Protein AF-A0ABD3QNK9-F1 (afdb_monomer_lite)

InterPro domains:
  IPR002048 EF-hand domain [PS50222] (70-105)
  IPR002048 EF-hand domain [SM00054] (74-102)
  IPR011992 EF-hand domain pair [SSF47473] (54-102)
  IPR018247 EF-Hand 1, calcium-binding site [PS00018] (83-95)

Structure (mmCIF, N/CA/C/O backbone):
data_AF-A0ABD3QNK9-F1
#
_entry.id   AF-A0ABD3QNK9-F1
#
loop_
_atom_site.group_PDB
_atom_site.id
_atom_site.type_symbol
_atom_site.label_atom_id
_atom_site.label_alt_id
_atom_site.label_comp_id
_atom_site.label_asym_id
_atom_site.label_entity_id
_atom_site.label_seq_id
_atom_site.pdbx_PDB_ins_code
_atom_site.Cartn_x
_atom_site.Cartn_y
_atom_site.Cartn_z
_atom_site.occupancy
_atom_site.B_iso_or_equiv
_atom_site.auth_seq_id
_atom_site.auth_comp_id
_atom_site.auth_asym_id
_atom_site.auth_atom_id
_atom_site.pdbx_PDB_model_num
ATOM 1 N N . MET A 1 1 ? 14.471 -7.406 56.337 1.00 40.69 1 MET A N 1
ATOM 2 C CA . MET A 1 1 ? 13.684 -6.587 57.280 1.00 40.69 1 MET A CA 1
ATOM 3 C C . MET A 1 1 ? 14.214 -5.176 57.170 1.00 40.69 1 MET A C 1
ATOM 5 O O . MET A 1 1 ? 15.233 -4.878 57.768 1.00 40.69 1 MET A O 1
ATOM 9 N N . GLU A 1 2 ? 13.573 -4.348 56.358 1.00 36.53 2 GLU A N 1
ATOM 10 C CA . GLU A 1 2 ? 13.940 -2.943 56.203 1.00 36.53 2 GLU A CA 1
ATOM 11 C C . GLU A 1 2 ? 12.618 -2.186 56.076 1.00 36.53 2 GLU A C 1
ATOM 13 O O . GLU A 1 2 ? 11.835 -2.436 55.160 1.00 36.53 2 GLU A O 1
ATOM 18 N N . LYS A 1 3 ? 12.286 -1.409 57.110 1.00 42.50 3 LYS A N 1
ATOM 19 C CA . LYS A 1 3 ? 11.063 -0.608 57.181 1.00 42.50 3 LYS A CA 1
ATOM 20 C C . LYS A 1 3 ? 11.362 0.734 56.524 1.00 42.50 3 LYS A C 1
ATOM 22 O O . LYS A 1 3 ? 12.162 1.492 57.058 1.00 42.50 3 LYS A O 1
ATOM 27 N N . ALA A 1 4 ? 10.699 1.022 55.410 1.00 41.00 4 ALA A N 1
ATOM 28 C CA . ALA A 1 4 ? 10.595 2.375 54.886 1.00 41.00 4 ALA A CA 1
ATOM 29 C C . ALA A 1 4 ? 9.353 3.033 55.502 1.00 41.00 4 ALA A C 1
ATOM 31 O O . ALA A 1 4 ? 8.232 2.559 55.313 1.00 41.00 4 ALA A O 1
ATOM 32 N N . THR A 1 5 ? 9.566 4.084 56.287 1.00 50.38 5 THR A N 1
ATOM 33 C CA . THR A 1 5 ? 8.530 5.006 56.757 1.00 50.38 5 THR A CA 1
ATOM 34 C C . THR A 1 5 ? 8.358 6.108 55.717 1.00 50.38 5 THR A C 1
ATOM 36 O O . THR A 1 5 ? 9.336 6.721 55.294 1.00 50.38 5 THR A O 1
ATOM 39 N N . PHE A 1 6 ? 7.118 6.310 55.282 1.00 43.72 6 PHE A N 1
ATOM 40 C CA . PHE A 1 6 ? 6.698 7.362 54.363 1.00 43.72 6 PHE A CA 1
ATOM 41 C C . PHE A 1 6 ? 6.002 8.436 55.205 1.00 43.72 6 PHE A C 1
ATOM 43 O O . PHE A 1 6 ? 4.935 8.170 55.757 1.00 43.72 6 PHE A O 1
ATOM 50 N N . ASP A 1 7 ? 6.646 9.592 55.368 1.00 40.94 7 ASP A N 1
ATOM 51 C CA . ASP A 1 7 ? 6.069 10.760 56.034 1.00 40.94 7 ASP A CA 1
ATOM 52 C C . ASP A 1 7 ? 5.317 11.611 55.003 1.00 40.94 7 ASP A C 1
ATOM 54 O O . ASP A 1 7 ? 5.905 12.128 54.052 1.00 40.94 7 ASP A O 1
ATOM 58 N N . ASP A 1 8 ? 4.007 11.740 55.211 1.00 48.00 8 ASP A N 1
ATOM 59 C CA . ASP A 1 8 ? 3.102 12.596 54.449 1.00 48.00 8 ASP A CA 1
ATOM 60 C C . ASP A 1 8 ? 2.900 13.918 55.203 1.00 48.00 8 ASP A C 1
ATOM 62 O O . ASP A 1 8 ? 2.225 13.975 56.232 1.00 48.00 8 ASP A O 1
ATOM 66 N N . SER A 1 9 ? 3.444 15.008 54.667 1.00 42.53 9 SER A N 1
ATOM 67 C CA . SER A 1 9 ? 2.963 16.356 54.975 1.00 42.53 9 SER A CA 1
ATOM 68 C C . SER A 1 9 ? 3.276 17.293 53.810 1.00 42.53 9 SER A C 1
ATOM 70 O O . SER A 1 9 ? 4.356 17.878 53.739 1.00 42.53 9 SER A O 1
ATOM 72 N N . PHE A 1 10 ? 2.330 17.432 52.880 1.00 40.75 10 PHE A N 1
ATOM 73 C CA . PHE A 1 10 ? 2.383 18.458 51.841 1.00 40.75 10 PHE A CA 1
ATOM 74 C C . PHE A 1 10 ? 1.258 19.472 52.067 1.00 40.75 10 PHE A C 1
ATOM 76 O O . PHE A 1 10 ? 0.096 19.237 51.740 1.00 40.75 10 PHE A O 1
ATOM 83 N N . THR A 1 11 ? 1.616 20.600 52.676 1.00 38.00 11 THR A N 1
ATOM 84 C CA . THR A 1 11 ? 0.794 21.807 52.786 1.00 38.00 11 THR A CA 1
ATOM 85 C C . THR A 1 11 ? 0.873 22.591 51.479 1.00 38.00 11 THR A C 1
ATOM 87 O O . THR A 1 11 ? 1.960 22.978 51.055 1.00 38.00 11 THR A O 1
ATOM 90 N N . VAL A 1 12 ? -0.272 22.836 50.840 1.00 41.00 12 VAL A N 1
ATOM 91 C CA . VAL A 1 12 ? -0.371 23.738 49.685 1.00 41.00 12 VAL A CA 1
ATOM 92 C C . VAL A 1 12 ? -0.727 25.129 50.194 1.00 41.00 12 VAL A C 1
ATOM 94 O O . VAL A 1 12 ? -1.875 25.384 50.552 1.00 41.00 12 VAL A O 1
ATOM 97 N N . ASP A 1 13 ? 0.265 26.017 50.209 1.00 33.72 13 ASP A N 1
ATOM 98 C CA . ASP A 1 13 ? 0.056 27.460 50.283 1.00 33.72 13 ASP A CA 1
ATOM 99 C C . ASP A 1 13 ? -0.504 27.960 48.944 1.00 33.72 13 ASP A C 1
ATOM 101 O O . ASP A 1 13 ? 0.103 27.781 47.886 1.00 33.72 13 ASP A O 1
ATOM 105 N N . MET A 1 14 ? -1.672 28.600 48.990 1.00 45.38 14 MET A N 1
ATOM 106 C CA . MET A 1 14 ? -2.170 29.454 47.914 1.00 45.38 14 MET A CA 1
ATOM 107 C C . MET A 1 14 ? -1.934 30.904 48.325 1.00 45.38 14 MET A C 1
ATOM 109 O O . MET A 1 14 ? -2.664 31.440 49.155 1.00 45.38 14 MET A O 1
ATOM 113 N N . SER A 1 15 ? -0.943 31.551 47.718 1.00 41.56 15 SER A N 1
ATOM 114 C CA . SER A 1 15 ? -0.870 33.011 47.665 1.00 41.56 15 SER A CA 1
ATOM 115 C C . SER A 1 15 ? -0.385 33.494 46.296 1.00 41.56 15 SER A C 1
ATOM 117 O O . SER A 1 15 ? 0.569 32.975 45.725 1.00 41.56 15 SER A O 1
ATOM 119 N N . ASP A 1 16 ? -1.162 34.450 45.788 1.00 40.56 16 ASP A N 1
ATOM 120 C CA . ASP A 1 16 ? -0.902 35.502 44.808 1.00 40.56 16 ASP A CA 1
ATOM 121 C C . ASP A 1 16 ? 0.027 35.251 43.612 1.00 40.56 16 ASP A C 1
ATOM 123 O O . ASP A 1 16 ? 1.243 35.124 43.716 1.00 40.56 16 ASP A O 1
ATOM 127 N N . THR A 1 17 ? -0.534 35.430 42.413 1.00 36.62 17 THR A N 1
ATOM 128 C CA . THR A 1 17 ? 0.115 36.307 41.431 1.00 36.62 17 THR A CA 1
ATOM 129 C C . THR A 1 17 ? -0.898 36.971 40.508 1.00 36.62 17 THR A C 1
ATOM 131 O O . THR A 1 17 ? -1.896 36.405 40.065 1.00 36.62 17 THR A O 1
ATOM 134 N N . SER A 1 18 ? -0.607 38.244 40.309 1.00 43.91 18 SER A N 1
ATOM 135 C CA . SER A 1 18 ? -1.357 39.325 39.707 1.00 43.91 18 SER A CA 1
ATOM 136 C C . SER A 1 18 ? -1.542 39.225 38.193 1.00 43.91 18 SER A C 1
ATOM 138 O O . SER A 1 18 ? -0.615 38.899 37.463 1.00 43.91 18 SER A O 1
ATOM 140 N N . ASN A 1 19 ? -2.728 39.652 37.764 1.00 40.47 19 ASN A N 1
ATOM 141 C CA . ASN A 1 19 ? -2.974 40.685 36.753 1.00 40.47 19 ASN A CA 1
ATOM 142 C C . ASN A 1 19 ? -2.090 40.697 35.482 1.00 40.47 19 ASN A C 1
ATOM 144 O O . ASN A 1 19 ? -1.022 41.301 35.465 1.00 40.47 19 ASN A O 1
ATOM 148 N N . GLU A 1 20 ? -2.635 40.183 34.377 1.00 38.50 20 GLU A N 1
ATOM 149 C CA . GLU A 1 20 ? -2.371 40.715 33.035 1.00 38.50 20 GLU A CA 1
ATOM 150 C C . GLU A 1 20 ? -3.690 40.766 32.247 1.00 38.50 20 GLU A C 1
ATOM 152 O O . GLU A 1 20 ? -4.281 39.748 31.875 1.00 38.50 20 GLU A O 1
ATOM 157 N N . GLU A 1 21 ? -4.179 41.985 32.019 1.00 43.03 21 GLU A N 1
ATOM 158 C CA . GLU A 1 21 ? -5.280 42.274 31.110 1.00 43.03 21 GLU A CA 1
ATOM 159 C C . GLU A 1 21 ? -4.834 42.041 29.659 1.00 43.03 21 GLU A C 1
ATOM 161 O O . GLU A 1 21 ? -4.024 42.784 29.107 1.00 43.03 21 GLU A O 1
ATOM 166 N N . ARG A 1 22 ? -5.440 41.059 28.983 1.00 38.84 22 ARG A N 1
ATOM 167 C CA . ARG A 1 22 ? -5.597 41.098 27.524 1.00 38.84 22 ARG A CA 1
ATOM 168 C C . ARG A 1 22 ? -7.061 40.950 27.152 1.00 38.84 22 ARG A C 1
ATOM 170 O O . ARG A 1 22 ? -7.694 39.908 27.306 1.00 38.84 22 ARG A O 1
ATOM 177 N N . THR A 1 23 ? -7.581 42.050 26.634 1.00 47.84 23 THR A N 1
ATOM 178 C CA . THR A 1 23 ? -8.896 42.217 26.037 1.00 47.84 23 THR A CA 1
ATOM 179 C C . THR A 1 23 ? -9.037 41.343 24.786 1.00 47.84 23 THR A C 1
ATOM 181 O O . THR A 1 23 ? -8.526 41.660 23.716 1.00 47.84 23 THR A O 1
ATOM 184 N N . MET A 1 24 ? -9.800 40.252 24.889 1.00 35.69 24 MET A N 1
ATOM 185 C CA . MET A 1 24 ? -10.392 39.584 23.726 1.00 35.69 24 MET A CA 1
ATOM 186 C C . MET A 1 24 ? -11.919 39.629 23.805 1.00 35.69 24 MET A C 1
ATOM 188 O O . MET A 1 24 ? -12.547 39.134 24.742 1.00 35.69 24 MET A O 1
ATOM 192 N N . LYS A 1 25 ? -12.510 40.247 22.777 1.00 40.66 25 LYS A N 1
ATOM 193 C CA . LYS A 1 25 ? -13.949 40.351 22.514 1.00 40.66 25 LYS A CA 1
ATOM 194 C C . LYS A 1 25 ? -14.616 38.969 22.555 1.00 40.66 25 LYS A C 1
ATOM 196 O O . LYS A 1 25 ? -14.432 38.153 21.655 1.00 40.66 25 LYS A O 1
ATOM 201 N N . ARG A 1 26 ? -15.459 38.739 23.566 1.00 34.62 26 ARG A N 1
ATOM 202 C CA . ARG A 1 26 ? -16.394 37.607 23.630 1.00 34.62 26 ARG A CA 1
ATOM 203 C C . ARG A 1 26 ? -17.580 37.847 22.688 1.00 34.62 26 ARG A C 1
ATOM 205 O O . ARG A 1 26 ? -18.381 38.748 22.922 1.00 34.62 26 ARG A O 1
ATOM 212 N N . LYS A 1 27 ? -17.717 37.007 21.656 1.00 40.03 27 LYS A N 1
ATOM 213 C CA . LYS A 1 27 ? -19.005 36.738 20.992 1.00 40.03 27 LYS A CA 1
ATOM 214 C C . LYS A 1 27 ? -19.901 35.922 21.938 1.00 40.03 27 LYS A C 1
ATOM 216 O O . LYS A 1 27 ? -19.408 35.164 22.771 1.00 40.03 27 LYS A O 1
ATOM 221 N N . GLY A 1 28 ? -21.205 36.173 21.838 1.00 38.56 28 GLY A N 1
ATOM 222 C CA . GLY A 1 28 ? -22.226 35.898 22.847 1.00 38.56 28 GLY A CA 1
ATOM 223 C C . GLY A 1 28 ? -22.342 34.458 23.351 1.00 38.56 28 GLY A C 1
ATOM 224 O O . GLY A 1 28 ? -22.267 33.490 22.599 1.00 38.56 28 GLY A O 1
ATOM 225 N N . ARG A 1 29 ? -22.603 34.352 24.659 1.00 34.84 29 ARG A N 1
ATOM 226 C CA . ARG A 1 29 ? -23.141 33.157 25.310 1.00 34.84 29 ARG A CA 1
ATOM 227 C C . ARG A 1 29 ? -24.661 33.170 25.173 1.00 34.84 29 ARG A C 1
ATOM 229 O O . ARG A 1 29 ? -25.311 34.103 25.635 1.00 34.84 29 ARG A O 1
ATOM 236 N N . GLN A 1 30 ? -25.202 32.120 24.567 1.00 40.41 30 GLN A N 1
ATOM 237 C CA . GLN A 1 30 ? -26.617 31.781 24.641 1.00 40.41 30 GLN A CA 1
ATOM 238 C C . GLN A 1 30 ? -26.967 31.376 26.080 1.00 40.41 30 GLN A C 1
ATOM 240 O O . GLN A 1 30 ? -26.239 30.616 26.724 1.00 40.41 30 GLN A O 1
ATOM 245 N N . HIS A 1 31 ? -28.073 31.916 26.586 1.00 37.31 31 HIS A N 1
ATOM 246 C CA . HIS A 1 31 ? -28.697 31.496 27.833 1.00 37.31 31 HIS A CA 1
ATOM 247 C C . HIS A 1 31 ? -29.231 30.066 27.691 1.00 37.31 31 HIS A C 1
ATOM 249 O O . HIS A 1 31 ? -30.173 29.822 26.942 1.00 37.31 31 HIS A O 1
ATOM 255 N N . GLY A 1 32 ? -28.639 29.130 28.434 1.00 36.59 32 GLY A N 1
ATOM 256 C CA . GLY A 1 32 ? -29.261 27.844 28.742 1.00 36.59 32 GLY A CA 1
ATOM 257 C C . GLY A 1 32 ? -30.289 28.005 29.873 1.00 36.59 32 GLY A C 1
ATOM 258 O O . GLY A 1 32 ? -30.083 28.840 30.759 1.00 36.59 32 GLY A O 1
ATOM 259 N N . PRO A 1 33 ? -31.398 27.247 29.854 1.00 41.41 33 PRO A N 1
ATOM 260 C CA . PRO A 1 33 ? -32.524 27.463 30.749 1.00 41.41 33 PRO A CA 1
ATOM 261 C C . PRO A 1 33 ? -32.206 27.045 32.188 1.00 41.41 33 PRO A C 1
ATOM 263 O O . PRO A 1 33 ? -31.748 25.939 32.475 1.00 41.41 33 PRO A O 1
ATOM 266 N N . SER A 1 34 ? -32.505 27.956 33.104 1.00 38.62 34 SER A N 1
ATOM 267 C CA . SER A 1 34 ? -32.499 27.771 34.546 1.00 38.62 34 SER A CA 1
ATOM 268 C C . SER A 1 34 ? -33.594 26.784 34.971 1.00 38.62 34 SER A C 1
ATOM 270 O O . SER A 1 34 ? -34.783 27.100 34.980 1.00 38.62 34 SER A O 1
ATOM 272 N N . PHE A 1 35 ? -33.188 25.580 35.381 1.00 40.56 35 PHE A N 1
ATOM 273 C CA . PHE A 1 35 ? -34.046 24.613 36.072 1.00 40.56 35 PHE A CA 1
ATOM 274 C C . PHE A 1 35 ? -34.295 25.064 37.521 1.00 40.56 35 PHE A C 1
ATOM 276 O O . PHE A 1 35 ? -33.691 24.584 38.480 1.00 40.56 35 PHE A O 1
ATOM 283 N N . LEU A 1 36 ? -35.207 26.021 37.684 1.00 43.97 36 LEU A N 1
ATOM 284 C CA . LEU A 1 36 ? -35.794 26.381 38.971 1.00 43.97 36 LEU A CA 1
ATOM 285 C C . LEU A 1 36 ? -36.846 25.327 39.350 1.00 43.97 36 LEU A C 1
ATOM 287 O O . LEU A 1 36 ? -37.922 25.249 38.757 1.00 43.97 36 LEU A O 1
ATOM 291 N N . LYS A 1 37 ? -36.526 24.515 40.366 1.00 44.88 37 LYS A N 1
ATOM 292 C CA . LYS A 1 37 ? -37.451 23.601 41.052 1.00 44.88 37 LYS A CA 1
ATOM 293 C C . LYS A 1 37 ? -38.662 24.381 41.588 1.00 44.88 37 LYS A C 1
ATOM 295 O O . LYS A 1 37 ? -38.627 24.914 42.695 1.00 44.88 37 LYS A O 1
ATOM 300 N N . LYS A 1 38 ? -39.766 24.394 40.834 1.00 42.88 38 LYS A N 1
ATOM 301 C CA . LYS A 1 38 ? -41.103 24.663 41.379 1.00 42.88 38 LYS A CA 1
ATOM 302 C C . LYS A 1 38 ? -41.484 23.486 42.278 1.00 42.88 38 LYS A C 1
ATOM 304 O O . LYS A 1 38 ? -41.797 22.404 41.791 1.00 42.88 38 LYS A O 1
ATOM 309 N N . ARG A 1 39 ? -41.455 23.700 43.596 1.00 41.50 39 ARG A N 1
ATOM 310 C CA . ARG A 1 39 ? -42.202 22.870 44.550 1.00 41.50 39 ARG A CA 1
ATOM 311 C C . ARG A 1 39 ? -43.665 22.878 44.099 1.00 41.50 39 ARG A C 1
ATOM 313 O O . ARG A 1 39 ? -44.250 23.952 43.963 1.00 41.50 39 ARG A O 1
ATOM 320 N N . GLY A 1 40 ? -44.201 21.702 43.775 1.00 40.69 40 GLY A N 1
ATOM 321 C CA . GLY A 1 40 ? -45.573 21.543 43.309 1.00 40.69 40 GLY A CA 1
ATOM 322 C C . GLY A 1 40 ? -46.540 22.166 44.307 1.00 40.69 40 GLY A C 1
ATOM 323 O O . GLY A 1 40 ? -46.560 21.785 45.474 1.00 40.69 40 GLY A O 1
ATOM 324 N N . ARG A 1 41 ? -47.317 23.148 43.844 1.00 44.06 41 ARG A N 1
ATOM 325 C CA . ARG A 1 41 ? -48.558 23.537 44.513 1.00 44.06 41 ARG A CA 1
ATOM 326 C C . ARG A 1 41 ? -49.418 22.277 44.573 1.00 44.06 41 ARG A C 1
ATOM 328 O O . ARG A 1 41 ? -49.610 21.651 43.529 1.00 44.06 41 ARG A O 1
ATOM 335 N N . GLY A 1 42 ? -49.866 21.896 45.769 1.00 47.44 42 GLY A N 1
ATOM 336 C CA . GLY A 1 42 ? -50.845 20.827 45.934 1.00 47.44 42 GLY A CA 1
ATOM 337 C C . GLY A 1 42 ? -51.988 21.075 44.960 1.00 47.44 42 GLY A C 1
ATOM 338 O O . GLY A 1 42 ? -52.547 22.174 44.933 1.00 47.44 42 GLY A O 1
ATOM 339 N N . ARG A 1 43 ? -52.250 20.101 44.084 1.00 51.56 43 ARG A N 1
ATOM 340 C CA . ARG A 1 43 ? -53.472 20.108 43.285 1.00 51.56 43 ARG A CA 1
ATOM 341 C C . ARG A 1 43 ? -54.617 20.181 44.287 1.00 51.56 43 ARG A C 1
ATOM 343 O O . ARG A 1 43 ? -54.656 19.370 45.207 1.00 51.56 43 ARG A O 1
ATOM 350 N N . SER A 1 44 ? -55.476 21.181 44.137 1.00 56.25 44 SER A N 1
ATOM 351 C CA . SER A 1 44 ? -56.750 21.218 44.844 1.00 56.25 44 SER A CA 1
ATOM 352 C C . SER A 1 44 ? -57.474 19.886 44.607 1.00 56.25 44 SER A C 1
ATOM 354 O O . SER A 1 44 ? -57.391 19.376 43.480 1.00 56.25 44 SER A O 1
ATOM 356 N N . PRO A 1 45 ? -58.114 19.306 45.638 1.00 60.94 45 PRO A N 1
ATOM 357 C CA . PRO A 1 45 ? -58.873 18.069 45.491 1.00 60.94 45 PRO A CA 1
ATOM 358 C C . PRO A 1 45 ? -59.860 18.230 44.333 1.00 60.94 45 PRO A C 1
ATOM 360 O O . PRO A 1 45 ? -60.474 19.287 44.167 1.00 60.94 45 PRO A O 1
ATOM 363 N N . LYS A 1 46 ? -59.912 17.225 43.458 1.00 77.44 46 LYS A N 1
ATOM 364 C CA . LYS A 1 46 ? -60.814 17.232 42.308 1.00 77.44 46 LYS A CA 1
ATOM 365 C C . LYS A 1 46 ? -62.208 16.889 42.821 1.00 77.44 46 LYS A C 1
ATOM 367 O O . LYS A 1 46 ? -62.496 15.711 42.984 1.00 77.44 46 LYS A O 1
ATOM 372 N N . SER A 1 47 ? -63.048 17.888 43.062 1.00 85.19 47 SER A N 1
ATOM 373 C CA . SER A 1 47 ? -64.488 17.650 43.124 1.00 85.19 47 SER A CA 1
ATOM 374 C C . SER A 1 47 ? -65.038 17.529 41.702 1.00 85.19 47 SER A C 1
ATOM 376 O O . SER A 1 47 ? -64.545 18.182 40.774 1.00 85.19 47 SER A O 1
ATOM 378 N N . ILE A 1 48 ? -66.021 16.655 41.507 1.00 88.44 48 ILE A N 1
ATOM 379 C CA . ILE A 1 48 ? -66.738 16.514 40.233 1.00 88.44 48 ILE A CA 1
ATOM 380 C C . ILE A 1 48 ? -68.186 16.911 40.476 1.00 88.44 48 ILE A C 1
ATOM 382 O O . ILE A 1 48 ? -68.807 16.445 41.430 1.00 88.44 48 ILE A O 1
ATOM 386 N N . ASN A 1 49 ? -68.729 17.777 39.619 1.00 92.31 49 ASN A N 1
ATOM 387 C CA . ASN A 1 49 ? -70.134 18.147 39.721 1.00 92.31 49 ASN A CA 1
ATOM 388 C C . ASN A 1 49 ? -71.004 16.956 39.322 1.00 92.31 49 ASN A C 1
ATOM 390 O O . ASN A 1 49 ? -70.781 16.340 38.278 1.00 92.31 49 ASN A O 1
ATOM 394 N N . ILE A 1 50 ? -72.052 16.682 40.098 1.00 91.25 50 ILE A N 1
ATOM 395 C CA . ILE A 1 50 ? -72.998 15.589 39.824 1.00 91.25 50 ILE A CA 1
ATOM 396 C C . ILE A 1 50 ? -73.652 15.767 38.448 1.00 91.25 50 ILE A C 1
ATOM 398 O O . ILE A 1 50 ? -73.898 14.798 37.732 1.00 91.25 50 ILE A O 1
ATOM 402 N N . ALA A 1 51 ? -73.877 17.018 38.038 1.00 92.94 51 ALA A N 1
ATOM 403 C CA . ALA A 1 51 ? -74.433 17.355 36.732 1.00 92.94 51 ALA A CA 1
ATOM 404 C C . ALA A 1 51 ? -73.555 16.900 35.552 1.00 92.94 51 ALA A C 1
ATOM 406 O O . ALA A 1 51 ? -74.077 16.696 34.460 1.00 92.94 51 ALA A O 1
ATOM 407 N N . ASP A 1 52 ? -72.255 16.695 35.751 1.00 92.19 52 ASP A N 1
ATOM 408 C CA . ASP A 1 52 ? -71.345 16.274 34.684 1.00 92.19 52 ASP A CA 1
ATOM 409 C C . ASP A 1 52 ? -71.299 14.739 34.525 1.00 92.19 52 ASP A C 1
ATOM 411 O O . ASP A 1 52 ? -70.754 14.235 33.542 1.00 92.19 52 ASP A O 1
ATOM 415 N N . LEU A 1 53 ? -71.896 13.982 35.458 1.00 89.50 53 LEU A N 1
ATOM 4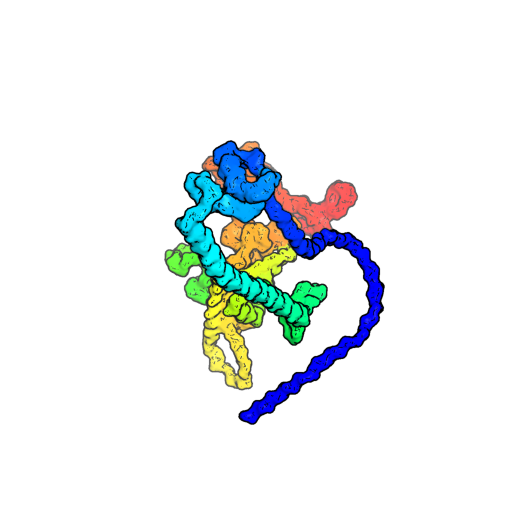16 C CA . LEU A 1 53 ? -71.945 12.519 35.410 1.00 89.50 53 LEU A CA 1
ATOM 417 C C . LEU A 1 53 ? -73.051 12.003 34.463 1.00 89.50 53 LEU A C 1
ATOM 419 O O . LEU A 1 53 ? -74.079 12.671 34.293 1.00 89.50 53 LEU A O 1
ATOM 423 N N . PRO A 1 54 ? -72.882 10.807 33.863 1.00 91.19 54 PRO A N 1
ATOM 424 C CA . PRO A 1 54 ? -73.919 10.127 33.085 1.00 91.19 54 PRO A CA 1
ATOM 425 C C . PRO A 1 54 ? -75.206 9.925 33.890 1.00 91.19 54 PRO A C 1
ATOM 427 O O . PRO A 1 54 ? -75.156 9.708 35.098 1.00 91.19 54 PRO A O 1
ATOM 430 N N . GLU A 1 55 ? -76.359 9.946 33.221 1.00 90.00 55 GLU A N 1
ATOM 431 C CA . GLU A 1 55 ? -77.683 9.903 33.862 1.00 90.00 55 GLU A CA 1
ATOM 432 C C . GLU A 1 55 ? -77.862 8.707 34.817 1.00 90.00 55 GLU A C 1
ATOM 434 O O . GLU A 1 55 ? -78.387 8.873 35.916 1.00 90.00 55 GLU A O 1
ATOM 439 N N . GLU A 1 56 ? -77.315 7.542 34.460 1.00 85.62 56 GLU A N 1
ATOM 440 C CA . GLU A 1 56 ? -77.327 6.328 35.290 1.00 85.62 56 GLU A CA 1
ATOM 441 C C . GLU A 1 56 ? -76.535 6.478 36.601 1.00 85.62 56 GLU A C 1
ATOM 443 O O . GLU A 1 56 ? -76.903 5.912 37.627 1.00 85.62 56 GLU A O 1
ATOM 448 N N . GLN A 1 57 ? -75.466 7.279 36.597 1.00 87.94 57 GLN A N 1
ATOM 449 C CA . GLN A 1 57 ? -74.613 7.506 37.766 1.00 87.94 57 GLN A CA 1
ATOM 450 C C . GLN A 1 57 ? -75.109 8.663 38.635 1.00 87.94 57 GLN A C 1
ATOM 452 O O . GLN A 1 57 ? -74.791 8.703 39.818 1.00 87.94 57 GLN A O 1
ATOM 457 N N . ARG A 1 58 ? -75.927 9.578 38.096 1.00 90.50 58 ARG A N 1
ATOM 458 C CA . ARG A 1 58 ? -76.465 10.722 38.854 1.00 90.50 58 ARG A CA 1
ATOM 459 C C . ARG A 1 58 ? -77.348 10.286 40.017 1.00 90.50 58 ARG A C 1
ATOM 461 O O . ARG A 1 58 ? -77.211 10.818 41.111 1.00 90.50 58 ARG A O 1
ATOM 468 N N . ALA A 1 59 ? -78.220 9.300 39.801 1.00 88.69 59 ALA A N 1
ATOM 469 C CA . ALA A 1 59 ? -79.100 8.787 40.854 1.00 88.69 59 ALA A CA 1
ATOM 470 C C . ALA A 1 59 ? -78.314 8.142 42.007 1.00 88.69 59 ALA A C 1
ATOM 472 O O . ALA A 1 59 ? -78.737 8.210 43.158 1.00 88.69 59 ALA A O 1
ATOM 473 N N . LYS A 1 60 ? -77.159 7.547 41.691 1.00 89.25 60 LYS A N 1
ATOM 474 C CA . LYS A 1 60 ? -76.245 6.969 42.673 1.00 89.25 60 LYS A CA 1
ATOM 475 C C . LYS A 1 60 ? -75.444 8.051 43.393 1.00 89.25 60 LYS A C 1
ATOM 477 O O . LYS A 1 60 ? -75.437 8.089 44.614 1.00 89.25 60 LYS A O 1
ATOM 482 N N . ALA A 1 61 ? -74.859 8.974 42.636 1.00 89.75 61 ALA A N 1
ATOM 483 C CA . ALA A 1 61 ? -74.071 10.103 43.119 1.00 89.75 61 ALA A CA 1
ATOM 484 C C . ALA A 1 61 ? -74.821 10.958 44.155 1.00 89.75 61 ALA A C 1
ATOM 486 O O . ALA A 1 61 ? -74.250 11.321 45.175 1.00 89.75 61 ALA A O 1
ATOM 487 N N . VAL A 1 62 ? -76.121 11.200 43.948 1.00 91.62 62 VAL A N 1
ATOM 488 C CA . VAL A 1 62 ? -76.973 11.946 44.894 1.00 91.62 62 VAL A CA 1
ATOM 489 C C . VAL A 1 62 ? -77.109 11.246 46.253 1.00 91.62 62 VAL A C 1
ATOM 491 O O . VAL A 1 62 ? -77.307 11.918 47.257 1.00 91.62 62 VAL A O 1
ATOM 494 N N . LYS A 1 63 ? -76.988 9.913 46.323 1.00 91.38 63 LYS A N 1
ATOM 495 C CA . LYS A 1 63 ? -77.029 9.191 47.608 1.00 91.38 63 LYS A CA 1
ATOM 496 C C . LYS A 1 63 ? -75.742 9.353 48.421 1.00 91.38 63 LYS A C 1
ATOM 498 O O . LYS A 1 63 ? -75.783 9.197 49.636 1.00 91.38 63 LYS A O 1
ATOM 503 N N . PHE A 1 64 ? -74.628 9.645 47.752 1.00 90.69 64 PHE A N 1
ATOM 504 C CA . PHE A 1 64 ? -73.307 9.785 48.367 1.00 90.69 64 PHE A CA 1
ATOM 505 C C . PHE A 1 64 ? -72.905 11.243 48.629 1.00 90.69 64 PHE A C 1
ATOM 507 O O . PHE A 1 64 ? -71.920 11.448 49.324 1.00 90.69 64 PHE A O 1
ATOM 514 N N . ASP A 1 65 ? -73.663 12.222 48.124 1.00 92.06 65 ASP A N 1
ATOM 515 C CA . ASP A 1 65 ? -73.509 13.657 48.414 1.00 92.06 65 ASP A CA 1
ATOM 516 C C . ASP A 1 65 ? -74.026 13.962 49.833 1.00 92.06 65 ASP A C 1
ATOM 518 O O . ASP A 1 65 ? -75.206 14.266 50.042 1.00 92.06 65 ASP A O 1
ATOM 522 N N . MET A 1 66 ? -73.163 13.799 50.841 1.00 88.62 66 MET A N 1
ATOM 523 C CA . MET A 1 66 ? -73.585 13.866 52.246 1.00 88.62 66 MET A CA 1
ATOM 524 C C . MET A 1 66 ? -73.954 15.286 52.681 1.00 88.62 66 MET A C 1
ATOM 526 O O . MET A 1 66 ? -74.764 15.463 53.597 1.00 88.62 66 MET A O 1
ATOM 530 N N . ASP A 1 67 ? -73.363 16.301 52.051 1.00 91.44 67 ASP A N 1
ATOM 531 C CA . ASP A 1 67 ? -73.600 17.708 52.365 1.00 91.44 67 ASP A CA 1
ATOM 532 C C . ASP A 1 67 ? -74.596 18.393 51.406 1.00 91.44 67 ASP A C 1
ATOM 534 O O . ASP A 1 67 ? -74.975 19.545 51.642 1.00 91.44 67 ASP A O 1
ATOM 538 N N . ASN A 1 68 ? -75.108 17.662 50.407 1.00 92.25 68 ASN A N 1
ATOM 539 C CA . ASN A 1 68 ? -76.022 18.130 49.360 1.00 92.25 68 ASN A CA 1
ATOM 540 C C . ASN A 1 68 ? -75.488 19.357 48.605 1.00 92.25 68 ASN A C 1
ATOM 542 O O . ASN A 1 68 ? -76.260 20.240 48.207 1.00 92.25 68 ASN A O 1
ATOM 546 N N . ASN A 1 69 ? -74.168 19.458 48.435 1.00 92.94 69 ASN A N 1
ATOM 547 C CA . ASN A 1 69 ? -73.550 20.596 47.759 1.00 92.94 69 ASN A CA 1
ATOM 548 C C . ASN A 1 69 ? -73.595 20.475 46.219 1.00 92.94 69 ASN A C 1
ATOM 550 O O . ASN A 1 69 ? -73.253 21.430 45.513 1.00 92.94 69 ASN A O 1
ATOM 554 N N . GLY A 1 70 ? -74.054 19.333 45.689 1.00 92.75 70 GLY A N 1
ATOM 555 C CA . GLY A 1 70 ? -74.173 19.067 44.257 1.00 92.75 70 GLY A CA 1
ATOM 556 C C . GLY A 1 70 ? -72.873 18.597 43.590 1.00 92.75 70 GLY A C 1
ATOM 557 O O . GLY A 1 70 ? -72.806 18.498 42.357 1.00 92.75 70 GLY A O 1
ATOM 558 N N . THR A 1 71 ? -71.833 18.316 44.371 1.00 93.12 71 THR A N 1
ATOM 559 C CA . THR A 1 71 ? -70.512 17.856 43.931 1.00 93.12 71 THR A CA 1
ATOM 560 C C . THR A 1 71 ? -70.046 16.712 44.822 1.00 93.12 71 THR A C 1
ATOM 562 O O . THR A 1 71 ? -70.273 16.752 46.020 1.00 93.12 71 THR A O 1
ATOM 565 N N . LEU A 1 72 ? -69.377 15.707 44.252 1.00 91.31 72 LEU A N 1
ATOM 566 C CA . LEU A 1 72 ? -68.738 14.671 45.068 1.00 91.31 72 LEU A CA 1
ATOM 567 C C . LEU A 1 72 ? -67.294 15.053 45.332 1.00 91.31 72 LEU A C 1
ATOM 569 O O . LEU A 1 72 ? -66.546 15.372 44.392 1.00 91.31 72 LEU A O 1
ATOM 573 N N . ASP A 1 73 ? -66.901 14.979 46.598 1.00 93.00 73 ASP A N 1
ATOM 574 C CA . ASP A 1 73 ? -65.496 14.991 46.964 1.00 93.00 73 ASP A CA 1
ATOM 575 C C . ASP A 1 73 ? -64.804 13.666 46.571 1.00 93.00 73 ASP A C 1
ATOM 577 O O . ASP A 1 73 ? -65.408 12.716 46.065 1.00 93.00 73 ASP A O 1
ATOM 581 N N . GLU A 1 74 ? -63.483 13.609 46.736 1.00 90.62 74 GLU A N 1
ATOM 582 C CA . GLU A 1 74 ? -62.696 12.428 46.356 1.00 90.62 74 GLU A CA 1
ATOM 583 C C . GLU A 1 74 ? -63.085 11.175 47.164 1.00 90.62 74 GLU A C 1
ATOM 585 O O . GLU A 1 74 ? -62.965 10.057 46.660 1.00 90.62 74 GLU A O 1
ATOM 590 N N . ILE A 1 75 ? -63.568 11.354 48.396 1.00 88.69 75 ILE A N 1
ATOM 591 C CA . ILE A 1 75 ? -63.940 10.269 49.305 1.00 88.69 75 ILE A CA 1
ATOM 592 C C . ILE A 1 75 ? -65.322 9.735 48.930 1.00 88.69 75 ILE A C 1
ATOM 594 O O . ILE A 1 75 ? -65.476 8.529 48.755 1.00 88.69 75 ILE A O 1
ATOM 598 N N . GLU A 1 76 ? -66.304 10.612 48.742 1.00 91.56 76 GLU A N 1
ATOM 599 C CA . GLU A 1 76 ? -67.663 10.275 48.317 1.00 91.56 76 GLU A CA 1
ATOM 600 C C . GLU A 1 76 ? -67.647 9.586 46.949 1.00 91.56 76 GLU A C 1
ATOM 602 O O . GLU A 1 76 ? -68.330 8.584 46.733 1.00 91.56 76 GLU A O 1
ATOM 607 N N . MET A 1 77 ? -66.796 10.057 46.034 1.00 89.62 77 MET A N 1
ATOM 608 C CA . MET A 1 77 ? -66.597 9.419 44.736 1.00 89.62 77 MET A CA 1
ATOM 609 C C . MET A 1 77 ? -65.991 8.024 44.849 1.00 89.62 77 MET A C 1
ATOM 611 O O . MET A 1 77 ? -66.410 7.110 44.134 1.00 89.62 77 MET A O 1
ATOM 615 N N . ALA A 1 78 ? -64.992 7.859 45.719 1.00 88.88 78 ALA A N 1
ATOM 616 C CA . ALA A 1 78 ? -64.397 6.557 45.966 1.00 88.88 78 ALA A CA 1
ATOM 617 C C . ALA A 1 78 ? -65.445 5.605 46.552 1.00 88.88 78 ALA A C 1
ATOM 619 O O . ALA A 1 78 ? -65.604 4.500 46.044 1.00 88.88 78 ALA A O 1
ATOM 620 N N . MET A 1 79 ? -66.221 6.050 47.545 1.00 88.81 79 MET A N 1
ATOM 621 C CA . MET A 1 79 ? -67.310 5.266 48.135 1.00 88.81 79 MET A CA 1
ATOM 622 C C . MET A 1 79 ? -68.347 4.846 47.088 1.00 88.81 79 MET A C 1
ATOM 624 O O . MET A 1 79 ? -68.692 3.670 47.020 1.00 88.81 79 MET A O 1
ATOM 628 N N . MET A 1 80 ? -68.759 5.763 46.207 1.00 91.31 80 MET A N 1
ATOM 629 C CA . MET A 1 80 ? -69.690 5.470 45.112 1.00 91.31 80 MET A CA 1
ATOM 630 C C . MET A 1 80 ? -69.173 4.375 44.162 1.00 91.31 80 MET A C 1
ATOM 632 O O . MET A 1 80 ? -69.969 3.616 43.607 1.00 91.31 80 MET A O 1
ATOM 636 N N . HIS A 1 81 ? -67.856 4.299 43.947 1.00 89.25 81 HIS A N 1
ATOM 637 C CA . HIS A 1 81 ? -67.238 3.285 43.090 1.00 89.25 81 HIS A CA 1
ATOM 638 C C . HIS A 1 81 ? -67.193 1.897 43.756 1.00 89.25 81 HIS A C 1
ATOM 640 O O . HIS A 1 81 ? -67.185 0.886 43.052 1.00 89.25 81 HIS A O 1
ATOM 646 N N . TYR A 1 82 ? -67.131 1.833 45.088 1.00 90.06 82 TYR A N 1
ATOM 647 C CA . TYR A 1 82 ? -67.094 0.564 45.823 1.00 90.06 82 TYR A CA 1
ATOM 648 C C . TYR A 1 82 ? -68.470 -0.019 46.124 1.00 90.06 82 TYR A C 1
ATOM 650 O O . TYR A 1 82 ? -68.561 -1.225 46.330 1.00 90.06 82 TYR A O 1
ATOM 658 N N . ASP A 1 83 ? -69.513 0.806 46.116 1.00 92.56 83 ASP A N 1
ATOM 659 C CA . ASP A 1 83 ? -70.892 0.334 46.051 1.00 92.56 83 ASP A CA 1
ATOM 660 C C . ASP A 1 83 ? -71.066 -0.362 44.677 1.00 92.56 83 ASP A C 1
ATOM 662 O O . ASP A 1 83 ? -70.890 0.256 43.623 1.00 92.56 83 ASP A O 1
ATOM 666 N N . ILE A 1 84 ? -71.348 -1.662 44.655 1.00 89.25 84 ILE A N 1
ATOM 667 C CA . ILE A 1 84 ? -71.545 -2.457 43.430 1.00 89.25 84 ILE A CA 1
ATOM 668 C C . ILE A 1 84 ? -73.037 -2.593 43.117 1.00 89.25 84 ILE A C 1
ATOM 670 O O . ILE A 1 84 ? -73.419 -2.661 41.945 1.00 89.25 84 ILE A O 1
ATOM 674 N N . ASP A 1 85 ? -73.882 -2.628 44.143 1.00 89.44 85 ASP A N 1
ATOM 675 C CA . ASP A 1 85 ? -75.308 -2.932 44.022 1.00 89.44 85 ASP A CA 1
ATOM 676 C C . ASP A 1 85 ? -76.199 -1.698 43.756 1.00 89.44 85 ASP A C 1
ATOM 678 O O . ASP A 1 85 ? -77.347 -1.833 43.328 1.00 89.44 85 ASP A O 1
ATOM 682 N N . GLY A 1 86 ? -75.656 -0.491 43.907 1.00 88.56 86 GLY A N 1
ATOM 683 C CA . GLY A 1 86 ? -76.321 0.789 43.673 1.00 88.56 86 GLY A CA 1
ATOM 684 C C . GLY A 1 86 ? -77.269 1.210 44.796 1.00 88.56 86 GLY A C 1
ATOM 685 O O . GLY A 1 86 ? -78.092 2.123 44.599 1.00 88.56 86 GLY A O 1
ATOM 686 N N . ASP A 1 87 ? -77.220 0.549 45.951 1.00 89.88 87 ASP A N 1
ATOM 687 C CA . ASP A 1 87 ? -78.187 0.767 47.017 1.00 89.88 87 ASP A CA 1
ATOM 688 C C . ASP A 1 87 ? -77.924 2.076 47.793 1.00 89.88 87 ASP A C 1
ATOM 690 O O . ASP A 1 87 ? -78.882 2.681 48.293 1.00 89.88 87 ASP A O 1
ATOM 694 N N . GLY A 1 88 ? -76.705 2.625 47.716 1.00 86.12 88 GLY A N 1
ATOM 695 C CA . GLY A 1 88 ? -76.276 3.846 48.402 1.00 86.12 88 GLY A CA 1
ATOM 696 C C . GLY A 1 88 ? -75.719 3.620 49.807 1.00 86.12 88 GLY A C 1
ATOM 697 O O . GLY A 1 88 ? -75.479 4.589 50.523 1.00 86.12 88 GLY A O 1
ATOM 698 N N . ASN A 1 89 ? -75.531 2.369 50.213 1.00 89.56 89 ASN A N 1
ATOM 699 C CA . ASN A 1 89 ? -74.840 1.959 51.423 1.00 89.56 89 ASN A CA 1
ATOM 700 C C . ASN A 1 89 ? -73.606 1.136 51.036 1.00 89.56 89 ASN A C 1
ATOM 702 O O . ASN A 1 89 ? -73.463 0.697 49.905 1.00 89.56 89 ASN A O 1
ATOM 706 N N . LEU A 1 90 ? -72.687 0.943 51.984 1.00 89.88 90 LEU A N 1
ATOM 707 C CA . LEU A 1 90 ? -71.579 0.008 51.801 1.00 89.88 90 LEU A CA 1
ATOM 708 C C . LEU A 1 90 ? -71.840 -1.239 52.639 1.00 89.88 90 LEU A C 1
ATOM 710 O O . LEU A 1 90 ? -71.802 -1.193 53.874 1.00 89.88 90 LEU A O 1
ATOM 714 N N . GLY A 1 91 ? -72.113 -2.351 51.965 1.00 92.12 91 GLY A N 1
ATOM 715 C CA . GLY A 1 91 ? -72.283 -3.655 52.587 1.00 92.12 91 GLY A CA 1
ATOM 716 C C . GLY A 1 91 ? -70.990 -4.155 53.241 1.00 92.12 91 GLY A C 1
ATOM 717 O O . GLY A 1 91 ? -69.883 -3.714 52.933 1.00 92.12 91 GLY A O 1
ATOM 718 N N . LEU A 1 92 ? -71.105 -5.136 54.143 1.00 93.12 92 LEU A N 1
ATOM 719 C CA . LEU A 1 92 ? -69.942 -5.727 54.822 1.00 93.12 92 LEU A CA 1
ATOM 720 C C . LEU A 1 92 ? -68.913 -6.304 53.829 1.00 93.12 92 LEU A C 1
ATOM 722 O O . LEU A 1 92 ? -67.709 -6.228 54.076 1.00 93.12 92 LEU A O 1
ATOM 726 N N . GLU A 1 93 ? -69.382 -6.862 52.710 1.00 89.88 93 GLU A N 1
ATOM 727 C CA . GLU A 1 93 ? -68.525 -7.408 51.651 1.00 89.88 93 GLU A CA 1
ATOM 728 C C . GLU A 1 93 ? -67.751 -6.307 50.906 1.00 89.88 93 GLU A C 1
ATOM 730 O O . GLU A 1 93 ? -66.554 -6.456 50.654 1.00 89.88 93 GLU A O 1
ATOM 735 N N . GLU A 1 94 ? -68.391 -5.169 50.635 1.00 91.69 94 GLU A N 1
ATOM 736 C CA . GLU A 1 94 ? -67.783 -4.014 49.963 1.00 91.69 94 GLU A CA 1
ATOM 737 C C . GLU A 1 94 ? -66.762 -3.321 50.873 1.00 91.69 94 GLU A C 1
ATOM 739 O O . GLU A 1 94 ? -65.646 -3.017 50.453 1.00 91.69 94 GLU A O 1
ATOM 744 N N . ILE A 1 95 ? -67.078 -3.179 52.166 1.00 91.00 95 ILE A N 1
ATOM 745 C CA . ILE A 1 95 ? -66.135 -2.675 53.175 1.00 91.00 95 ILE A CA 1
ATOM 746 C C . ILE A 1 95 ? -64.908 -3.590 53.274 1.00 91.00 95 ILE A C 1
ATOM 748 O O . ILE A 1 95 ? -63.775 -3.108 53.365 1.00 91.00 95 ILE A O 1
ATOM 752 N N . HIS A 1 96 ? -65.103 -4.911 53.237 1.00 91.62 96 HIS A N 1
ATOM 753 C CA . HIS A 1 96 ? -63.990 -5.856 53.254 1.00 91.62 96 HIS A CA 1
ATOM 754 C C . HIS A 1 96 ? -63.094 -5.697 52.014 1.00 91.62 96 HIS A C 1
ATOM 756 O O . HIS A 1 96 ? -61.868 -5.729 52.147 1.00 91.62 96 HIS A O 1
ATOM 762 N N . ALA A 1 97 ? -63.676 -5.466 50.832 1.00 88.38 97 ALA A N 1
ATOM 763 C CA . ALA A 1 97 ? -62.922 -5.199 49.608 1.00 88.38 97 ALA A CA 1
ATOM 764 C C . ALA A 1 97 ? -62.066 -3.922 49.721 1.00 88.38 97 ALA A C 1
ATOM 766 O O . ALA A 1 97 ? -60.867 -3.974 49.435 1.00 88.38 97 ALA A O 1
ATOM 767 N N . ILE A 1 98 ? -62.631 -2.826 50.246 1.00 89.88 98 ILE A N 1
ATOM 768 C CA . ILE A 1 98 ? -61.910 -1.560 50.481 1.00 89.88 98 ILE A CA 1
ATOM 769 C C . ILE A 1 98 ? -60.709 -1.775 51.413 1.00 89.88 98 ILE A C 1
ATOM 771 O O . ILE A 1 98 ? -59.592 -1.330 51.136 1.00 89.88 98 ILE A O 1
ATOM 775 N N . VAL A 1 99 ? -60.911 -2.481 52.531 1.00 90.81 99 VAL A N 1
ATOM 776 C CA . VAL A 1 99 ? -59.839 -2.736 53.509 1.00 90.81 99 VAL A CA 1
ATOM 777 C C . VAL A 1 99 ? -58.761 -3.645 52.918 1.00 90.81 99 VAL A C 1
ATOM 779 O O . VAL A 1 99 ? -57.568 -3.412 53.131 1.00 90.81 9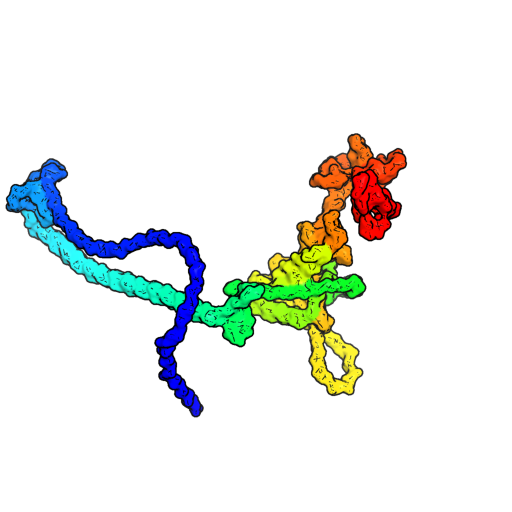9 VAL A O 1
ATOM 782 N N . GLN A 1 100 ? -59.156 -4.667 52.160 1.00 90.31 100 GLN A N 1
ATOM 783 C CA . GLN A 1 100 ? -58.220 -5.585 51.523 1.00 90.31 100 GLN A CA 1
ATOM 784 C C . GLN A 1 100 ? -57.348 -4.875 50.478 1.00 90.31 100 GLN A C 1
ATOM 786 O O . GLN A 1 100 ? -56.143 -5.136 50.415 1.00 90.31 100 GLN A O 1
ATOM 791 N N . GLU A 1 101 ? -57.922 -3.953 49.704 1.00 88.75 101 GLU A N 1
ATOM 792 C CA . GLU A 1 101 ? -57.183 -3.107 48.765 1.00 88.75 101 GLU A CA 1
ATOM 793 C C . GLU A 1 101 ? -56.207 -2.178 49.500 1.00 88.75 101 GLU A C 1
ATOM 795 O O . GLU A 1 101 ? -55.014 -2.159 49.184 1.00 88.75 101 GLU A O 1
ATOM 800 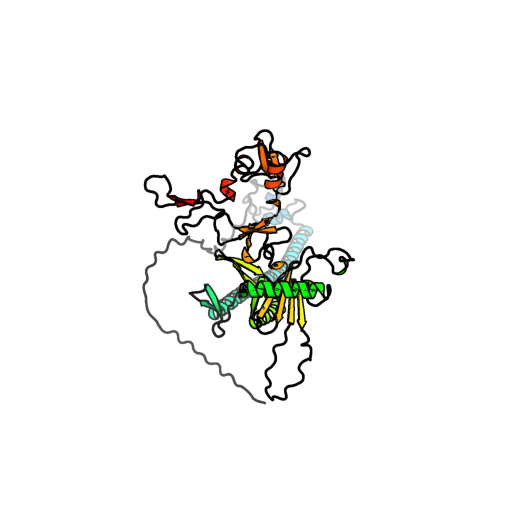N N . HIS A 1 102 ? -56.648 -1.531 50.582 1.00 85.81 102 HIS A N 1
ATOM 801 C CA . HIS A 1 102 ? -55.789 -0.644 51.368 1.00 85.81 102 HIS A CA 1
ATOM 802 C C . HIS A 1 102 ? -54.602 -1.375 52.024 1.00 85.81 102 HIS A C 1
ATOM 804 O O . HIS A 1 102 ? -53.475 -0.871 52.045 1.00 85.81 102 HIS A O 1
ATOM 810 N N . LEU A 1 103 ? -54.817 -2.597 52.525 1.00 87.50 103 LEU A N 1
ATOM 811 C CA . LEU A 1 103 ? -53.745 -3.441 53.068 1.00 87.50 103 LEU A CA 1
ATOM 812 C C . LEU A 1 103 ? -52.757 -3.888 51.981 1.00 87.50 103 LEU A C 1
ATOM 814 O O . LEU A 1 103 ? -51.549 -3.982 52.230 1.00 87.50 103 LEU A O 1
ATOM 818 N N . ARG A 1 104 ? -53.245 -4.148 50.765 1.00 82.88 104 ARG A N 1
ATOM 819 C CA . ARG A 1 104 ? -52.402 -4.505 49.620 1.00 82.88 104 ARG A CA 1
ATOM 820 C C . ARG A 1 104 ? -51.534 -3.323 49.185 1.00 82.88 104 ARG A C 1
ATOM 822 O O . ARG A 1 104 ? -50.337 -3.507 48.951 1.00 82.88 104 ARG A O 1
ATOM 829 N N . ASP A 1 105 ? -52.089 -2.118 49.189 1.00 85.00 105 ASP A N 1
ATOM 830 C CA . ASP A 1 105 ? -51.353 -0.893 48.884 1.00 85.00 105 ASP A CA 1
ATOM 831 C C . ASP A 1 105 ? -50.307 -0.548 49.945 1.00 85.00 105 ASP A C 1
ATOM 833 O O . ASP A 1 105 ? -49.170 -0.218 49.596 1.00 85.00 105 ASP A O 1
ATOM 837 N N . GLN A 1 106 ? -50.609 -0.725 51.236 1.00 82.38 106 GLN A N 1
ATOM 838 C CA . GLN A 1 106 ? -49.601 -0.547 52.287 1.00 82.38 106 GLN A CA 1
ATOM 839 C C . GLN A 1 106 ? -48.416 -1.511 52.140 1.00 82.38 106 GLN A C 1
ATOM 841 O O . GLN A 1 106 ? -47.261 -1.101 52.304 1.00 82.38 106 GLN A O 1
ATOM 846 N N . ASN A 1 107 ? -48.663 -2.766 51.757 1.00 84.12 107 ASN A N 1
ATOM 847 C CA . ASN A 1 107 ? -47.585 -3.717 51.482 1.00 84.12 107 ASN A CA 1
ATOM 848 C C . ASN A 1 107 ? -46.743 -3.307 50.259 1.00 84.12 107 ASN A C 1
ATOM 850 O O . ASN A 1 107 ? -45.515 -3.460 50.266 1.00 84.12 107 ASN A O 1
ATOM 854 N N . ASN A 1 108 ? -47.361 -2.696 49.245 1.00 83.25 108 ASN A N 1
ATOM 855 C CA . ASN A 1 108 ? -46.657 -2.192 48.065 1.00 83.25 108 ASN A CA 1
ATOM 856 C C . ASN A 1 108 ? -45.780 -0.963 48.367 1.00 83.25 108 ASN A C 1
ATOM 858 O O . ASN A 1 108 ? -44.727 -0.797 47.744 1.00 83.25 108 ASN A O 1
ATOM 862 N N . ILE A 1 109 ? -46.123 -0.142 49.371 1.00 84.69 109 ILE A N 1
ATOM 863 C CA . ILE A 1 109 ? -45.277 0.985 49.818 1.00 84.69 109 ILE A CA 1
ATOM 864 C C . ILE A 1 109 ? -43.906 0.486 50.303 1.00 84.69 109 ILE A C 1
ATOM 866 O O . ILE A 1 109 ? -42.878 1.113 50.024 1.00 84.69 109 ILE A O 1
ATOM 870 N N . GLY A 1 110 ? -43.860 -0.664 50.983 1.00 81.88 110 GLY A N 1
ATOM 871 C CA . GLY A 1 110 ? -42.608 -1.283 51.425 1.00 81.88 110 GLY A CA 1
ATOM 872 C C . GLY A 1 110 ? -41.704 -1.688 50.257 1.00 81.88 110 GLY A C 1
ATOM 873 O O . GLY A 1 110 ? -40.498 -1.421 50.277 1.00 81.88 110 GLY A O 1
ATOM 874 N N . ALA A 1 111 ? -42.288 -2.275 49.210 1.00 83.56 111 ALA A N 1
A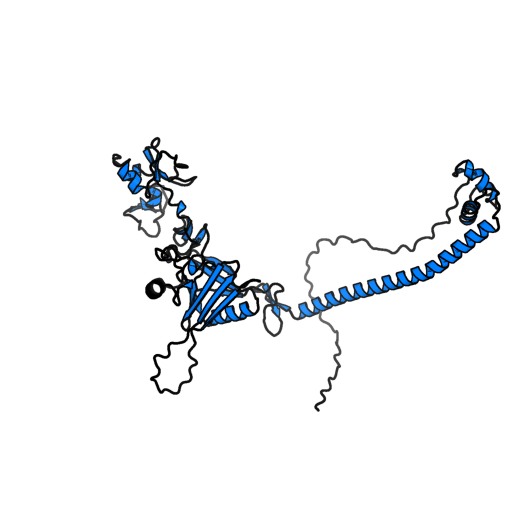TOM 875 C CA . ALA A 1 111 ? -41.568 -2.643 47.993 1.00 83.56 111 ALA A CA 1
ATOM 876 C C . ALA A 1 111 ? -41.067 -1.404 47.231 1.00 83.56 111 ALA A C 1
ATOM 878 O O . ALA A 1 111 ? -39.890 -1.336 46.869 1.00 83.56 111 ALA A O 1
ATOM 879 N N . MET A 1 112 ? -41.911 -0.379 47.073 1.00 88.69 112 MET A N 1
ATOM 880 C CA . MET A 1 112 ? -41.538 0.865 46.390 1.00 88.69 112 MET A CA 1
ATOM 881 C C . MET A 1 112 ? -40.382 1.596 47.084 1.00 88.69 112 MET A C 1
ATOM 883 O O . MET A 1 112 ? -39.474 2.078 46.407 1.00 88.69 112 MET A O 1
ATOM 887 N N . ARG A 1 113 ? -40.336 1.624 48.425 1.00 89.69 113 ARG A N 1
ATOM 888 C CA . ARG A 1 113 ? -39.207 2.221 49.166 1.00 89.69 113 ARG A CA 1
ATOM 889 C C . ARG A 1 113 ? -37.875 1.533 48.866 1.00 89.69 113 ARG A C 1
ATOM 891 O O . ARG A 1 113 ? -36.862 2.217 48.728 1.00 89.69 113 ARG A O 1
ATOM 898 N N . ARG A 1 114 ? -37.866 0.202 48.723 1.00 90.62 114 ARG A N 1
ATOM 899 C CA . ARG A 1 114 ? -36.653 -0.553 48.358 1.00 90.62 114 ARG A CA 1
ATOM 900 C C . ARG A 1 114 ? -36.202 -0.234 46.934 1.00 90.62 114 ARG A C 1
ATOM 902 O O . ARG A 1 114 ? -35.012 -0.035 46.713 1.00 90.62 114 ARG A O 1
ATOM 909 N N . VAL A 1 115 ? -37.142 -0.119 45.994 1.00 93.25 115 VAL A N 1
ATOM 910 C CA . VAL A 1 115 ? -36.841 0.239 44.598 1.00 93.25 115 VAL A CA 1
ATOM 911 C C . VAL A 1 115 ? -36.275 1.656 44.499 1.00 93.25 115 VAL A C 1
ATOM 913 O O . VAL A 1 115 ? -35.246 1.856 43.859 1.00 93.25 115 VAL A O 1
ATOM 916 N N . ILE A 1 116 ? -36.886 2.632 45.178 1.00 94.88 116 ILE A N 1
ATOM 917 C CA . ILE A 1 116 ? -36.413 4.025 45.183 1.00 94.88 116 ILE A CA 1
ATOM 918 C C . ILE A 1 116 ? -35.007 4.122 45.792 1.00 94.88 116 ILE A C 1
ATOM 920 O O . ILE A 1 116 ? -34.145 4.798 45.231 1.00 94.88 116 ILE A O 1
ATOM 924 N N . ALA A 1 117 ? -34.749 3.423 46.902 1.00 94.50 117 ALA A N 1
ATOM 925 C CA . ALA A 1 117 ? -33.421 3.376 47.512 1.00 94.50 117 ALA A CA 1
ATOM 926 C C . ALA A 1 117 ? -32.375 2.744 46.575 1.00 94.50 117 ALA A C 1
ATOM 928 O O . ALA A 1 117 ? -31.269 3.272 46.445 1.00 94.50 117 ALA A O 1
ATOM 929 N N . GLY A 1 118 ? -32.735 1.664 45.873 1.00 96.00 118 GLY A N 1
ATOM 930 C CA . GLY A 1 118 ? -31.876 1.031 44.870 1.00 96.00 118 GLY A CA 1
ATOM 931 C C . GLY A 1 118 ? -31.554 1.961 43.700 1.00 96.00 118 GLY A C 1
ATOM 932 O O . GLY A 1 118 ? -30.390 2.099 43.326 1.00 96.00 118 GLY A O 1
ATOM 933 N N . LEU A 1 119 ? -32.558 2.668 43.173 1.00 94.69 119 LEU A N 1
ATOM 934 C CA . LEU A 1 119 ? -32.371 3.633 42.089 1.00 94.69 119 LEU A CA 1
ATOM 935 C C . LEU A 1 119 ? -31.472 4.801 42.525 1.00 94.69 119 LEU A C 1
ATOM 937 O O . LEU A 1 119 ? -30.552 5.174 41.800 1.00 94.69 119 LEU A O 1
ATOM 941 N N . ALA A 1 120 ? -31.686 5.341 43.729 1.00 95.75 120 ALA A N 1
ATOM 942 C CA . ALA A 1 120 ? -30.853 6.409 44.278 1.00 95.75 120 ALA A CA 1
ATOM 943 C C . ALA A 1 120 ? -29.387 5.964 44.425 1.00 95.75 120 ALA A C 1
ATOM 945 O O . ALA A 1 120 ? -28.477 6.675 43.995 1.00 95.75 120 ALA A O 1
ATOM 946 N N . CYS A 1 121 ? -29.152 4.756 44.948 1.00 96.88 121 CYS A N 1
ATOM 947 C CA . CYS A 1 121 ? -27.811 4.180 45.050 1.00 96.88 121 CYS A CA 1
ATOM 948 C C . CYS A 1 121 ? -27.156 4.013 43.667 1.00 96.88 121 CYS A C 1
ATOM 950 O O . CYS A 1 121 ? -26.017 4.434 43.466 1.00 96.88 121 CYS A O 1
ATOM 952 N N . PHE A 1 122 ? -27.896 3.500 42.682 1.00 96.44 122 PHE A N 1
ATOM 953 C CA . PHE A 1 122 ? -27.405 3.335 41.314 1.00 96.44 122 PHE A CA 1
ATOM 954 C C . PHE A 1 122 ? -27.026 4.669 40.656 1.00 96.44 122 PHE A C 1
ATOM 956 O O . PHE A 1 122 ? -25.956 4.785 40.058 1.00 96.44 122 PHE A O 1
ATOM 963 N N . THR A 1 123 ? -27.848 5.712 40.822 1.00 96.44 123 THR A N 1
ATOM 964 C CA . THR A 1 123 ? -27.521 7.051 40.301 1.00 96.44 123 THR A CA 1
ATOM 965 C C . THR A 1 123 ? -26.260 7.638 40.937 1.00 96.44 123 THR A C 1
ATOM 967 O O . THR A 1 123 ? -25.480 8.298 40.252 1.00 96.44 123 THR A O 1
ATOM 970 N N . LEU A 1 124 ? -26.012 7.353 42.219 1.00 96.38 124 LEU A N 1
ATOM 971 C CA . LEU A 1 124 ? -24.801 7.786 42.912 1.00 96.38 124 LEU A CA 1
ATOM 972 C C . LEU A 1 124 ? -23.558 7.046 42.393 1.00 96.38 124 LEU A C 1
ATOM 974 O O . LEU A 1 124 ? -22.527 7.675 42.168 1.00 96.38 124 LEU A O 1
ATOM 978 N N . ILE A 1 125 ? -23.665 5.744 42.107 1.00 95.94 125 ILE A N 1
ATOM 979 C CA . ILE A 1 125 ? -22.585 4.953 41.486 1.00 95.94 125 ILE A CA 1
ATOM 980 C C . ILE A 1 125 ? -22.258 5.470 40.076 1.00 95.94 125 ILE A C 1
ATOM 982 O O . ILE A 1 125 ? -21.086 5.623 39.724 1.00 95.94 125 ILE A O 1
ATOM 986 N N . LEU A 1 126 ? -23.276 5.794 39.277 1.00 94.75 126 LEU A N 1
ATOM 987 C CA . LEU A 1 126 ? -23.102 6.412 37.957 1.00 94.75 126 LEU A CA 1
ATOM 988 C C . LEU A 1 126 ? -22.396 7.770 38.048 1.00 94.75 126 LEU A C 1
ATOM 990 O O . LEU A 1 126 ? -21.464 8.035 37.289 1.00 94.75 126 LEU A O 1
ATOM 994 N N . ALA A 1 127 ? -22.793 8.614 39.004 1.00 96.31 127 ALA A N 1
ATOM 995 C CA . ALA A 1 127 ? -22.149 9.904 39.228 1.00 96.31 127 ALA A CA 1
ATOM 996 C C . ALA A 1 127 ? -20.671 9.746 39.631 1.00 96.31 127 ALA A C 1
ATOM 998 O O . ALA A 1 127 ? -19.813 10.443 39.090 1.00 96.31 127 ALA A O 1
ATOM 999 N N . LEU A 1 128 ? -20.358 8.794 40.517 1.00 93.88 128 LEU A N 1
ATOM 1000 C CA . LEU A 1 128 ? -18.980 8.482 40.911 1.00 93.88 128 LEU A CA 1
ATOM 1001 C C . LEU A 1 128 ? -18.148 7.922 39.748 1.00 93.88 128 LEU A C 1
ATOM 1003 O O . LEU A 1 128 ? -16.973 8.257 39.625 1.00 93.88 128 LEU A O 1
ATOM 1007 N N . SER A 1 129 ? -18.748 7.130 38.858 1.00 94.12 129 SER A N 1
ATOM 1008 C CA . SER A 1 129 ? -18.067 6.601 37.664 1.00 94.12 129 SER A CA 1
ATOM 1009 C C . SER A 1 129 ? -17.680 7.725 36.697 1.00 94.12 129 SER A C 1
ATOM 1011 O O . SER A 1 129 ? -16.541 7.802 36.228 1.00 94.12 129 SER A O 1
ATOM 1013 N N . ASN A 1 130 ? -18.599 8.666 36.466 1.00 92.00 130 ASN A N 1
ATOM 1014 C CA . ASN A 1 130 ? -18.331 9.847 35.645 1.00 92.00 130 ASN A CA 1
ATOM 1015 C C . ASN A 1 130 ? -17.279 10.766 36.295 1.00 92.00 130 ASN A C 1
ATOM 1017 O O . ASN A 1 130 ? -16.419 11.314 35.603 1.00 92.00 130 ASN A O 1
ATOM 1021 N N . LEU A 1 131 ? -17.280 10.884 37.626 1.00 93.31 131 LEU A N 1
ATOM 1022 C CA . LEU A 1 131 ? -16.239 11.610 38.355 1.00 93.31 131 LEU A CA 1
ATOM 1023 C C . LEU A 1 131 ? -14.862 10.942 38.184 1.00 93.31 131 LEU A C 1
ATOM 1025 O O . LEU A 1 131 ? -13.877 11.629 37.919 1.00 93.31 131 LEU A O 1
ATOM 1029 N N . GLY A 1 132 ? -14.797 9.609 38.281 1.00 92.38 132 GLY A N 1
ATOM 1030 C CA . GLY A 1 132 ? -13.563 8.835 38.129 1.00 92.38 132 GLY A CA 1
ATOM 1031 C C . GLY A 1 132 ? -12.934 8.985 36.743 1.00 92.38 132 GLY A C 1
ATOM 1032 O O . GLY A 1 132 ? -11.743 9.269 36.636 1.00 92.38 132 GLY A O 1
ATOM 1033 N N . THR A 1 133 ? -13.738 8.883 35.680 1.00 88.94 133 THR A N 1
ATOM 1034 C CA . THR A 1 133 ? -13.262 9.136 34.304 1.00 88.94 133 THR A CA 1
ATOM 1035 C C . THR A 1 133 ? -12.753 10.570 34.115 1.00 88.94 133 THR A C 1
ATOM 1037 O O . THR A 1 133 ? -11.691 10.771 33.523 1.00 88.94 133 THR A O 1
ATOM 1040 N N . SER A 1 134 ? -13.442 11.565 34.684 1.00 89.75 134 SER A N 1
ATOM 1041 C CA . SER A 1 134 ? -13.016 12.971 34.616 1.00 89.75 134 SER A CA 1
ATOM 1042 C C . SER A 1 134 ? -11.676 13.194 35.328 1.00 89.75 134 SER A C 1
ATOM 1044 O O . SER A 1 134 ? -10.775 13.813 34.763 1.00 89.75 134 SER A O 1
ATOM 1046 N N . LEU A 1 135 ? -11.501 12.637 36.530 1.00 88.94 135 LEU A N 1
ATOM 1047 C CA . LEU A 1 135 ? -10.240 12.722 37.275 1.00 88.94 135 LEU A CA 1
ATOM 1048 C C . LEU A 1 135 ? -9.090 12.009 36.553 1.00 88.94 135 LEU A C 1
ATOM 1050 O O . LEU A 1 135 ? -8.002 12.573 36.447 1.00 88.94 135 LEU A O 1
ATOM 1054 N N . ALA A 1 136 ? -9.332 10.816 36.001 1.00 84.19 136 ALA A N 1
ATOM 1055 C CA . ALA A 1 136 ? -8.331 10.093 35.218 1.00 84.19 136 ALA A CA 1
ATOM 1056 C C . ALA A 1 136 ? -7.870 10.912 34.001 1.00 84.19 136 ALA A C 1
ATOM 1058 O O . ALA A 1 136 ? -6.671 11.031 33.756 1.00 84.19 136 ALA A O 1
ATOM 1059 N N . SER A 1 137 ? -8.805 11.550 33.286 1.00 83.00 137 SER A N 1
ATOM 1060 C CA . SER A 1 137 ? -8.464 12.425 32.160 1.00 83.00 137 SER A CA 1
ATOM 1061 C C . SER A 1 137 ? -7.642 13.649 32.588 1.00 83.00 137 SER A C 1
ATOM 1063 O O . SER A 1 137 ? -6.671 13.995 31.921 1.00 83.00 137 SER A O 1
ATOM 1065 N N . ALA A 1 138 ? -7.956 14.259 33.736 1.00 83.94 138 ALA A N 1
ATOM 1066 C CA . ALA A 1 138 ? -7.225 15.416 34.251 1.00 83.94 138 ALA A CA 1
ATOM 1067 C C . ALA A 1 138 ? -5.788 15.069 34.678 1.00 83.94 138 ALA A C 1
ATOM 1069 O O . ALA A 1 138 ? -4.866 15.846 34.424 1.00 83.94 138 ALA A O 1
ATOM 1070 N N . ILE A 1 139 ? -5.585 13.897 35.292 1.00 83.12 139 ILE A N 1
ATOM 1071 C CA . ILE A 1 139 ? -4.247 13.409 35.657 1.00 83.12 139 ILE A CA 1
ATOM 1072 C C . ILE A 1 139 ? -3.413 13.167 34.395 1.00 83.12 139 ILE A C 1
ATOM 1074 O O . ILE A 1 139 ? -2.277 13.631 34.325 1.00 83.12 139 ILE A O 1
ATOM 1078 N N . LEU A 1 140 ? -3.991 12.531 33.370 1.00 73.75 140 LEU A N 1
ATOM 1079 C CA . LEU A 1 140 ? -3.304 12.289 32.098 1.00 73.75 140 LEU A CA 1
ATOM 1080 C C . LEU A 1 140 ? -2.900 13.595 31.400 1.00 73.75 140 LEU A C 1
ATOM 1082 O O . LEU A 1 140 ? -1.763 13.712 30.952 1.00 73.75 140 LEU A O 1
ATOM 1086 N N . VAL A 1 141 ? -3.776 14.606 31.377 1.00 79.00 141 VAL A N 1
ATOM 1087 C CA . VAL A 1 141 ? -3.471 15.916 30.768 1.00 79.00 141 VAL A CA 1
ATOM 1088 C C . VAL A 1 141 ? -2.280 16.600 31.445 1.00 79.00 141 VAL A C 1
ATOM 1090 O O . VAL A 1 141 ? -1.484 17.249 30.769 1.00 79.00 141 VAL A O 1
ATOM 1093 N N . LYS A 1 142 ? -2.115 16.445 32.765 1.00 82.75 142 LYS A N 1
ATOM 1094 C CA . LYS A 1 142 ? -0.995 17.050 33.503 1.00 82.75 142 LYS A CA 1
ATOM 1095 C C . LYS A 1 142 ? 0.359 16.433 33.132 1.00 82.75 142 LYS A C 1
ATOM 1097 O O . LYS A 1 142 ? 1.382 17.119 33.215 1.00 82.75 142 LYS A O 1
ATOM 1102 N N . GLU A 1 143 ? 0.372 15.164 32.727 1.00 80.75 143 GLU A N 1
ATOM 1103 C CA . GLU A 1 143 ? 1.594 14.452 32.337 1.00 80.75 143 GLU A CA 1
ATOM 1104 C C . GLU A 1 143 ? 1.890 14.508 30.835 1.00 80.75 143 GLU A C 1
ATOM 1106 O O . GLU A 1 143 ? 2.995 14.166 30.416 1.00 80.75 143 GLU A O 1
ATOM 1111 N N . THR A 1 144 ? 0.958 14.997 30.019 1.00 75.69 144 THR A N 1
ATOM 1112 C CA . THR A 1 144 ? 1.167 15.195 28.582 1.00 75.69 144 THR A CA 1
ATOM 1113 C C . THR A 1 144 ? 1.494 16.650 28.264 1.00 75.69 144 THR A C 1
ATOM 1115 O O . THR A 1 144 ? 0.750 17.558 28.626 1.00 75.69 144 THR A O 1
ATOM 1118 N N . THR A 1 145 ? 2.580 16.894 27.535 1.00 80.06 145 THR A N 1
ATOM 1119 C CA . THR A 1 145 ? 2.892 18.210 26.960 1.00 80.06 145 THR A CA 1
ATOM 1120 C C . THR A 1 145 ? 2.761 18.139 25.446 1.00 80.06 145 THR A C 1
ATOM 1122 O O . THR A 1 145 ? 3.376 17.270 24.827 1.00 80.06 145 THR A O 1
ATOM 1125 N N . ALA A 1 146 ? 1.985 19.041 24.848 1.00 76.44 146 ALA A N 1
ATOM 1126 C CA . ALA A 1 146 ? 1.958 19.205 23.399 1.00 76.44 146 ALA A CA 1
ATOM 1127 C C . ALA A 1 146 ? 3.229 19.939 22.951 1.00 76.44 146 ALA A C 1
ATOM 1129 O O . ALA A 1 146 ? 3.529 21.027 23.446 1.00 76.44 146 ALA A O 1
ATOM 1130 N N . ASP A 1 147 ? 3.983 19.336 22.038 1.00 76.50 147 ASP A N 1
ATOM 1131 C CA . ASP A 1 147 ? 5.112 19.992 21.388 1.00 76.50 147 ASP A CA 1
ATOM 1132 C C . ASP A 1 147 ? 4.571 20.983 20.348 1.00 76.50 147 ASP A C 1
ATOM 1134 O O . ASP A 1 147 ? 3.900 20.593 19.390 1.00 76.50 147 ASP A O 1
ATOM 1138 N N . ALA A 1 148 ? 4.830 22.277 20.551 1.00 75.25 148 ALA A N 1
ATOM 1139 C CA . ALA A 1 148 ? 4.291 23.348 19.712 1.00 75.25 148 ALA A CA 1
ATOM 1140 C C . ALA A 1 148 ? 4.766 23.272 18.251 1.00 75.25 148 ALA A C 1
ATOM 1142 O O . ALA A 1 148 ? 4.114 23.832 17.374 1.00 75.25 148 ALA A O 1
ATOM 1143 N N . ASN A 1 149 ? 5.881 22.582 17.991 1.00 71.50 149 ASN A N 1
ATOM 1144 C CA . ASN A 1 149 ? 6.465 22.505 16.656 1.00 71.50 149 ASN A CA 1
ATOM 1145 C C . ASN A 1 149 ? 5.947 21.309 15.851 1.00 71.50 149 ASN A C 1
ATOM 1147 O O . ASN A 1 149 ? 5.806 21.415 14.636 1.00 71.50 149 ASN A O 1
ATOM 1151 N N . THR A 1 150 ? 5.674 20.174 16.504 1.00 69.94 150 THR A N 1
ATOM 1152 C CA . THR A 1 150 ? 5.272 18.933 15.815 1.00 69.94 150 THR A CA 1
ATOM 1153 C C . THR A 1 150 ? 3.789 18.607 15.961 1.00 69.94 150 THR A C 1
ATOM 1155 O O . THR A 1 150 ? 3.270 17.795 15.201 1.00 69.94 150 THR A O 1
ATOM 1158 N N . GLY A 1 151 ? 3.088 19.219 16.921 1.00 75.56 151 GLY A N 1
ATOM 1159 C CA . GLY A 1 151 ? 1.699 18.877 17.241 1.00 75.56 151 GLY A CA 1
ATOM 1160 C C . GLY A 1 151 ? 1.542 17.531 17.961 1.00 75.56 151 GLY A C 1
ATOM 1161 O O . GLY A 1 151 ? 0.419 17.086 18.191 1.00 75.56 151 GLY A O 1
ATOM 1162 N N . GLU A 1 152 ? 2.643 16.876 18.338 1.00 76.31 152 GLU A N 1
ATOM 1163 C CA . GLU A 1 152 ? 2.629 15.593 19.044 1.00 76.31 152 GLU A CA 1
ATOM 1164 C C . GLU A 1 152 ? 2.502 15.790 20.561 1.00 76.31 152 GLU A C 1
ATOM 1166 O O . GLU A 1 152 ? 3.134 16.671 21.151 1.00 76.31 152 GLU A O 1
ATOM 1171 N N . MET A 1 153 ? 1.723 14.931 21.226 1.00 70.75 153 MET A N 1
ATOM 1172 C CA . MET A 1 153 ? 1.672 14.880 22.690 1.00 70.75 153 MET A CA 1
ATOM 1173 C C . MET A 1 153 ? 2.783 13.969 23.218 1.00 70.75 153 MET A C 1
ATOM 1175 O O . MET A 1 153 ? 2.818 12.784 22.893 1.00 70.75 153 MET A O 1
ATOM 1179 N N . LYS A 1 154 ? 3.686 14.500 24.045 1.00 79.50 154 LYS A N 1
ATOM 1180 C CA . LYS A 1 154 ? 4.794 13.751 24.666 1.00 79.50 154 LYS A CA 1
ATOM 1181 C C . LYS A 1 154 ? 4.573 13.605 26.171 1.00 79.50 154 LYS A C 1
ATOM 1183 O O . LYS A 1 154 ? 4.089 14.537 26.814 1.00 79.50 154 LYS A O 1
ATOM 1188 N N . LEU A 1 155 ? 4.949 12.457 26.742 1.00 80.56 155 LEU A N 1
ATOM 1189 C CA . LEU A 1 155 ? 4.934 12.258 28.194 1.00 80.56 155 LEU A CA 1
ATOM 1190 C C . LEU A 1 155 ? 6.082 13.039 28.849 1.00 80.56 155 LEU A C 1
ATOM 1192 O O . LEU A 1 155 ? 7.256 12.891 28.480 1.00 80.56 155 LEU A O 1
ATOM 1196 N N . LYS A 1 156 ? 5.748 13.835 29.864 1.00 73.19 156 LYS A N 1
ATOM 1197 C CA . LYS A 1 156 ? 6.695 14.620 30.653 1.00 73.19 156 LYS A CA 1
ATOM 1198 C C . LYS A 1 156 ? 7.646 13.669 31.397 1.00 73.19 156 LYS A C 1
ATOM 1200 O O . LYS A 1 156 ? 7.227 12.903 32.252 1.00 73.19 156 LYS A O 1
ATOM 1205 N N . GLY A 1 157 ? 8.931 13.688 31.036 1.00 79.19 157 GLY A N 1
ATOM 1206 C CA . GLY A 1 157 ? 9.993 12.891 31.671 1.00 79.19 157 GLY A CA 1
ATOM 1207 C C . GLY A 1 157 ? 10.626 11.819 30.779 1.00 79.19 157 GLY A C 1
ATOM 1208 O O . GLY A 1 157 ? 11.831 11.612 30.864 1.00 79.19 157 GLY A O 1
ATOM 1209 N N . THR A 1 158 ? 9.867 11.187 29.878 1.00 76.00 158 THR A N 1
ATOM 1210 C CA . THR A 1 158 ? 10.425 10.184 28.942 1.00 76.00 158 THR A CA 1
ATOM 1211 C C . THR A 1 158 ? 10.549 10.685 27.505 1.00 76.00 158 THR A C 1
ATOM 1213 O O . THR A 1 158 ? 11.229 10.048 26.710 1.00 76.00 158 THR A O 1
ATOM 1216 N N . MET A 1 159 ? 9.909 11.813 27.162 1.00 68.62 159 MET A N 1
ATOM 1217 C CA . MET A 1 159 ? 9.805 12.345 25.791 1.00 68.62 159 MET A CA 1
ATOM 1218 C C . MET A 1 159 ? 9.186 11.374 24.769 1.00 68.62 159 MET A C 1
ATOM 1220 O O . MET A 1 159 ? 9.243 11.624 23.566 1.00 68.62 159 MET A O 1
ATOM 1224 N N . ASN A 1 160 ? 8.551 10.293 25.227 1.00 69.25 160 ASN A N 1
ATOM 1225 C CA . ASN A 1 160 ? 7.851 9.357 24.358 1.00 69.25 160 ASN A CA 1
ATOM 1226 C C . ASN A 1 160 ? 6.514 9.956 23.906 1.00 69.25 160 ASN A C 1
ATOM 1228 O O . ASN A 1 160 ? 5.764 10.501 24.719 1.00 69.25 160 ASN A O 1
ATOM 1232 N N . VAL A 1 161 ? 6.213 9.828 22.614 1.00 66.50 161 VAL A N 1
ATOM 1233 C CA . VAL A 1 161 ? 4.948 10.268 22.014 1.00 66.50 161 VAL A CA 1
ATOM 1234 C C . VAL A 1 161 ? 3.809 9.381 22.526 1.00 66.50 161 VAL A C 1
ATOM 1236 O O . VAL A 1 161 ? 3.850 8.159 22.378 1.00 66.50 161 VAL A O 1
ATOM 1239 N N . MET A 1 162 ? 2.797 9.989 23.144 1.00 61.66 162 MET A N 1
ATOM 1240 C CA . MET A 1 162 ? 1.569 9.327 23.576 1.00 61.66 162 MET A CA 1
ATOM 1241 C C . MET A 1 162 ? 0.443 9.629 22.587 1.00 61.66 162 MET A C 1
ATOM 1243 O O . MET A 1 162 ? -0.173 10.690 22.629 1.00 61.66 162 MET A O 1
ATOM 1247 N N . GLY A 1 163 ? 0.169 8.672 21.700 1.00 59.06 163 GLY A N 1
ATOM 1248 C CA . GLY A 1 163 ? -1.024 8.648 20.854 1.00 59.06 163 GLY A CA 1
ATOM 1249 C C . GLY A 1 163 ? -1.948 7.497 21.258 1.00 59.06 163 GLY A C 1
ATOM 1250 O O . GLY A 1 163 ? -1.487 6.376 21.463 1.00 59.06 163 GLY A O 1
ATOM 1251 N N . THR A 1 164 ? -3.254 7.762 21.373 1.00 58.47 164 THR A N 1
ATOM 1252 C CA . THR A 1 164 ? -4.305 6.737 21.575 1.00 58.47 164 THR A CA 1
ATOM 1253 C C . THR A 1 164 ? -4.583 5.916 20.313 1.00 58.47 164 THR A C 1
ATOM 1255 O O . THR A 1 164 ? -5.172 4.841 20.384 1.00 58.47 164 THR A O 1
ATOM 1258 N N . GLN A 1 165 ? -4.101 6.383 19.165 1.00 53.19 165 GLN A N 1
ATOM 1259 C CA . GLN A 1 165 ? -3.776 5.555 18.012 1.00 53.19 165 GLN A CA 1
ATOM 1260 C C . GLN A 1 165 ? -2.258 5.420 18.027 1.00 53.19 165 GLN A C 1
ATOM 1262 O O . GLN A 1 165 ? -1.578 6.438 18.155 1.00 53.19 165 GLN A O 1
ATOM 1267 N N . SER A 1 166 ? -1.717 4.198 17.964 1.00 56.44 166 SER A N 1
ATOM 1268 C CA . SER A 1 166 ? -0.268 4.019 17.862 1.00 56.44 166 SER A CA 1
ATOM 1269 C C . SER A 1 166 ? 0.206 4.850 16.676 1.00 56.44 166 SER A C 1
ATOM 1271 O O . SER A 1 166 ? -0.138 4.515 15.541 1.00 56.44 166 SER A O 1
ATOM 1273 N N . SER A 1 167 ? 0.916 5.952 16.925 1.00 64.56 167 SER A N 1
ATOM 1274 C CA . SER A 1 167 ? 1.558 6.709 15.862 1.00 64.56 167 SER A CA 1
ATOM 1275 C C . SER A 1 167 ? 2.433 5.709 15.124 1.00 64.56 167 SER A C 1
ATOM 1277 O O . SER A 1 167 ? 3.344 5.115 15.705 1.00 64.56 167 SER A O 1
ATOM 1279 N N . ALA A 1 168 ? 2.041 5.396 13.892 1.00 84.50 168 ALA A N 1
ATOM 1280 C CA . ALA A 1 168 ? 2.734 4.395 13.114 1.00 84.50 168 ALA A CA 1
ATOM 1281 C C . ALA A 1 168 ? 4.147 4.924 12.866 1.00 84.50 168 ALA A C 1
ATOM 1283 O O . ALA A 1 168 ? 4.328 5.979 12.253 1.00 84.50 168 ALA A O 1
ATOM 1284 N N . GLU A 1 169 ? 5.144 4.231 13.409 1.00 92.50 169 GLU A N 1
ATOM 1285 C CA . GLU A 1 169 ? 6.531 4.652 13.253 1.00 92.50 169 GLU A CA 1
ATOM 1286 C C . GLU A 1 169 ? 6.909 4.476 11.786 1.00 92.50 169 GLU A C 1
ATOM 1288 O O . GLU A 1 169 ? 6.660 3.423 11.196 1.00 92.50 169 GLU A O 1
ATOM 1293 N N . THR A 1 170 ? 7.437 5.539 11.187 1.00 95.12 170 THR A N 1
ATOM 1294 C CA . THR A 1 170 ? 7.720 5.584 9.754 1.00 95.12 170 THR A CA 1
ATOM 1295 C C . THR A 1 170 ? 9.223 5.502 9.534 1.00 95.12 170 THR A C 1
ATOM 1297 O O . THR A 1 170 ? 9.967 6.350 10.019 1.00 95.12 170 THR A O 1
ATOM 1300 N N . PHE A 1 171 ? 9.659 4.482 8.797 1.00 97.00 171 PHE A N 1
ATOM 1301 C CA . PHE A 1 171 ? 11.053 4.264 8.414 1.00 97.00 171 PHE A CA 1
ATOM 1302 C C . PHE A 1 171 ? 11.236 4.596 6.936 1.00 97.00 171 PHE A C 1
ATOM 1304 O O . PHE A 1 171 ? 10.428 4.186 6.106 1.00 97.00 171 PHE A O 1
ATOM 1311 N N . GLU A 1 172 ? 12.287 5.333 6.593 1.00 97.25 172 GLU A N 1
ATOM 1312 C CA . GLU A 1 172 ? 12.548 5.739 5.212 1.00 97.25 172 GLU A CA 1
ATOM 1313 C C . GLU A 1 172 ? 13.483 4.741 4.523 1.00 97.25 172 GLU A C 1
ATOM 1315 O O . GLU A 1 172 ? 14.583 4.458 5.002 1.00 97.25 172 GLU A O 1
ATOM 1320 N N . ALA A 1 173 ? 13.028 4.180 3.404 1.00 97.12 173 ALA A N 1
ATOM 1321 C CA . ALA A 1 173 ? 13.832 3.316 2.555 1.00 97.12 173 ALA A CA 1
ATOM 1322 C C . ALA A 1 173 ? 14.604 4.169 1.543 1.00 97.12 173 ALA A C 1
ATOM 1324 O O . ALA A 1 173 ? 14.026 5.002 0.844 1.00 97.12 173 ALA A O 1
ATOM 1325 N N . GLN A 1 174 ? 15.912 3.946 1.450 1.00 96.69 174 GLN A N 1
ATOM 1326 C CA . GLN A 1 174 ? 16.784 4.684 0.542 1.00 96.69 174 GLN A CA 1
ATOM 1327 C C . GLN A 1 174 ? 16.757 4.052 -0.848 1.00 96.69 174 GLN A C 1
ATOM 1329 O O . GLN A 1 174 ? 16.643 2.830 -0.999 1.00 96.69 174 GLN A O 1
ATOM 1334 N N . GLU A 1 175 ? 16.821 4.887 -1.881 1.00 93.25 175 GLU A N 1
ATOM 1335 C CA . GLU A 1 175 ? 16.968 4.417 -3.255 1.00 93.25 175 GLU A CA 1
ATOM 1336 C C . GLU A 1 175 ? 18.371 3.844 -3.464 1.00 93.25 175 GLU A C 1
ATOM 1338 O O . GLU A 1 175 ? 19.368 4.405 -3.011 1.00 93.25 175 GLU A O 1
ATOM 1343 N N . MET A 1 176 ? 18.443 2.701 -4.141 1.00 92.69 176 MET A N 1
ATOM 1344 C CA . MET A 1 176 ? 19.704 2.063 -4.496 1.00 92.69 176 MET A CA 1
ATOM 1345 C C . MET A 1 176 ? 20.288 2.701 -5.755 1.00 92.69 176 MET A C 1
ATOM 1347 O O . MET A 1 176 ? 19.539 2.981 -6.688 1.00 92.69 176 MET A O 1
ATOM 1351 N N . ASP A 1 177 ? 21.608 2.867 -5.828 1.00 92.75 177 ASP A N 1
ATOM 1352 C CA . ASP A 1 177 ? 22.256 3.319 -7.058 1.00 92.75 177 ASP A CA 1
ATOM 1353 C C . ASP A 1 177 ? 22.116 2.286 -8.196 1.00 92.75 177 ASP A C 1
ATOM 1355 O O . ASP A 1 177 ? 21.883 1.091 -7.977 1.00 92.75 177 ASP A O 1
ATOM 1359 N N . VAL A 1 178 ? 22.261 2.757 -9.437 1.00 87.00 178 VAL A N 1
ATOM 1360 C CA . VAL A 1 178 ? 22.043 1.955 -10.651 1.00 87.00 178 VAL A CA 1
ATOM 1361 C C . VAL A 1 178 ? 23.010 0.765 -10.745 1.00 87.00 178 VAL A C 1
ATOM 1363 O O . VAL A 1 178 ? 22.615 -0.309 -11.210 1.00 87.00 178 VAL A O 1
ATOM 1366 N N . GLU A 1 179 ? 24.259 0.914 -10.294 1.00 89.44 179 GLU A N 1
ATOM 1367 C CA . GLU A 1 179 ? 25.277 -0.140 -10.374 1.00 89.44 179 GLU A CA 1
ATOM 1368 C C . GLU A 1 179 ? 25.008 -1.248 -9.356 1.00 89.44 179 GLU A C 1
ATOM 1370 O O . GLU A 1 179 ? 24.957 -2.426 -9.724 1.00 89.44 179 GLU A O 1
ATOM 1375 N N . THR A 1 180 ? 24.746 -0.883 -8.099 1.00 91.56 180 THR A N 1
ATOM 1376 C CA . THR A 1 180 ? 24.380 -1.826 -7.036 1.00 91.56 180 THR A CA 1
ATOM 1377 C C . THR A 1 180 ? 23.094 -2.559 -7.393 1.00 91.56 180 THR A C 1
ATOM 1379 O O . THR A 1 180 ? 23.017 -3.779 -7.227 1.00 91.56 180 THR A O 1
ATOM 1382 N N . ARG A 1 181 ? 22.110 -1.862 -7.975 1.00 89.88 181 ARG A N 1
ATOM 1383 C CA . ARG A 1 181 ? 20.868 -2.477 -8.457 1.00 89.88 181 ARG A CA 1
ATOM 1384 C C . ARG A 1 181 ? 21.147 -3.512 -9.539 1.00 89.88 181 ARG A C 1
ATOM 1386 O O . ARG A 1 181 ? 20.699 -4.651 -9.425 1.00 89.88 181 ARG A O 1
ATOM 1393 N N . ARG A 1 182 ? 21.935 -3.167 -10.563 1.00 84.56 182 ARG A N 1
ATOM 1394 C CA . ARG A 1 182 ? 22.316 -4.100 -11.638 1.00 84.56 182 ARG A CA 1
ATOM 1395 C C . ARG A 1 182 ? 23.075 -5.314 -11.095 1.00 84.56 182 ARG A C 1
ATOM 1397 O O . ARG A 1 182 ? 22.783 -6.440 -11.500 1.00 84.56 182 ARG A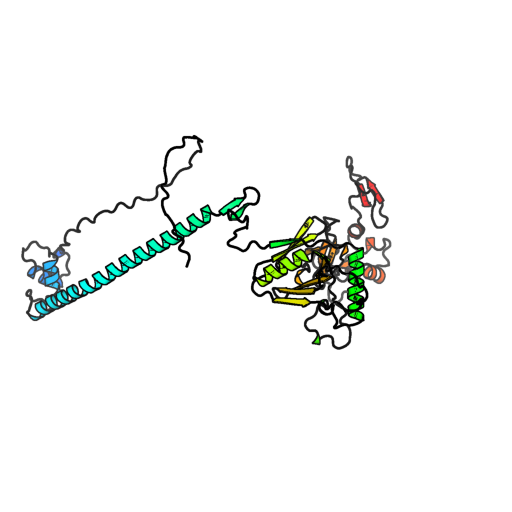 O 1
ATOM 1404 N N . ALA A 1 183 ? 24.001 -5.104 -10.160 1.00 91.00 183 ALA A N 1
ATOM 1405 C CA . ALA A 1 183 ? 24.755 -6.173 -9.510 1.00 91.00 183 ALA A CA 1
ATOM 1406 C C . ALA A 1 183 ? 23.847 -7.099 -8.680 1.00 91.00 183 ALA A C 1
ATOM 1408 O O . ALA A 1 183 ? 23.959 -8.323 -8.774 1.00 91.00 183 ALA A O 1
ATOM 1409 N N . ARG A 1 184 ? 22.900 -6.538 -7.916 1.00 90.38 184 ARG A N 1
ATOM 1410 C CA . ARG A 1 184 ? 21.911 -7.306 -7.142 1.00 90.38 184 ARG A CA 1
ATOM 1411 C C . ARG A 1 184 ? 20.967 -8.091 -8.045 1.00 90.38 184 ARG A C 1
ATOM 1413 O O . ARG A 1 184 ? 20.760 -9.273 -7.788 1.00 90.38 184 ARG A O 1
ATOM 1420 N N . ARG A 1 185 ? 20.467 -7.500 -9.137 1.00 86.94 185 ARG A N 1
ATOM 1421 C CA . ARG A 1 185 ? 19.665 -8.232 -10.133 1.00 86.94 185 ARG A CA 1
ATOM 1422 C C . ARG A 1 185 ? 20.431 -9.422 -10.701 1.00 86.94 185 ARG A C 1
ATOM 1424 O O . ARG A 1 185 ? 19.897 -10.527 -10.718 1.00 86.94 185 ARG A O 1
ATOM 1431 N N . ALA A 1 186 ? 21.684 -9.219 -11.112 1.00 87.25 186 ALA A N 1
ATOM 1432 C CA . ALA A 1 186 ? 22.522 -10.293 -11.638 1.00 87.25 186 ALA A CA 1
ATOM 1433 C C . ALA A 1 186 ? 22.728 -11.417 -10.607 1.00 87.25 186 ALA A C 1
ATOM 1435 O O . ALA A 1 186 ? 22.591 -12.585 -10.957 1.00 87.25 186 ALA A O 1
ATOM 1436 N N . MET A 1 187 ? 22.973 -11.073 -9.337 1.00 90.75 187 MET A N 1
ATOM 1437 C CA . MET A 1 187 ? 23.092 -12.045 -8.243 1.00 90.75 187 MET A CA 1
ATOM 1438 C C . MET A 1 187 ? 21.797 -12.846 -8.039 1.00 90.75 187 MET A C 1
ATOM 1440 O O . MET A 1 187 ? 21.845 -14.073 -7.950 1.00 90.75 187 MET A O 1
ATOM 1444 N N . VAL A 1 188 ? 20.644 -12.171 -7.994 1.00 89.31 188 VAL A N 1
ATOM 1445 C CA . VAL A 1 188 ? 19.332 -12.815 -7.822 1.00 89.31 188 VAL A CA 1
ATOM 1446 C C . VAL A 1 188 ? 19.048 -13.777 -8.972 1.00 89.31 188 VAL A C 1
ATOM 1448 O O . VAL A 1 188 ? 18.700 -14.932 -8.727 1.00 89.31 188 VAL A O 1
ATOM 1451 N N . VAL A 1 189 ? 19.244 -13.335 -10.218 1.00 86.50 189 VAL A N 1
ATOM 1452 C CA . VAL A 1 189 ? 19.057 -14.185 -11.403 1.00 86.50 189 VAL A CA 1
ATOM 1453 C C . VAL A 1 189 ? 20.015 -15.372 -11.360 1.00 86.50 189 VAL A C 1
ATOM 1455 O O . VAL A 1 189 ? 19.578 -16.510 -11.501 1.00 86.50 189 VAL A O 1
ATOM 1458 N N . GLN A 1 190 ? 21.304 -15.140 -11.103 1.00 88.88 190 GLN A N 1
ATOM 1459 C CA . GLN A 1 190 ? 22.313 -16.198 -11.060 1.00 88.88 190 GLN A CA 1
ATOM 1460 C C . GLN A 1 190 ? 21.996 -17.253 -9.992 1.00 88.88 190 GLN A C 1
ATOM 1462 O O . GLN A 1 190 ? 22.104 -18.450 -10.255 1.00 88.88 190 GLN A O 1
ATOM 1467 N N . SER A 1 191 ? 21.574 -16.828 -8.802 1.00 87.81 191 SER A N 1
ATOM 1468 C CA . SER A 1 191 ? 21.175 -17.745 -7.735 1.00 87.81 191 SER A CA 1
ATOM 1469 C C . SER A 1 191 ? 19.919 -18.536 -8.096 1.00 87.81 191 SER A C 1
ATOM 1471 O O . SER A 1 191 ? 19.901 -19.745 -7.890 1.00 87.81 191 SER A O 1
ATOM 1473 N N . LEU A 1 192 ? 18.913 -17.893 -8.698 1.00 85.44 192 LEU A N 1
ATOM 1474 C CA . LEU A 1 192 ? 17.696 -18.563 -9.163 1.00 85.44 192 LEU A CA 1
ATOM 1475 C C . LEU A 1 192 ? 17.943 -19.541 -10.319 1.00 85.44 192 LEU A C 1
ATOM 1477 O O . LEU A 1 192 ? 17.166 -20.482 -10.481 1.00 85.44 192 LEU A O 1
ATOM 1481 N N . MET A 1 193 ? 18.981 -19.315 -11.130 1.00 85.31 193 MET A N 1
ATOM 1482 C CA . MET A 1 193 ? 19.415 -20.248 -12.174 1.00 85.31 193 MET A CA 1
ATOM 1483 C C . MET A 1 193 ? 20.181 -21.442 -11.595 1.00 85.31 193 MET A C 1
ATOM 1485 O O . MET A 1 193 ? 20.031 -22.552 -12.099 1.00 85.31 193 MET A O 1
ATOM 1489 N N . GLY A 1 194 ? 20.998 -21.224 -10.558 1.00 88.75 194 GLY A N 1
ATOM 1490 C CA . GLY A 1 194 ? 21.770 -22.283 -9.901 1.00 88.75 194 GLY A CA 1
ATOM 1491 C C . GLY A 1 194 ? 20.918 -23.199 -9.022 1.00 88.75 194 GLY A C 1
ATOM 1492 O O . GLY A 1 194 ? 21.066 -24.416 -9.080 1.00 88.75 194 GLY A O 1
ATOM 1493 N N . ASP A 1 195 ? 20.011 -22.618 -8.237 1.00 86.56 195 ASP A N 1
ATOM 1494 C CA . ASP A 1 195 ? 19.035 -23.343 -7.427 1.00 86.56 195 ASP A CA 1
ATOM 1495 C C . ASP A 1 195 ? 17.675 -22.622 -7.473 1.00 86.56 195 ASP A C 1
ATOM 1497 O O . ASP A 1 195 ? 17.445 -21.660 -6.730 1.00 86.56 195 ASP A O 1
ATOM 1501 N N . PRO A 1 196 ? 16.742 -23.086 -8.325 1.00 81.94 196 PRO A N 1
ATOM 1502 C CA . PRO A 1 196 ? 15.398 -22.520 -8.427 1.00 81.94 196 PRO A CA 1
ATOM 1503 C C . PRO A 1 196 ? 14.615 -22.499 -7.108 1.00 81.94 196 PRO A C 1
ATOM 1505 O O . PRO A 1 196 ? 13.683 -21.703 -6.980 1.00 81.94 196 PRO A O 1
ATOM 1508 N N . PHE A 1 197 ? 14.977 -23.357 -6.147 1.00 83.81 197 PHE A N 1
ATOM 1509 C CA . PHE A 1 197 ? 14.330 -23.494 -4.839 1.00 83.81 197 PHE A CA 1
ATOM 1510 C C . PHE A 1 197 ? 15.209 -22.991 -3.680 1.00 83.81 197 PHE A C 1
ATOM 1512 O O . PHE A 1 197 ? 14.864 -23.198 -2.514 1.00 83.81 197 PHE A O 1
ATOM 1519 N N . GLY A 1 198 ? 16.318 -22.318 -3.998 1.00 84.31 198 GLY A N 1
ATOM 1520 C CA . GLY A 1 198 ? 17.306 -21.848 -3.035 1.00 84.31 198 GLY A CA 1
ATOM 1521 C C . GLY A 1 198 ? 16.892 -20.592 -2.264 1.00 84.31 198 GLY A C 1
ATOM 1522 O O . GLY A 1 198 ? 15.716 -20.239 -2.149 1.00 84.31 198 GLY A O 1
ATOM 1523 N N . GLU A 1 199 ? 17.886 -19.873 -1.737 1.00 80.50 199 GLU A N 1
ATOM 1524 C CA . GLU A 1 199 ? 17.683 -18.716 -0.848 1.00 80.50 199 GLU A CA 1
ATOM 1525 C C . GLU A 1 199 ? 16.815 -17.611 -1.469 1.00 80.50 199 GLU A C 1
ATOM 1527 O O . GLU A 1 199 ? 16.028 -16.988 -0.761 1.00 80.50 199 GLU A O 1
ATOM 1532 N N . HIS A 1 200 ? 16.879 -17.412 -2.789 1.00 81.69 200 HIS A N 1
ATOM 1533 C CA . HIS A 1 200 ? 16.114 -16.390 -3.510 1.00 81.69 200 HIS A CA 1
ATOM 1534 C C . HIS A 1 200 ? 14.796 -16.884 -4.127 1.00 81.69 200 HIS A C 1
ATOM 1536 O O . HIS A 1 200 ? 14.133 -16.122 -4.829 1.00 81.69 200 HIS A O 1
ATOM 1542 N N . ALA A 1 201 ? 14.359 -18.116 -3.840 1.00 79.62 201 ALA A N 1
ATOM 1543 C CA . ALA A 1 201 ? 13.114 -18.669 -4.386 1.00 79.62 201 ALA A CA 1
ATOM 1544 C C . ALA A 1 201 ? 11.863 -17.848 -4.021 1.00 79.62 201 ALA A C 1
ATOM 1546 O O . ALA A 1 201 ? 10.911 -17.794 -4.796 1.00 79.62 201 ALA A O 1
ATOM 1547 N N . HIS A 1 202 ? 11.887 -17.151 -2.879 1.00 77.12 202 HIS A N 1
ATOM 1548 C CA . HIS A 1 202 ? 10.812 -16.259 -2.430 1.00 77.12 202 HIS A CA 1
ATOM 1549 C C . HIS A 1 202 ? 10.573 -15.056 -3.359 1.00 77.12 202 HIS A C 1
ATOM 1551 O O . HIS A 1 202 ? 9.564 -14.381 -3.224 1.00 77.12 202 HIS A O 1
ATOM 1557 N N . ARG A 1 203 ? 11.481 -14.777 -4.302 1.00 82.00 203 ARG A N 1
ATOM 1558 C CA . ARG A 1 203 ? 11.353 -13.668 -5.256 1.00 82.00 203 ARG A CA 1
ATOM 1559 C C . ARG A 1 203 ? 10.499 -14.006 -6.474 1.00 82.00 203 ARG A C 1
ATOM 1561 O O . ARG A 1 203 ? 10.241 -13.122 -7.280 1.00 82.00 203 ARG A O 1
ATOM 1568 N N . ARG A 1 204 ? 10.096 -15.261 -6.671 1.00 80.44 204 ARG A N 1
ATOM 1569 C CA . ARG A 1 204 ? 9.237 -15.639 -7.801 1.00 80.44 204 ARG A CA 1
ATOM 1570 C C . ARG A 1 204 ? 7.783 -15.325 -7.461 1.00 80.44 204 ARG A C 1
ATOM 1572 O O . ARG A 1 204 ? 7.253 -15.849 -6.485 1.00 80.44 204 ARG A O 1
ATOM 1579 N N . LEU A 1 205 ? 7.135 -14.496 -8.273 1.00 70.19 205 LEU A N 1
ATOM 1580 C CA . LEU A 1 205 ? 5.710 -14.205 -8.130 1.00 70.19 205 LEU A CA 1
ATOM 1581 C C . LEU A 1 205 ? 4.900 -15.361 -8.724 1.00 70.19 205 LEU A C 1
ATOM 1583 O O . LEU A 1 205 ? 5.082 -15.745 -9.875 1.00 70.19 205 LEU A O 1
ATOM 1587 N N . GLY A 1 206 ? 4.008 -15.937 -7.921 1.00 59.97 206 GLY A N 1
ATOM 1588 C CA . GLY A 1 206 ? 3.150 -17.042 -8.342 1.00 59.97 206 GLY A CA 1
ATOM 1589 C C . GLY A 1 206 ? 2.763 -17.929 -7.166 1.00 59.97 206 GLY A C 1
ATOM 1590 O O . GLY A 1 206 ? 3.612 -18.387 -6.402 1.00 59.97 206 GLY A O 1
ATOM 1591 N N . ARG A 1 207 ? 1.457 -18.161 -6.989 1.00 48.47 207 ARG A N 1
ATOM 1592 C CA . ARG A 1 207 ? 0.920 -18.993 -5.904 1.00 48.47 207 ARG A CA 1
ATOM 1593 C C . ARG A 1 207 ? 1.434 -20.430 -6.024 1.00 48.47 207 ARG A C 1
ATOM 1595 O O . ARG A 1 207 ? 0.941 -21.207 -6.833 1.00 48.47 207 ARG A O 1
ATOM 1602 N N . GLY A 1 208 ? 2.355 -20.782 -5.134 1.00 53.53 208 GLY A N 1
ATOM 1603 C CA . GLY A 1 208 ? 2.726 -22.159 -4.838 1.00 53.53 208 GLY A CA 1
ATOM 1604 C C . GLY A 1 208 ? 4.002 -22.607 -5.537 1.00 53.53 208 GLY A C 1
ATOM 1605 O O . GLY A 1 208 ? 4.045 -22.794 -6.749 1.00 53.53 208 GLY A O 1
ATOM 1606 N N . VAL A 1 209 ? 5.014 -22.915 -4.724 1.00 49.03 209 VAL A N 1
ATOM 1607 C CA . VAL A 1 209 ? 6.236 -23.641 -5.116 1.00 49.03 209 VAL A CA 1
ATOM 1608 C C . VAL A 1 209 ? 5.906 -24.940 -5.883 1.00 49.03 209 VAL A C 1
ATOM 1610 O O . VAL A 1 209 ? 6.703 -25.419 -6.683 1.00 49.03 209 VAL A O 1
ATOM 1613 N N . SER A 1 210 ? 4.700 -25.484 -5.690 1.00 53.56 210 SER A N 1
ATOM 1614 C CA . SER A 1 210 ? 4.176 -26.685 -6.343 1.00 53.56 210 SER A CA 1
ATOM 1615 C C . SER A 1 210 ? 3.721 -26.508 -7.800 1.00 53.56 210 SER A C 1
ATOM 1617 O O . SER A 1 210 ? 3.577 -27.517 -8.488 1.00 53.56 210 SER A O 1
ATOM 1619 N N . ALA A 1 211 ? 3.504 -25.284 -8.298 1.00 51.09 211 ALA A N 1
ATOM 1620 C CA . ALA A 1 211 ? 2.983 -25.059 -9.654 1.00 51.09 211 ALA A CA 1
ATOM 1621 C C . ALA A 1 211 ? 4.074 -24.988 -10.742 1.00 51.09 211 ALA A C 1
ATOM 1623 O O . ALA A 1 211 ? 3.776 -25.070 -11.932 1.00 51.09 211 ALA A O 1
ATOM 1624 N N . CYS A 1 212 ? 5.350 -24.901 -10.358 1.00 53.50 212 CYS A N 1
ATOM 1625 C CA . CYS A 1 212 ? 6.479 -24.859 -11.288 1.00 53.50 212 CYS A CA 1
ATOM 1626 C C . CYS A 1 212 ? 6.930 -26.257 -11.740 1.00 53.50 212 CYS A C 1
ATOM 1628 O O . CYS A 1 212 ? 8.089 -26.636 -11.580 1.00 53.50 212 CYS A O 1
ATOM 1630 N N . GLN A 1 213 ? 6.022 -27.044 -12.325 1.00 54.31 213 GLN A N 1
ATOM 1631 C CA . GLN A 1 213 ? 6.363 -28.334 -12.932 1.00 54.31 213 GLN A CA 1
ATOM 1632 C C . GLN A 1 213 ? 6.946 -28.144 -14.342 1.00 54.31 213 GLN A C 1
ATOM 1634 O O . GLN A 1 213 ? 6.301 -28.349 -15.366 1.00 54.31 213 GLN A O 1
ATOM 1639 N N . GLY A 1 214 ? 8.220 -27.763 -14.394 1.00 56.03 214 GLY A N 1
ATOM 1640 C CA . GLY A 1 214 ? 9.111 -28.208 -15.463 1.00 56.03 214 GLY A CA 1
ATOM 1641 C C . GLY A 1 214 ? 9.304 -27.321 -16.692 1.00 56.03 214 GLY A C 1
ATOM 1642 O O . GLY A 1 214 ? 10.340 -27.498 -17.323 1.00 56.03 214 GLY A O 1
ATOM 1643 N N . LYS A 1 215 ? 8.437 -26.364 -17.063 1.00 55.31 215 LYS A N 1
ATOM 1644 C CA . LYS A 1 215 ? 8.732 -25.462 -18.206 1.00 55.31 215 LYS A CA 1
ATOM 1645 C C . LYS A 1 215 ? 8.135 -24.054 -18.025 1.00 55.31 215 LYS A C 1
ATOM 1647 O O . LYS A 1 215 ? 6.924 -23.895 -18.065 1.00 55.31 215 LYS A O 1
ATOM 1652 N N . LYS A 1 216 ? 9.022 -23.049 -17.923 1.00 55.44 216 LYS A N 1
ATOM 1653 C CA . LYS A 1 216 ? 8.786 -21.583 -17.918 1.00 55.44 216 LYS A CA 1
ATOM 1654 C C . LYS A 1 216 ? 8.162 -20.986 -16.645 1.00 55.44 216 LYS A C 1
ATOM 1656 O O . LYS A 1 216 ? 7.042 -20.491 -16.671 1.00 55.44 216 LYS A O 1
ATOM 1661 N N . CYS A 1 217 ? 8.942 -20.930 -15.565 1.00 57.53 217 CYS A N 1
ATOM 1662 C CA . CYS A 1 217 ? 8.639 -20.085 -14.396 1.00 57.53 217 CYS A CA 1
ATOM 1663 C C . CYS A 1 217 ? 9.400 -18.752 -14.402 1.00 57.53 217 CYS A C 1
ATOM 1665 O O . CYS A 1 217 ? 9.596 -18.142 -13.356 1.00 57.53 217 CYS A O 1
ATOM 1667 N N . ASP A 1 218 ? 9.835 -18.312 -15.581 1.00 56.88 218 ASP A N 1
ATOM 1668 C CA . ASP A 1 218 ? 10.696 -17.138 -15.744 1.00 56.88 218 ASP A CA 1
ATOM 1669 C C . ASP A 1 218 ? 9.921 -15.819 -15.765 1.00 56.88 218 ASP A C 1
ATOM 1671 O O . ASP A 1 218 ? 10.524 -14.765 -15.934 1.00 56.88 218 ASP A O 1
ATOM 1675 N N . LYS A 1 219 ? 8.586 -15.857 -15.667 1.00 60.62 219 LYS A N 1
ATOM 1676 C CA . LYS A 1 219 ? 7.789 -14.698 -16.071 1.00 60.62 219 LYS A CA 1
ATOM 1677 C C . LYS A 1 219 ? 7.748 -13.568 -15.054 1.00 60.62 219 LYS A C 1
ATOM 1679 O O . LYS A 1 219 ? 7.590 -12.442 -15.491 1.00 60.62 219 LYS A O 1
ATOM 1684 N N . ASP A 1 220 ? 7.987 -13.820 -13.768 1.00 74.25 220 ASP A N 1
ATOM 1685 C CA . ASP A 1 220 ? 7.937 -12.746 -12.775 1.00 74.25 220 ASP A CA 1
ATOM 1686 C C . ASP A 1 220 ? 8.920 -12.977 -11.613 1.00 74.25 220 ASP A C 1
ATOM 1688 O O . ASP A 1 220 ? 8.647 -13.715 -10.661 1.00 74.25 220 ASP A O 1
ATOM 1692 N N . ILE A 1 221 ? 10.087 -12.331 -11.693 1.00 83.50 221 ILE A N 1
ATOM 1693 C CA . ILE A 1 221 ? 11.081 -12.265 -10.613 1.00 83.50 221 ILE A CA 1
ATOM 1694 C C . ILE A 1 221 ? 11.019 -10.874 -9.982 1.00 83.50 221 ILE A C 1
ATOM 1696 O O . ILE A 1 221 ? 11.100 -9.865 -10.675 1.00 83.50 221 ILE A O 1
ATOM 1700 N N . MET A 1 222 ? 10.921 -10.825 -8.657 1.00 87.62 222 MET A N 1
ATOM 1701 C CA . MET A 1 222 ? 11.002 -9.601 -7.872 1.00 87.62 222 MET A CA 1
ATOM 1702 C C . MET A 1 222 ? 12.446 -9.226 -7.579 1.00 87.62 222 MET A C 1
ATOM 1704 O O . MET A 1 222 ? 13.196 -9.970 -6.935 1.00 87.62 222 MET A O 1
ATOM 1708 N N . PHE A 1 223 ? 12.819 -8.025 -7.985 1.00 90.38 223 PHE A N 1
ATOM 1709 C CA . PHE A 1 223 ? 14.126 -7.460 -7.696 1.00 90.38 223 PHE A CA 1
ATOM 1710 C C . PHE A 1 223 ? 14.056 -6.461 -6.545 1.00 90.38 223 PHE A C 1
ATOM 1712 O O . PHE A 1 223 ? 12.985 -6.009 -6.145 1.00 90.38 223 PHE A O 1
ATOM 1719 N N . ASP A 1 224 ? 15.222 -6.161 -5.978 1.00 91.69 224 ASP A N 1
ATOM 1720 C CA . ASP A 1 224 ? 15.337 -5.154 -4.931 1.00 91.69 224 ASP A CA 1
ATOM 1721 C C . ASP A 1 224 ? 15.329 -3.756 -5.542 1.00 91.69 224 ASP A C 1
ATOM 1723 O O . ASP A 1 224 ? 16.153 -3.449 -6.407 1.00 91.69 224 ASP A O 1
ATOM 1727 N N . THR A 1 225 ? 14.438 -2.901 -5.055 1.00 90.00 225 THR A N 1
ATOM 1728 C CA . THR A 1 225 ? 14.315 -1.511 -5.520 1.00 90.00 225 THR A CA 1
ATOM 1729 C C . THR A 1 225 ? 14.977 -0.534 -4.551 1.00 90.00 225 THR A C 1
ATOM 1731 O O . THR A 1 225 ? 15.521 0.491 -4.957 1.00 90.00 225 THR A O 1
ATOM 1734 N N . ASN A 1 226 ? 14.976 -0.865 -3.259 1.00 96.25 226 ASN A N 1
ATOM 1735 C CA . ASN A 1 226 ? 15.426 0.007 -2.180 1.00 96.25 226 ASN A CA 1
ATOM 1736 C C . ASN A 1 226 ? 16.268 -0.762 -1.158 1.00 96.25 226 ASN A C 1
ATOM 1738 O O . ASN A 1 226 ? 16.267 -1.995 -1.116 1.00 96.25 226 ASN A O 1
ATOM 1742 N N . PHE A 1 227 ? 16.974 -0.028 -0.302 1.00 96.75 227 PHE A N 1
ATOM 1743 C CA . PHE A 1 227 ? 17.668 -0.596 0.848 1.00 96.75 227 PHE A CA 1
ATOM 1744 C C . PHE A 1 227 ? 17.412 0.218 2.122 1.00 96.75 227 PHE A C 1
ATOM 1746 O O . PHE A 1 227 ? 16.972 1.366 2.083 1.00 96.75 227 PHE A O 1
ATOM 1753 N N . MET A 1 228 ? 17.671 -0.397 3.269 1.00 97.44 228 MET A N 1
ATOM 1754 C CA . MET A 1 228 ? 17.518 0.193 4.596 1.00 97.44 228 MET A CA 1
ATOM 1755 C C . MET A 1 228 ? 18.645 -0.291 5.506 1.00 97.44 228 MET A C 1
ATOM 1757 O O . MET A 1 228 ? 19.211 -1.363 5.286 1.00 97.44 228 MET A O 1
ATOM 1761 N N . ASN A 1 229 ? 18.986 0.476 6.538 1.00 97.19 229 ASN A N 1
ATOM 1762 C CA . ASN A 1 229 ? 19.972 0.036 7.519 1.00 97.19 229 ASN A CA 1
ATOM 1763 C C . ASN A 1 229 ? 19.437 -1.155 8.322 1.00 97.19 229 ASN A C 1
ATOM 1765 O O . ASN A 1 229 ? 18.276 -1.176 8.729 1.00 97.19 229 ASN A O 1
ATOM 1769 N N . GLN A 1 230 ? 20.311 -2.113 8.630 1.00 95.62 230 GLN A N 1
ATOM 1770 C CA . GLN A 1 230 ? 19.967 -3.283 9.442 1.00 95.62 230 GLN A CA 1
ATOM 1771 C C . GLN A 1 230 ? 19.376 -2.891 10.802 1.00 95.62 230 GLN A C 1
ATOM 1773 O O . GLN A 1 230 ? 18.437 -3.525 11.271 1.00 95.62 230 GLN A O 1
ATOM 1778 N N . GLU A 1 231 ? 19.891 -1.826 11.416 1.00 95.75 231 GLU A N 1
ATOM 1779 C CA . GLU A 1 231 ? 19.410 -1.338 12.713 1.00 95.75 231 GLU A CA 1
ATOM 1780 C C . GLU A 1 231 ? 17.949 -0.881 12.654 1.00 95.75 231 GLU A C 1
ATOM 1782 O O . GLU A 1 231 ? 17.204 -1.075 13.611 1.00 95.75 231 GLU A O 1
ATOM 1787 N N . ASP A 1 232 ? 17.518 -0.314 11.528 1.00 97.12 232 ASP A N 1
ATOM 1788 C CA . ASP A 1 232 ? 16.134 0.110 11.346 1.00 97.12 232 ASP A CA 1
ATOM 1789 C C . ASP A 1 232 ? 15.231 -1.094 11.078 1.00 97.12 232 ASP A C 1
ATOM 1791 O O . ASP A 1 232 ? 14.170 -1.199 11.684 1.00 97.12 232 ASP A O 1
ATOM 1795 N N . VAL A 1 233 ? 15.690 -2.081 10.304 1.00 96.88 233 VAL A N 1
ATOM 1796 C CA . VAL A 1 233 ? 14.955 -3.344 10.112 1.00 96.88 233 VAL A CA 1
ATOM 1797 C C . VAL A 1 233 ? 14.800 -4.126 11.424 1.00 96.88 233 VAL A C 1
ATOM 1799 O O . VAL A 1 233 ? 13.745 -4.705 11.680 1.00 96.88 233 VAL A O 1
ATOM 1802 N N . GLU A 1 234 ? 15.799 -4.101 12.308 1.00 95.94 234 GLU A N 1
ATOM 1803 C CA . GLU A 1 234 ? 15.704 -4.686 13.653 1.00 95.94 234 GLU A CA 1
ATOM 1804 C C . GLU A 1 234 ? 14.687 -3.950 14.543 1.00 95.94 234 GLU A C 1
ATOM 1806 O O . GLU A 1 234 ? 13.966 -4.592 15.314 1.00 95.94 234 GLU A O 1
ATOM 1811 N N . LYS A 1 235 ? 14.561 -2.622 14.409 1.00 96.06 235 LYS A N 1
ATOM 1812 C CA . LYS A 1 235 ? 13.492 -1.857 15.074 1.00 96.06 235 LYS A CA 1
ATOM 1813 C C . LYS A 1 235 ? 12.123 -2.201 14.495 1.00 96.06 235 LYS A C 1
ATOM 1815 O O . LYS A 1 235 ? 11.202 -2.426 15.277 1.00 96.06 235 LYS A O 1
ATOM 1820 N N . ILE A 1 236 ? 11.996 -2.285 13.166 1.00 96.12 236 ILE A N 1
ATOM 1821 C CA . ILE A 1 236 ? 10.764 -2.713 12.484 1.00 96.12 236 ILE A CA 1
ATOM 1822 C C . ILE A 1 236 ? 10.331 -4.062 13.052 1.00 96.12 236 ILE A C 1
ATOM 1824 O O . ILE A 1 236 ? 9.228 -4.166 13.581 1.00 96.12 236 ILE A O 1
ATOM 1828 N N . LYS A 1 237 ? 11.230 -5.052 13.058 1.00 95.50 237 LYS A N 1
ATOM 1829 C CA . LYS A 1 237 ? 10.998 -6.370 13.659 1.00 95.50 237 LYS A CA 1
ATOM 1830 C C . LYS A 1 237 ? 10.436 -6.257 15.079 1.00 95.50 237 LYS A C 1
ATOM 1832 O O . LYS A 1 237 ? 9.347 -6.754 15.346 1.00 95.50 237 LYS A O 1
ATOM 1837 N N . ALA A 1 238 ? 11.142 -5.559 15.971 1.00 95.19 238 ALA A N 1
ATOM 1838 C CA . ALA A 1 238 ? 10.734 -5.435 17.368 1.00 95.19 238 ALA A CA 1
ATOM 1839 C C . ALA A 1 238 ? 9.359 -4.761 17.533 1.00 95.19 238 ALA A C 1
ATOM 1841 O O . ALA A 1 238 ? 8.610 -5.095 18.447 1.00 95.19 238 ALA A O 1
ATOM 1842 N N . LYS A 1 239 ? 9.006 -3.808 16.664 1.00 93.81 239 LYS A N 1
ATOM 1843 C CA . LYS A 1 239 ? 7.702 -3.127 16.694 1.00 93.81 239 LYS A CA 1
ATOM 1844 C C . LYS A 1 239 ? 6.583 -4.012 16.156 1.00 93.81 239 LYS A C 1
ATOM 1846 O O . LYS A 1 239 ? 5.501 -4.040 16.743 1.00 93.81 239 LYS A O 1
ATOM 1851 N N . CYS A 1 240 ? 6.858 -4.759 15.099 1.00 93.56 240 CYS A N 1
ATOM 1852 C CA . CYS A 1 240 ? 5.913 -5.684 14.499 1.00 93.56 240 CYS A CA 1
ATOM 1853 C C . CYS A 1 240 ? 5.623 -6.888 15.413 1.00 93.56 240 CYS A C 1
ATOM 1855 O O . CYS A 1 240 ? 4.463 -7.271 15.542 1.00 93.56 240 CYS A O 1
ATOM 1857 N N . ASP A 1 241 ? 6.626 -7.396 16.144 1.00 92.56 241 ASP A N 1
ATOM 1858 C CA . ASP A 1 241 ? 6.452 -8.430 17.183 1.00 92.56 241 ASP A CA 1
ATOM 1859 C C . ASP A 1 241 ? 5.524 -7.961 18.324 1.00 92.56 241 ASP A C 1
ATOM 1861 O O . ASP A 1 241 ? 4.823 -8.758 18.945 1.00 92.56 241 ASP A O 1
ATOM 1865 N N . LEU A 1 242 ? 5.482 -6.650 18.584 1.00 90.75 242 LEU A N 1
ATOM 1866 C CA . LEU A 1 242 ? 4.588 -6.024 19.564 1.00 90.75 242 LEU A CA 1
ATOM 1867 C C . LEU A 1 242 ? 3.199 -5.684 18.992 1.00 90.75 242 LEU A C 1
ATOM 1869 O O . LEU A 1 242 ? 2.413 -5.024 19.674 1.00 90.75 242 LEU A O 1
ATOM 1873 N N . GLY A 1 243 ? 2.905 -6.066 17.745 1.00 89.38 243 GLY A N 1
ATOM 1874 C CA . GLY A 1 243 ? 1.646 -5.751 17.067 1.00 89.38 243 GLY A CA 1
ATOM 1875 C C . GLY A 1 243 ? 1.444 -4.257 16.791 1.00 89.38 243 GLY A C 1
ATOM 1876 O O . GLY A 1 243 ? 0.305 -3.808 16.664 1.00 89.38 243 GLY A O 1
ATOM 1877 N N . ARG A 1 244 ? 2.524 -3.465 16.746 1.00 90.62 244 ARG A N 1
ATOM 1878 C CA . ARG A 1 244 ? 2.452 -2.026 16.457 1.00 90.62 244 ARG A CA 1
ATOM 1879 C C . ARG A 1 244 ? 2.530 -1.774 14.960 1.00 90.62 244 ARG A C 1
ATOM 1881 O O . ARG A 1 244 ? 3.316 -2.411 14.262 1.00 90.62 244 ARG A O 1
ATOM 1888 N N . VAL A 1 245 ? 1.771 -0.778 14.503 1.00 91.88 245 VAL A N 1
ATOM 1889 C CA . VAL A 1 245 ? 1.802 -0.346 13.105 1.00 91.88 245 VAL A CA 1
ATOM 1890 C C . VAL A 1 245 ? 3.135 0.308 12.786 1.00 91.88 245 VAL A C 1
ATOM 1892 O O . VAL A 1 245 ? 3.591 1.214 13.482 1.00 91.88 245 VAL A O 1
ATOM 1895 N N . VAL A 1 246 ? 3.748 -0.184 11.716 1.00 95.19 246 VAL A N 1
ATOM 1896 C CA . VAL A 1 246 ? 4.995 0.322 11.158 1.00 95.19 246 VAL A CA 1
ATOM 1897 C C . VAL A 1 246 ? 4.749 0.671 9.703 1.00 95.19 246 VAL A C 1
ATOM 1899 O O . VAL A 1 246 ? 4.152 -0.121 8.971 1.00 95.19 246 VAL A O 1
ATOM 1902 N N . ASN A 1 247 ? 5.222 1.840 9.298 1.00 95.69 247 ASN A N 1
ATOM 1903 C CA . ASN A 1 247 ? 5.168 2.320 7.931 1.00 95.69 247 ASN A CA 1
ATOM 1904 C C . ASN A 1 247 ? 6.575 2.335 7.333 1.00 95.69 247 ASN A C 1
ATOM 1906 O O . ASN A 1 247 ? 7.540 2.708 8.000 1.00 95.69 247 ASN A O 1
ATOM 1910 N N . VAL A 1 248 ? 6.685 1.977 6.059 1.00 96.88 248 VAL A N 1
ATOM 1911 C CA . VAL A 1 248 ? 7.890 2.194 5.262 1.00 96.88 248 VAL A CA 1
ATOM 1912 C C . VAL A 1 248 ? 7.581 3.237 4.207 1.00 96.88 248 VAL A C 1
ATOM 1914 O O . VAL A 1 248 ? 6.697 3.048 3.375 1.00 96.88 248 VAL A O 1
ATOM 1917 N N . LYS A 1 249 ? 8.309 4.347 4.273 1.00 96.88 249 LYS A N 1
ATOM 1918 C CA . LYS A 1 249 ? 8.227 5.461 3.339 1.00 96.88 249 LYS A CA 1
ATOM 1919 C C . LYS A 1 249 ? 9.255 5.266 2.231 1.00 96.88 249 LYS A C 1
ATOM 1921 O O . LYS A 1 249 ? 10.431 5.028 2.511 1.00 96.88 249 LYS A O 1
ATOM 1926 N N . ARG A 1 250 ? 8.818 5.399 0.984 1.00 96.19 250 ARG A N 1
ATOM 1927 C CA . ARG A 1 250 ? 9.659 5.434 -0.214 1.00 96.19 250 ARG A CA 1
ATOM 1928 C C . ARG A 1 250 ? 9.503 6.791 -0.878 1.00 96.19 250 ARG A C 1
ATOM 1930 O O . ARG A 1 250 ? 8.391 7.296 -0.993 1.00 96.19 250 ARG A O 1
ATOM 1937 N N . SER A 1 251 ? 10.610 7.354 -1.331 1.00 95.44 251 SER A N 1
ATOM 1938 C CA . SER A 1 251 ? 10.622 8.591 -2.108 1.00 95.44 251 SER A CA 1
ATOM 1939 C C . SER A 1 251 ? 10.986 8.251 -3.551 1.00 95.44 251 SER A C 1
ATOM 1941 O O . SER A 1 251 ? 11.862 7.415 -3.776 1.00 95.44 251 SER A O 1
ATOM 1943 N N . PHE A 1 252 ? 10.307 8.872 -4.512 1.00 94.56 252 PHE A N 1
ATOM 1944 C CA . PHE A 1 252 ? 10.541 8.681 -5.942 1.00 94.56 252 PHE A CA 1
ATOM 1945 C C . PHE A 1 252 ? 11.052 9.973 -6.595 1.00 94.56 252 PHE A C 1
ATOM 1947 O O . PHE A 1 252 ? 10.815 11.072 -6.072 1.00 94.56 252 PHE A O 1
ATOM 1954 N N . PRO A 1 253 ? 11.720 9.863 -7.756 1.00 89.75 253 PRO A N 1
ATOM 1955 C CA . PRO A 1 253 ? 11.972 11.001 -8.635 1.00 89.75 253 PRO A CA 1
ATOM 1956 C C . PRO A 1 253 ? 10.685 11.805 -8.909 1.00 89.75 253 PRO A C 1
ATOM 1958 O O . PRO A 1 253 ? 9.608 11.228 -9.037 1.00 89.75 253 PRO A O 1
ATOM 1961 N N . GLY A 1 254 ? 10.778 13.138 -8.923 1.00 87.88 254 GLY A N 1
ATOM 1962 C CA . GLY A 1 254 ? 9.612 14.039 -8.964 1.00 87.88 254 GLY A CA 1
ATOM 1963 C C . GLY A 1 254 ? 9.043 14.414 -7.584 1.00 87.88 254 GLY A C 1
ATOM 1964 O O . GLY A 1 254 ? 8.107 15.201 -7.480 1.00 87.88 254 GLY A O 1
ATOM 1965 N N . GLY A 1 255 ? 9.614 13.888 -6.491 1.00 92.12 255 GLY A N 1
ATOM 1966 C CA . GLY A 1 255 ? 9.241 14.261 -5.120 1.00 92.12 255 GLY A CA 1
ATOM 1967 C C . GLY A 1 255 ? 7.981 13.573 -4.590 1.00 92.12 255 GLY A C 1
ATOM 1968 O O . GLY A 1 255 ? 7.568 13.838 -3.460 1.00 92.12 255 GLY A O 1
ATOM 1969 N N . SER A 1 256 ? 7.382 12.666 -5.366 1.00 92.50 256 SER A N 1
ATOM 1970 C CA . SER A 1 256 ? 6.292 11.820 -4.890 1.00 92.50 256 SER A CA 1
ATOM 1971 C C . SER A 1 256 ? 6.783 10.831 -3.834 1.00 92.50 256 SER A C 1
ATOM 1973 O O . SER A 1 256 ? 7.899 10.311 -3.907 1.00 92.50 256 SER A O 1
ATOM 1975 N N . VAL A 1 257 ? 5.927 10.555 -2.856 1.00 94.88 257 VAL A N 1
ATOM 1976 C CA . VAL A 1 257 ? 6.220 9.677 -1.726 1.00 94.88 257 VAL A CA 1
ATOM 1977 C C . VAL A 1 257 ? 5.135 8.614 -1.640 1.00 94.88 257 VAL A C 1
ATOM 1979 O O . VAL A 1 257 ? 3.955 8.953 -1.628 1.00 94.88 257 VAL A O 1
ATOM 1982 N N . ASP A 1 258 ? 5.539 7.353 -1.514 1.00 95.06 258 ASP A N 1
ATOM 1983 C CA . ASP A 1 258 ? 4.650 6.247 -1.160 1.00 95.06 258 ASP A CA 1
ATOM 1984 C C . ASP A 1 258 ? 4.917 5.798 0.280 1.00 95.06 258 ASP A C 1
ATOM 1986 O O . ASP A 1 258 ? 6.048 5.845 0.771 1.00 95.06 258 ASP A O 1
ATOM 1990 N N . THR A 1 259 ? 3.868 5.386 0.986 1.00 95.38 259 THR A N 1
ATOM 1991 C CA . THR A 1 259 ? 3.966 4.882 2.357 1.00 95.38 259 THR A CA 1
ATOM 1992 C C . THR A 1 259 ? 3.207 3.572 2.483 1.00 95.38 259 THR A C 1
ATOM 1994 O O . THR A 1 259 ? 1.980 3.535 2.491 1.00 95.38 259 THR A O 1
ATOM 1997 N N . SER A 1 260 ? 3.958 2.491 2.666 1.00 95.06 260 SER A N 1
ATOM 1998 C CA . SER A 1 260 ? 3.426 1.144 2.835 1.00 95.06 260 SER A CA 1
ATOM 1999 C C . SER A 1 260 ? 3.351 0.772 4.316 1.00 95.06 260 SER A C 1
ATOM 2001 O O . SER A 1 260 ? 4.365 0.749 5.015 1.00 95.06 260 SER A O 1
ATOM 2003 N N . SER A 1 261 ? 2.159 0.441 4.813 1.00 94.94 261 SER A N 1
ATOM 2004 C CA . SER A 1 261 ? 1.991 -0.097 6.168 1.00 94.94 261 SER A CA 1
ATOM 2005 C C . SER A 1 261 ? 2.329 -1.588 6.202 1.00 94.94 261 SER A C 1
ATOM 2007 O O . SER A 1 261 ? 1.704 -2.380 5.499 1.00 94.94 261 SER A O 1
ATOM 2009 N N . LEU A 1 262 ? 3.289 -1.974 7.042 1.00 94.50 262 LEU A N 1
ATOM 2010 C CA . LEU A 1 262 ? 3.791 -3.346 7.132 1.00 94.50 262 LEU A CA 1
ATOM 2011 C C . LEU A 1 262 ? 3.101 -4.188 8.200 1.00 94.50 262 LEU A C 1
ATOM 2013 O O . LEU A 1 262 ? 2.835 -5.359 7.969 1.00 94.50 262 LEU A O 1
ATOM 2017 N N . CYS A 1 263 ? 2.855 -3.614 9.378 1.00 91.69 263 CYS A N 1
ATOM 2018 C CA . CYS A 1 263 ? 2.542 -4.391 10.579 1.00 91.69 263 CYS A CA 1
ATOM 2019 C C . CYS A 1 263 ? 1.179 -4.016 11.146 1.00 91.69 263 CYS A C 1
ATOM 2021 O O . CYS A 1 263 ? 1.062 -3.297 12.128 1.00 91.69 263 CYS A O 1
ATOM 2023 N N . LYS A 1 264 ? 0.118 -4.478 10.490 1.00 90.25 264 LYS A N 1
ATOM 2024 C CA . LYS A 1 264 ? -1.264 -4.333 10.969 1.00 90.25 264 LYS A CA 1
ATOM 2025 C C . LYS A 1 264 ? -1.709 -5.574 11.748 1.00 90.25 264 LYS A C 1
ATOM 2027 O O . LYS A 1 264 ? -1.044 -6.614 11.722 1.00 90.25 264 LYS A O 1
ATOM 2032 N N . ALA A 1 265 ? -2.860 -5.494 12.414 1.00 87.25 265 ALA A N 1
ATOM 2033 C CA . ALA A 1 265 ? -3.500 -6.678 12.985 1.00 87.25 265 ALA A CA 1
ATOM 2034 C C . ALA A 1 265 ? -3.694 -7.749 11.891 1.00 87.25 265 ALA A C 1
ATOM 2036 O O . ALA A 1 265 ? -4.255 -7.454 10.840 1.00 87.25 265 ALA A O 1
ATOM 2037 N N . GLY A 1 266 ? -3.204 -8.970 12.129 1.00 88.50 266 GLY A N 1
ATOM 2038 C CA . GLY A 1 266 ? -3.233 -10.063 11.146 1.00 88.50 266 GLY A CA 1
ATOM 2039 C C . GLY A 1 266 ? -1.968 -10.221 10.290 1.00 88.50 266 GLY A C 1
ATOM 2040 O O . GLY A 1 266 ? -1.933 -11.097 9.431 1.00 88.50 266 GLY A O 1
ATOM 2041 N N . THR A 1 267 ? -0.922 -9.424 10.532 1.00 93.88 267 THR A N 1
ATOM 2042 C CA . THR A 1 267 ? 0.377 -9.575 9.851 1.00 93.88 267 THR A CA 1
ATOM 2043 C C . THR A 1 267 ? 1.122 -10.818 10.344 1.00 93.88 267 THR A C 1
ATOM 2045 O O . THR A 1 267 ? 1.172 -11.079 11.546 1.00 93.88 267 THR A O 1
ATOM 2048 N N . SER A 1 268 ? 1.747 -11.564 9.429 1.00 95.06 268 SER A N 1
ATOM 2049 C CA . SER A 1 268 ? 2.656 -12.672 9.749 1.00 95.06 268 SER A CA 1
ATOM 2050 C C . SER A 1 268 ? 4.102 -12.282 9.454 1.00 95.06 268 SER A C 1
ATOM 2052 O O . SER A 1 268 ? 4.390 -11.743 8.388 1.00 95.06 268 SER A O 1
ATOM 2054 N N . ILE A 1 269 ? 5.014 -12.557 10.387 1.00 95.19 269 ILE A N 1
ATOM 2055 C CA . ILE A 1 269 ? 6.443 -12.265 10.241 1.00 95.19 269 ILE A CA 1
ATOM 2056 C C . ILE A 1 269 ? 7.207 -13.584 10.284 1.00 95.19 269 ILE A C 1
ATOM 2058 O O . ILE A 1 269 ? 7.073 -14.361 11.230 1.00 95.19 269 ILE A O 1
ATOM 2062 N N . VAL A 1 270 ? 8.029 -13.832 9.270 1.00 95.31 270 VAL A N 1
ATOM 2063 C CA . VAL A 1 270 ? 8.900 -15.006 9.188 1.00 95.31 270 VAL A CA 1
ATOM 2064 C C . VAL A 1 270 ? 10.341 -14.535 9.104 1.00 95.31 270 VAL A C 1
ATOM 2066 O O . VAL A 1 270 ? 10.696 -13.785 8.201 1.00 95.31 270 VAL A O 1
ATOM 2069 N N . ILE A 1 271 ? 11.182 -14.998 10.026 1.00 94.81 271 ILE A N 1
ATOM 2070 C CA . ILE A 1 271 ? 12.599 -14.627 10.083 1.00 94.81 271 ILE A CA 1
ATOM 2071 C C . ILE A 1 271 ? 13.442 -15.878 9.898 1.00 94.81 271 ILE A C 1
ATOM 2073 O O . ILE A 1 271 ? 13.250 -16.877 10.592 1.00 94.81 271 ILE A O 1
ATOM 2077 N N . LYS A 1 272 ? 14.387 -15.816 8.964 1.00 93.81 272 LYS A N 1
ATOM 2078 C CA . LYS A 1 272 ? 15.349 -16.881 8.689 1.00 93.81 272 LYS A CA 1
ATOM 2079 C C . LYS A 1 272 ? 16.752 -16.342 8.915 1.00 93.81 272 LYS A C 1
ATOM 2081 O O . LYS A 1 272 ? 17.231 -15.492 8.174 1.00 93.81 272 LYS A O 1
ATOM 2086 N N . GLU A 1 273 ? 17.423 -16.835 9.946 1.00 92.38 273 GLU A N 1
ATOM 2087 C CA . GLU A 1 273 ? 18.826 -16.495 10.179 1.00 92.38 273 GLU A CA 1
ATOM 2088 C C . GLU A 1 273 ? 19.710 -17.185 9.134 1.00 92.38 273 GLU A C 1
ATOM 2090 O O . GLU A 1 273 ? 19.630 -18.405 8.947 1.00 92.38 273 GLU A O 1
ATOM 2095 N N . LYS A 1 274 ? 20.583 -16.423 8.465 1.00 89.19 274 LYS A N 1
ATOM 2096 C CA . LYS A 1 274 ? 21.552 -17.000 7.534 1.00 89.19 274 LYS A CA 1
ATOM 2097 C C . LYS A 1 274 ? 22.693 -17.596 8.339 1.00 89.19 274 LYS A C 1
ATOM 2099 O O . LYS A 1 274 ? 23.417 -16.894 9.049 1.00 89.19 274 LYS A O 1
ATOM 2104 N N . LYS A 1 275 ? 22.888 -18.910 8.219 1.00 82.56 275 LYS A N 1
ATOM 2105 C CA . LYS A 1 275 ? 24.087 -19.556 8.754 1.00 82.56 275 LYS A CA 1
ATOM 2106 C C . LYS A 1 275 ? 25.267 -19.038 7.947 1.00 82.56 275 LYS A C 1
ATOM 2108 O O . LYS A 1 275 ? 25.410 -19.380 6.778 1.00 82.56 275 LYS A O 1
ATOM 2113 N N . THR A 1 276 ? 26.114 -18.221 8.568 1.00 71.00 276 THR A N 1
ATOM 2114 C CA . THR A 1 276 ? 27.396 -17.855 7.969 1.00 71.00 276 THR A CA 1
ATOM 2115 C C . THR A 1 276 ? 28.144 -19.150 7.683 1.00 71.00 276 THR A C 1
ATOM 2117 O O . THR A 1 276 ? 28.475 -19.911 8.598 1.00 71.00 276 THR A O 1
ATOM 2120 N N . SER A 1 277 ? 28.327 -19.468 6.399 1.00 62.09 277 SER A N 1
ATOM 2121 C CA . SER A 1 277 ? 29.093 -20.642 6.014 1.00 62.09 277 SER A CA 1
ATOM 2122 C C . SER A 1 277 ? 30.473 -20.482 6.649 1.00 62.09 277 SER A C 1
ATOM 2124 O O . SER A 1 277 ? 31.145 -19.459 6.524 1.00 62.09 277 SER A O 1
ATOM 2126 N N . SER A 1 278 ? 30.856 -21.458 7.461 1.00 55.72 278 SER A N 1
ATOM 2127 C CA . SER A 1 278 ? 31.976 -21.402 8.405 1.00 55.72 278 SER A CA 1
ATOM 2128 C C . SER A 1 278 ? 33.357 -21.460 7.724 1.00 55.72 278 SER A C 1
ATOM 2130 O O . SER A 1 278 ? 34.332 -21.955 8.293 1.00 55.72 278 SER A O 1
ATOM 2132 N N . ALA A 1 279 ? 33.461 -20.931 6.503 1.00 52.88 279 ALA A N 1
ATOM 2133 C CA . ALA A 1 279 ? 34.530 -21.182 5.546 1.00 52.88 279 ALA A CA 1
ATOM 2134 C C . ALA A 1 279 ? 35.832 -20.393 5.780 1.00 52.88 279 ALA A C 1
ATOM 2136 O O . ALA A 1 279 ? 36.822 -20.664 5.111 1.00 52.88 279 ALA A O 1
ATOM 2137 N N . SER A 1 280 ? 35.913 -19.487 6.759 1.00 51.62 280 SER A N 1
ATOM 2138 C CA . SER A 1 280 ? 37.167 -18.775 7.073 1.00 51.62 280 SER A CA 1
ATOM 2139 C C . SER A 1 280 ? 37.591 -18.956 8.531 1.00 51.62 280 SER A C 1
ATOM 2141 O O . SER A 1 280 ? 37.811 -18.010 9.287 1.00 51.62 280 SER A O 1
ATOM 2143 N N . LYS A 1 281 ? 37.742 -20.213 8.949 1.00 53.97 281 LYS A N 1
ATOM 2144 C CA . LYS A 1 281 ? 38.287 -20.595 10.260 1.00 53.97 281 LYS A CA 1
ATOM 2145 C C . LYS A 1 281 ? 39.827 -20.535 10.266 1.00 53.97 281 LYS A C 1
ATOM 2147 O O . LYS A 1 281 ? 40.480 -21.510 10.617 1.00 53.97 281 LYS A O 1
ATOM 2152 N N . ARG A 1 282 ? 40.435 -19.417 9.844 1.00 55.88 282 ARG A N 1
ATOM 2153 C CA . ARG A 1 282 ? 41.899 -19.201 9.893 1.00 55.88 282 ARG A CA 1
ATOM 2154 C C . ARG A 1 282 ? 42.280 -17.730 10.116 1.00 55.88 282 ARG A C 1
ATOM 2156 O O . ARG A 1 282 ? 42.974 -17.132 9.309 1.00 55.88 282 ARG A O 1
ATOM 2163 N N . SER A 1 283 ? 41.914 -17.148 11.255 1.00 56.47 283 SER A N 1
ATOM 2164 C CA . SER A 1 283 ? 42.718 -16.053 11.814 1.00 56.47 283 SER A CA 1
ATOM 2165 C C . SER A 1 283 ? 42.676 -16.082 13.343 1.00 56.47 283 SER A C 1
ATOM 2167 O O . SER A 1 283 ? 41.667 -15.837 13.998 1.00 56.47 283 SER A O 1
ATOM 2169 N N . ARG A 1 284 ? 43.811 -16.466 13.934 1.00 55.41 284 ARG A N 1
ATOM 2170 C CA . ARG A 1 284 ? 44.092 -16.373 15.370 1.00 55.41 284 ARG A CA 1
ATOM 2171 C C . ARG A 1 284 ? 44.318 -14.896 15.718 1.00 55.41 284 ARG A C 1
ATOM 2173 O O . ARG A 1 284 ? 45.452 -14.467 15.873 1.00 55.41 284 ARG A O 1
ATOM 2180 N N . GLY A 1 285 ? 43.248 -14.115 15.808 1.00 67.06 285 GLY A N 1
ATOM 2181 C CA . GLY A 1 285 ? 43.289 -12.735 16.292 1.00 67.06 285 GLY A CA 1
ATOM 2182 C C . GLY A 1 285 ? 42.265 -12.550 17.402 1.00 67.06 285 GLY A C 1
ATOM 2183 O O . GLY A 1 285 ? 41.067 -12.649 17.158 1.00 67.06 285 GLY A O 1
ATOM 2184 N N . LYS A 1 286 ? 42.719 -12.324 18.640 1.00 63.78 286 LYS A N 1
ATOM 2185 C CA . LYS A 1 286 ? 41.860 -12.039 19.802 1.00 63.78 286 LYS A CA 1
ATOM 2186 C C . LYS A 1 286 ? 41.211 -10.655 19.643 1.00 63.78 286 LYS A C 1
ATOM 2188 O O . LYS A 1 286 ? 41.676 -9.682 20.218 1.00 63.78 286 LYS A O 1
ATOM 2193 N N . GLY A 1 287 ? 40.124 -10.576 18.886 1.00 69.75 287 GLY A N 1
ATOM 2194 C CA . GLY A 1 287 ? 39.233 -9.420 18.838 1.00 69.75 287 GLY A CA 1
ATOM 2195 C C . GLY A 1 287 ? 37.797 -9.913 18.739 1.00 69.75 287 GLY A C 1
ATOM 2196 O O . GLY A 1 287 ? 37.381 -10.383 17.688 1.00 69.75 287 GLY A O 1
ATOM 2197 N N . LYS A 1 288 ? 37.042 -9.873 19.844 1.00 61.78 288 LYS A N 1
ATOM 2198 C CA . LYS A 1 288 ? 35.628 -10.280 19.883 1.00 61.78 288 LYS A CA 1
ATOM 2199 C C . LYS A 1 288 ? 34.745 -9.178 19.284 1.00 61.78 288 LYS A C 1
ATOM 2201 O O . LYS A 1 288 ? 33.943 -8.581 19.995 1.00 61.78 288 LYS A O 1
ATOM 2206 N N . SER A 1 289 ? 34.884 -8.874 17.997 1.00 65.12 289 SER A N 1
ATOM 2207 C CA . SER A 1 289 ? 33.815 -8.161 17.299 1.00 65.12 289 SER A CA 1
ATOM 2208 C C . SER A 1 289 ? 32.666 -9.151 17.101 1.00 65.12 289 SER A C 1
ATOM 2210 O O . SER A 1 289 ? 32.839 -10.215 16.508 1.00 65.12 289 SER A O 1
ATOM 2212 N N . LYS A 1 290 ? 31.489 -8.847 17.664 1.00 69.62 290 LYS A N 1
ATOM 2213 C CA . LYS A 1 290 ? 30.258 -9.577 17.339 1.00 69.62 290 LYS A CA 1
ATOM 2214 C C . LYS A 1 290 ? 30.015 -9.377 15.843 1.00 69.62 290 LYS A C 1
ATOM 2216 O O . LYS A 1 290 ? 29.595 -8.297 15.435 1.00 69.62 290 LYS A O 1
ATOM 2221 N N . ALA A 1 291 ? 30.339 -10.377 15.030 1.00 68.75 291 ALA A N 1
ATOM 2222 C CA . ALA A 1 291 ? 29.966 -10.373 13.625 1.00 68.75 291 ALA A CA 1
ATOM 2223 C C . ALA A 1 291 ? 28.436 -10.272 13.558 1.00 68.75 291 ALA A C 1
ATOM 2225 O O . ALA A 1 291 ? 27.743 -11.112 14.136 1.00 68.75 291 ALA A O 1
ATOM 2226 N N . ARG A 1 292 ? 27.915 -9.210 12.931 1.00 74.00 292 ARG A N 1
ATOM 2227 C CA . ARG A 1 292 ? 26.476 -9.076 12.685 1.00 74.00 292 ARG A CA 1
ATOM 2228 C C . ARG A 1 292 ? 26.077 -10.215 11.748 1.00 74.00 292 ARG A C 1
ATOM 2230 O O . ARG A 1 292 ? 26.602 -10.307 10.641 1.00 74.00 292 ARG A O 1
ATOM 2237 N N . LEU A 1 293 ? 25.240 -11.126 12.236 1.00 81.56 293 LEU A N 1
ATOM 2238 C CA . LEU A 1 293 ? 24.704 -12.223 11.435 1.00 81.56 293 LEU A CA 1
ATOM 2239 C C . LEU A 1 293 ? 23.687 -11.642 10.447 1.00 81.56 293 LEU A C 1
ATOM 2241 O O . LEU A 1 293 ? 22.875 -10.800 10.830 1.00 81.56 293 LEU A O 1
ATOM 2245 N N . GLY A 1 294 ? 23.762 -12.066 9.185 1.00 90.62 294 GLY A N 1
ATOM 2246 C CA . GLY A 1 294 ? 22.737 -11.758 8.190 1.00 90.62 294 GLY A CA 1
ATOM 2247 C C . GLY A 1 294 ? 21.459 -12.552 8.460 1.00 90.62 294 GLY A C 1
ATOM 2248 O O . GLY A 1 294 ? 21.506 -13.656 9.011 1.00 90.62 294 GLY A O 1
ATOM 2249 N N . PHE A 1 295 ? 20.317 -12.002 8.072 1.00 94.19 295 PHE A N 1
ATOM 2250 C CA . PHE A 1 295 ? 19.019 -12.660 8.190 1.00 94.19 295 PHE A CA 1
ATOM 2251 C C . PHE A 1 295 ? 18.098 -12.224 7.053 1.00 94.19 295 PHE A C 1
ATOM 2253 O O . PHE A 1 295 ? 18.246 -11.130 6.516 1.00 94.19 295 PHE A O 1
ATOM 2260 N N . ASP A 1 296 ? 17.136 -13.074 6.716 1.00 93.94 296 ASP A N 1
ATOM 2261 C CA . ASP A 1 296 ? 16.004 -12.705 5.876 1.00 93.94 296 ASP A CA 1
ATOM 2262 C C . ASP A 1 296 ? 14.773 -12.510 6.759 1.00 93.94 296 ASP A C 1
ATOM 2264 O O . ASP A 1 296 ? 14.507 -13.322 7.650 1.00 93.94 296 ASP A O 1
ATOM 2268 N N . MET A 1 297 ? 14.006 -11.455 6.513 1.00 95.38 297 MET A N 1
ATOM 2269 C CA . MET A 1 297 ? 12.716 -11.218 7.158 1.00 95.38 297 MET A CA 1
ATOM 2270 C C . MET A 1 297 ? 11.641 -11.054 6.090 1.00 95.38 297 MET A C 1
ATOM 2272 O O . MET A 1 297 ? 11.787 -10.251 5.180 1.00 95.38 297 MET A O 1
ATOM 2276 N N . VAL A 1 298 ? 10.551 -11.804 6.209 1.00 96.06 298 VAL A N 1
ATOM 2277 C CA . VAL A 1 298 ? 9.377 -11.704 5.338 1.00 96.06 298 VAL A CA 1
ATOM 2278 C C . VAL A 1 298 ? 8.202 -11.257 6.191 1.00 96.06 298 VAL A C 1
ATOM 2280 O O . VAL A 1 298 ? 7.860 -11.922 7.167 1.00 96.06 298 VAL A O 1
ATOM 2283 N N . VAL A 1 299 ? 7.595 -10.133 5.830 1.00 96.19 299 VAL A N 1
ATOM 2284 C CA . VAL A 1 299 ? 6.406 -9.575 6.474 1.00 96.19 299 VAL A CA 1
ATOM 2285 C C . VAL A 1 299 ? 5.241 -9.725 5.506 1.00 96.19 299 VAL A C 1
ATOM 2287 O O . VAL A 1 299 ? 5.280 -9.166 4.417 1.00 96.19 299 VAL A O 1
ATOM 2290 N N . VAL A 1 300 ? 4.218 -10.490 5.878 1.00 95.94 300 VAL A N 1
ATOM 2291 C CA . VAL A 1 300 ? 3.022 -10.720 5.058 1.00 95.94 300 VAL A CA 1
ATOM 2292 C C . VAL A 1 300 ? 1.840 -9.997 5.693 1.00 95.94 300 VAL A C 1
ATOM 2294 O O . VAL A 1 300 ? 1.404 -10.377 6.780 1.00 95.94 300 VAL A O 1
ATOM 2297 N N . SER A 1 301 ? 1.313 -8.979 5.011 1.00 94.19 301 SER A N 1
ATOM 2298 C CA . SER A 1 301 ? 0.150 -8.184 5.429 1.00 94.19 301 SER A CA 1
ATOM 2299 C C . SER A 1 301 ? -0.853 -8.110 4.286 1.00 94.19 301 SER A C 1
ATOM 2301 O O . SER A 1 301 ? -0.479 -7.859 3.144 1.00 94.19 301 SER A O 1
ATOM 2303 N N . ASP A 1 302 ? -2.137 -8.326 4.575 1.00 93.00 302 ASP A N 1
ATOM 2304 C CA . ASP A 1 302 ? -3.220 -8.238 3.582 1.00 93.00 302 ASP A CA 1
ATOM 2305 C C . ASP A 1 302 ? -2.991 -9.129 2.332 1.00 93.00 302 ASP A C 1
ATOM 2307 O O . ASP A 1 302 ? -3.415 -8.812 1.223 1.00 93.00 302 ASP A O 1
ATOM 2311 N N . GLY A 1 303 ? -2.282 -10.256 2.496 1.00 91.56 303 GLY A N 1
ATOM 2312 C CA . GLY A 1 303 ? -1.929 -11.172 1.402 1.00 91.56 303 GLY A CA 1
ATOM 2313 C C . GLY A 1 303 ? -0.797 -10.690 0.485 1.00 91.56 303 GLY A C 1
ATOM 2314 O O . GLY A 1 303 ? -0.474 -11.389 -0.474 1.00 91.56 303 GLY A O 1
ATOM 2315 N N . LYS A 1 304 ? -0.188 -9.538 0.782 1.00 92.94 304 LYS A N 1
ATOM 2316 C CA . LYS A 1 304 ? 1.014 -9.017 0.126 1.00 92.94 304 LYS A CA 1
ATOM 2317 C C . LYS A 1 304 ? 2.233 -9.225 1.021 1.00 92.94 304 LYS A C 1
ATOM 2319 O O . LYS A 1 304 ? 2.117 -9.170 2.244 1.00 92.94 304 LYS A O 1
ATOM 2324 N N . ASP A 1 305 ? 3.400 -9.445 0.428 1.00 94.31 305 ASP A N 1
ATOM 2325 C CA . ASP A 1 305 ? 4.646 -9.639 1.165 1.00 94.31 305 ASP A CA 1
ATOM 2326 C C . ASP A 1 305 ? 5.621 -8.460 1.019 1.00 94.31 305 ASP A C 1
ATOM 2328 O O . ASP A 1 305 ? 5.655 -7.745 0.018 1.00 94.31 305 ASP A O 1
ATOM 2332 N N . THR A 1 306 ? 6.420 -8.240 2.057 1.00 95.81 306 THR A N 1
ATOM 2333 C CA . THR A 1 306 ? 7.610 -7.391 2.050 1.00 95.81 306 THR A CA 1
ATOM 2334 C C . THR A 1 306 ? 8.769 -8.223 2.563 1.00 95.81 306 THR A C 1
ATOM 2336 O O . THR A 1 306 ? 8.734 -8.739 3.679 1.00 95.81 306 THR A O 1
ATOM 2339 N N . VAL A 1 307 ? 9.801 -8.356 1.746 1.00 95.75 307 VAL A N 1
ATOM 2340 C CA . VAL A 1 307 ? 10.988 -9.150 2.024 1.00 95.75 307 VAL A CA 1
ATOM 2341 C C . VAL A 1 307 ? 12.168 -8.223 2.279 1.00 95.75 307 VAL A C 1
ATOM 2343 O O . VAL A 1 307 ? 12.448 -7.322 1.493 1.00 95.75 307 VAL A O 1
ATOM 2346 N N . PHE A 1 308 ? 12.883 -8.491 3.363 1.00 96.56 308 PHE A N 1
ATOM 2347 C CA . PHE A 1 308 ? 14.126 -7.847 3.751 1.00 96.56 308 PHE A CA 1
ATOM 2348 C C . PHE A 1 308 ? 15.247 -8.882 3.697 1.00 96.56 308 PHE A C 1
ATOM 2350 O O . PHE A 1 308 ? 15.251 -9.822 4.488 1.00 96.56 308 PHE A O 1
ATOM 2357 N N . ASP A 1 309 ? 16.196 -8.701 2.784 1.00 95.56 309 ASP A N 1
ATOM 2358 C CA . ASP A 1 309 ? 17.411 -9.514 2.677 1.00 95.56 309 ASP A CA 1
ATOM 2359 C C . ASP A 1 309 ? 18.582 -8.745 3.301 1.00 95.56 309 ASP A C 1
ATOM 2361 O O . ASP A 1 309 ? 19.153 -7.846 2.675 1.00 95.56 309 ASP A O 1
ATOM 2365 N N . CYS A 1 310 ? 18.901 -9.049 4.561 1.00 95.56 310 CYS A N 1
ATOM 2366 C CA . CYS A 1 310 ? 19.943 -8.365 5.323 1.00 95.56 310 CYS A CA 1
ATOM 2367 C C . CYS A 1 310 ? 21.291 -9.074 5.193 1.00 95.56 310 CYS A C 1
ATOM 2369 O O . CYS A 1 310 ? 21.488 -10.182 5.704 1.00 95.56 310 CYS A O 1
ATOM 2371 N N . ASN A 1 311 ? 22.261 -8.387 4.583 1.00 91.00 311 ASN A N 1
ATOM 2372 C CA . ASN A 1 311 ? 23.638 -8.856 4.466 1.00 91.00 311 ASN A CA 1
ATOM 2373 C C . ASN A 1 311 ? 24.612 -7.805 5.017 1.00 91.00 311 ASN A C 1
ATOM 2375 O O . ASN A 1 311 ? 25.027 -6.871 4.328 1.00 91.00 311 ASN A O 1
ATOM 2379 N N . GLY A 1 312 ? 24.972 -7.945 6.293 1.00 89.94 312 GLY A N 1
ATOM 2380 C CA . GLY A 1 312 ? 25.781 -6.948 6.986 1.00 89.94 312 GLY A CA 1
ATOM 2381 C C . GLY A 1 312 ? 24.966 -5.692 7.291 1.00 89.94 312 GLY A C 1
ATOM 2382 O O . GLY A 1 312 ? 23.853 -5.791 7.779 1.00 89.94 312 GLY A O 1
ATOM 2383 N N . ARG A 1 313 ? 25.515 -4.496 7.037 1.00 93.38 313 ARG A N 1
ATOM 2384 C CA . ARG A 1 313 ? 24.913 -3.228 7.502 1.00 93.38 313 ARG A CA 1
ATOM 2385 C C . ARG A 1 313 ? 23.608 -2.841 6.806 1.00 93.38 313 ARG A C 1
ATOM 2387 O O . ARG A 1 313 ? 22.850 -2.076 7.394 1.00 93.38 313 ARG A O 1
ATOM 2394 N N . ASN A 1 314 ? 23.366 -3.356 5.605 1.00 95.88 314 ASN A N 1
ATOM 2395 C CA . ASN A 1 314 ? 22.233 -2.969 4.775 1.00 95.88 314 ASN A CA 1
ATOM 2396 C C . ASN A 1 314 ? 21.314 -4.170 4.539 1.00 95.88 314 ASN A C 1
ATOM 2398 O O . ASN A 1 314 ? 21.768 -5.306 4.376 1.00 95.88 314 ASN A O 1
ATOM 2402 N N . CYS A 1 315 ? 20.022 -3.884 4.496 1.00 97.19 315 CYS A N 1
ATOM 2403 C CA . CYS A 1 315 ? 18.959 -4.801 4.139 1.00 97.19 315 CYS A CA 1
ATOM 2404 C C . CYS A 1 315 ? 18.307 -4.324 2.854 1.00 97.19 315 CYS A C 1
ATOM 2406 O O . CYS A 1 315 ? 17.913 -3.165 2.753 1.00 97.19 315 CYS A O 1
ATOM 2408 N N . PHE A 1 316 ? 18.189 -5.215 1.884 1.00 96.62 316 PHE A N 1
ATOM 2409 C CA . PHE A 1 316 ? 17.563 -4.920 0.606 1.00 96.62 316 PHE A CA 1
ATOM 2410 C C . PHE A 1 316 ? 16.081 -5.271 0.659 1.00 96.62 316 PHE A C 1
ATOM 2412 O O . PHE A 1 316 ? 15.717 -6.325 1.183 1.00 96.62 316 PHE A O 1
ATOM 2419 N N . LEU A 1 317 ? 15.244 -4.373 0.147 1.00 96.00 317 LEU A N 1
ATOM 2420 C CA . LEU A 1 317 ? 13.796 -4.489 0.199 1.00 96.00 317 LEU A CA 1
ATOM 2421 C C . LEU A 1 317 ? 13.252 -4.968 -1.147 1.00 96.00 317 LEU A C 1
ATOM 2423 O O . LEU A 1 317 ? 13.553 -4.389 -2.190 1.00 96.00 317 LEU A O 1
ATOM 2427 N N . SER A 1 318 ? 12.402 -5.987 -1.095 1.00 94.25 318 SER A N 1
ATOM 2428 C CA . SER A 1 318 ? 11.577 -6.468 -2.207 1.00 94.25 318 SER A CA 1
ATOM 2429 C C . SER A 1 318 ? 10.206 -6.919 -1.677 1.00 94.25 318 SER A C 1
ATOM 2431 O O . SER A 1 318 ? 9.911 -6.750 -0.495 1.00 94.25 318 SER A O 1
ATOM 2433 N N . GLY A 1 319 ? 9.341 -7.463 -2.528 1.00 93.12 319 GLY A N 1
ATOM 2434 C CA . GLY A 1 319 ? 8.024 -7.990 -2.141 1.00 93.12 319 GLY A CA 1
ATOM 2435 C C . GLY A 1 319 ? 6.845 -7.243 -2.766 1.00 93.12 319 GLY A C 1
ATOM 2436 O O . GLY A 1 319 ? 6.951 -6.078 -3.163 1.00 93.12 319 GLY A O 1
ATOM 2437 N N . SER A 1 320 ? 5.716 -7.936 -2.915 1.00 92.75 320 SER A N 1
ATOM 2438 C CA . SER A 1 320 ? 4.545 -7.455 -3.654 1.00 92.75 320 SER A CA 1
ATOM 2439 C C . SER A 1 320 ? 3.873 -6.241 -3.013 1.00 92.75 320 SER A C 1
ATOM 2441 O O . SER A 1 320 ? 3.131 -5.529 -3.684 1.00 92.75 320 SER A O 1
ATOM 2443 N N . ASN A 1 321 ? 4.094 -6.008 -1.718 1.00 94.50 321 ASN A N 1
ATOM 2444 C CA . ASN A 1 321 ? 3.556 -4.853 -1.000 1.00 94.50 321 ASN A CA 1
ATOM 2445 C C . ASN A 1 321 ? 4.233 -3.536 -1.397 1.00 94.50 321 ASN A C 1
ATOM 2447 O O . ASN A 1 321 ? 3.661 -2.480 -1.182 1.00 94.50 321 ASN A O 1
ATOM 2451 N N . LEU A 1 322 ? 5.436 -3.601 -1.976 1.00 94.69 322 LEU A N 1
ATOM 2452 C CA . LEU A 1 322 ? 6.170 -2.421 -2.429 1.00 94.69 322 LEU A CA 1
ATOM 2453 C C . LEU A 1 322 ? 5.863 -2.065 -3.890 1.00 94.69 322 LEU A C 1
ATOM 2455 O O . LEU A 1 322 ? 6.277 -1.005 -4.354 1.00 94.69 322 LEU A O 1
ATOM 2459 N N . ARG A 1 323 ? 5.165 -2.935 -4.627 1.00 94.56 323 ARG A N 1
ATOM 2460 C CA . ARG A 1 323 ? 4.822 -2.684 -6.028 1.00 94.56 323 ARG A CA 1
ATOM 2461 C C . ARG A 1 323 ? 3.669 -1.689 -6.122 1.00 94.56 323 ARG A C 1
ATOM 2463 O O . ARG A 1 323 ? 2.667 -1.828 -5.424 1.00 94.56 323 ARG A O 1
ATOM 2470 N N . GLN A 1 324 ? 3.843 -0.727 -7.009 1.00 95.81 324 GLN A N 1
ATOM 2471 C CA . GLN A 1 324 ? 2.950 0.386 -7.271 1.00 95.81 324 GLN A CA 1
ATOM 2472 C C . GLN A 1 324 ? 1.864 -0.049 -8.258 1.00 95.81 324 GLN A C 1
ATOM 2474 O O . GLN A 1 324 ? 2.115 -0.792 -9.213 1.00 95.81 324 GLN A O 1
ATOM 2479 N N . LYS A 1 325 ? 0.639 0.386 -8.001 1.00 95.44 325 LYS A N 1
ATOM 2480 C CA . LYS A 1 325 ? -0.540 0.110 -8.821 1.00 95.44 325 LYS A CA 1
ATOM 2481 C C . LYS A 1 325 ? -0.582 1.014 -10.048 1.00 95.44 325 LYS A C 1
ATOM 2483 O O . LYS A 1 325 ? 0.226 1.919 -10.221 1.00 95.44 325 LYS A O 1
ATOM 2488 N N . HIS A 1 326 ? -1.571 0.782 -10.904 1.00 93.31 326 HIS A N 1
ATOM 2489 C CA . HIS A 1 326 ? -1.821 1.643 -12.052 1.00 93.31 326 HIS A CA 1
ATOM 2490 C C . HIS A 1 326 ? -2.012 3.115 -11.626 1.00 93.31 326 HIS A C 1
ATOM 2492 O O . HIS A 1 326 ? -2.817 3.408 -10.742 1.00 93.31 326 HIS A O 1
ATOM 2498 N N . GLY A 1 327 ? -1.272 4.027 -12.257 1.00 92.25 327 GLY A N 1
ATOM 2499 C CA . GLY A 1 327 ? -1.258 5.468 -11.994 1.00 92.25 327 GLY A CA 1
ATOM 2500 C C . GLY A 1 327 ? -0.362 5.922 -10.834 1.00 92.25 327 GLY A C 1
ATOM 2501 O O . GLY A 1 327 ? -0.145 7.126 -10.687 1.00 92.25 327 GLY A O 1
ATOM 2502 N N . GLU A 1 328 ? 0.168 4.999 -10.026 1.00 95.12 328 GLU A N 1
ATOM 2503 C CA . GLU A 1 328 ? 1.068 5.314 -8.910 1.00 95.12 328 GLU A CA 1
ATOM 2504 C C . GLU A 1 328 ? 2.495 5.622 -9.405 1.00 95.12 328 GLU A C 1
ATOM 2506 O O . GLU A 1 328 ? 2.889 5.162 -10.485 1.00 95.12 328 GLU A O 1
ATOM 2511 N N . PRO A 1 329 ? 3.266 6.439 -8.661 1.00 95.12 329 PRO A N 1
ATOM 2512 C CA . PRO A 1 329 ? 4.584 6.885 -9.092 1.00 95.12 329 PRO A CA 1
ATOM 2513 C C . PRO A 1 329 ? 5.586 5.732 -9.163 1.00 95.12 329 PRO A C 1
ATOM 2515 O O . PRO A 1 329 ? 5.562 4.821 -8.346 1.00 95.12 329 PRO A O 1
ATOM 2518 N N . CYS A 1 330 ? 6.519 5.795 -10.103 1.00 94.94 330 CYS A N 1
ATOM 2519 C CA . CYS A 1 330 ? 7.585 4.813 -10.256 1.00 94.94 330 CYS A CA 1
ATOM 2520 C C . CYS A 1 330 ? 8.877 5.459 -10.739 1.00 94.94 330 CYS A C 1
ATOM 2522 O O . CYS A 1 330 ? 8.891 6.569 -11.275 1.00 94.94 330 CYS A O 1
ATOM 2524 N N . ASN A 1 331 ? 9.989 4.754 -10.551 1.00 92.25 331 ASN A N 1
ATOM 2525 C CA . ASN A 1 331 ? 11.284 5.231 -10.988 1.00 92.25 331 ASN A CA 1
ATOM 2526 C C . ASN A 1 331 ? 11.615 4.694 -12.387 1.00 92.25 331 ASN A C 1
ATOM 2528 O O . ASN A 1 331 ? 11.792 3.493 -12.585 1.00 92.25 331 ASN A O 1
ATOM 2532 N N . LEU A 1 332 ? 11.786 5.595 -13.357 1.00 87.44 332 LEU A N 1
ATOM 2533 C CA . LEU A 1 332 ? 12.121 5.233 -14.741 1.00 87.44 332 LEU A CA 1
ATOM 2534 C C . LEU A 1 332 ? 13.422 4.423 -14.848 1.00 87.44 332 LEU A C 1
ATOM 2536 O O . LEU A 1 332 ? 13.560 3.581 -15.733 1.00 87.44 332 LEU A O 1
ATOM 2540 N N . SER A 1 333 ? 14.366 4.617 -13.921 1.00 85.44 333 SER A N 1
ATOM 2541 C CA . SER A 1 333 ? 15.614 3.845 -13.883 1.00 85.44 333 SER A CA 1
ATOM 2542 C C . SER A 1 333 ? 15.431 2.411 -13.365 1.00 85.44 333 SER A C 1
ATOM 2544 O O . SER A 1 333 ? 16.343 1.589 -13.485 1.00 85.44 333 SER A O 1
ATOM 2546 N N . HIS A 1 334 ? 14.277 2.095 -12.769 1.00 85.06 334 HIS A N 1
ATOM 2547 C CA . HIS A 1 334 ? 13.934 0.756 -12.285 1.00 85.06 334 HIS A CA 1
ATOM 2548 C C . HIS A 1 334 ? 13.238 -0.082 -13.371 1.00 85.06 334 HIS A C 1
ATOM 2550 O O . HIS A 1 334 ? 13.157 -1.306 -13.239 1.00 85.06 334 HIS A O 1
ATOM 2556 N N . GLY A 1 335 ? 12.776 0.534 -14.465 1.00 83.62 335 GLY A N 1
ATOM 2557 C CA . GLY A 1 335 ? 11.951 -0.149 -15.461 1.00 83.62 335 GLY A CA 1
ATOM 2558 C C . GLY A 1 335 ? 10.619 -0.601 -14.853 1.00 83.62 335 GLY A C 1
ATOM 2559 O O . GLY A 1 335 ? 9.983 0.153 -14.128 1.00 83.62 335 GLY A O 1
ATOM 2560 N N . SER A 1 336 ? 10.191 -1.835 -15.119 1.00 85.94 336 SER A N 1
ATOM 2561 C CA . SER A 1 336 ? 8.915 -2.387 -14.625 1.00 85.94 336 SER A CA 1
ATOM 2562 C C . SER A 1 336 ? 8.956 -2.933 -13.190 1.00 85.94 336 SER A C 1
ATOM 2564 O O . SER A 1 336 ? 7.933 -3.385 -12.679 1.00 85.94 336 SER A O 1
ATOM 2566 N N . ASP A 1 337 ? 10.105 -2.893 -12.513 1.00 88.69 337 ASP A N 1
ATOM 2567 C CA . ASP A 1 337 ? 10.268 -3.507 -11.188 1.00 88.69 337 ASP A CA 1
ATOM 2568 C C . ASP A 1 337 ? 9.437 -2.842 -10.084 1.00 88.69 337 ASP A C 1
ATOM 2570 O O . ASP A 1 337 ? 9.009 -3.512 -9.143 1.00 88.69 337 ASP A O 1
ATOM 2574 N N . ASP A 1 338 ? 9.229 -1.527 -10.184 1.00 92.25 338 ASP A N 1
ATOM 2575 C CA . ASP A 1 338 ? 8.446 -0.775 -9.203 1.00 92.25 338 ASP A CA 1
ATOM 2576 C C . ASP A 1 338 ? 6.946 -1.017 -9.352 1.00 92.25 338 ASP A C 1
ATOM 2578 O O . ASP A 1 338 ? 6.213 -0.813 -8.393 1.00 92.25 338 ASP A O 1
ATOM 2582 N N . CYS A 1 339 ? 6.482 -1.450 -10.521 1.00 93.56 339 CYS A N 1
ATOM 2583 C CA . CYS A 1 339 ? 5.065 -1.543 -10.852 1.00 93.56 339 CYS A CA 1
ATOM 2584 C C . CYS A 1 339 ? 4.527 -2.950 -10.628 1.00 93.56 339 CYS A C 1
ATOM 2586 O O . CYS A 1 339 ? 5.299 -3.895 -10.733 1.00 93.56 339 CYS A O 1
ATOM 2588 N N . GLU A 1 340 ? 3.234 -3.124 -10.325 1.00 92.38 340 GLU A N 1
ATOM 2589 C CA . GLU A 1 340 ? 2.559 -4.433 -10.234 1.00 92.38 340 GLU A CA 1
ATOM 2590 C C . GLU A 1 340 ? 2.662 -5.246 -11.550 1.00 92.38 340 GLU A C 1
ATOM 2592 O O . GLU A 1 340 ? 3.073 -4.744 -12.595 1.00 92.38 340 GLU A O 1
ATOM 2597 N N . ALA A 1 341 ? 2.381 -6.556 -11.501 1.00 85.12 341 ALA A N 1
ATOM 2598 C CA . ALA A 1 341 ? 2.575 -7.438 -12.659 1.00 85.12 341 ALA A CA 1
ATOM 2599 C C . ALA A 1 341 ? 1.714 -6.978 -13.847 1.00 85.12 341 ALA A C 1
ATOM 2601 O O . ALA A 1 341 ? 0.530 -6.702 -13.675 1.00 85.12 341 ALA A O 1
ATOM 2602 N N . GLY A 1 342 ? 2.309 -6.908 -15.042 1.00 81.25 342 GLY A N 1
ATOM 2603 C CA . GLY A 1 342 ? 1.643 -6.401 -16.251 1.00 81.25 342 GLY A CA 1
ATOM 2604 C C . GLY A 1 342 ? 1.637 -4.873 -16.400 1.00 81.25 342 GLY A C 1
ATOM 2605 O O . GLY A 1 342 ? 1.060 -4.362 -17.360 1.00 81.25 342 GLY A O 1
ATOM 2606 N N . LEU A 1 343 ? 2.276 -4.145 -15.480 1.00 88.19 343 LEU A N 1
ATOM 2607 C CA . LEU A 1 343 ? 2.480 -2.703 -15.577 1.00 88.19 343 LEU A CA 1
ATOM 2608 C C . LEU A 1 3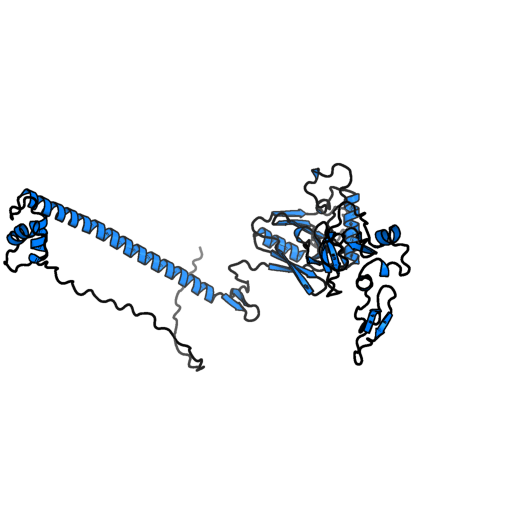43 ? 3.945 -2.377 -15.920 1.00 88.19 343 LEU A C 1
ATOM 2610 O O . LEU A 1 343 ? 4.870 -3.088 -15.517 1.00 88.19 343 LEU A O 1
ATOM 2614 N N . VAL A 1 344 ? 4.158 -1.272 -16.629 1.00 87.25 344 VAL A N 1
ATOM 2615 C CA . VAL A 1 344 ? 5.471 -0.720 -16.979 1.00 87.25 344 VAL A CA 1
ATOM 2616 C C . VAL A 1 344 ? 5.560 0.707 -16.449 1.00 87.25 344 VAL A C 1
ATOM 2618 O O . VAL A 1 344 ? 4.572 1.438 -16.423 1.00 87.25 344 VAL A O 1
ATOM 2621 N N . CYS A 1 345 ? 6.747 1.104 -15.996 1.00 89.69 345 CYS A N 1
ATOM 2622 C CA . CYS A 1 345 ? 6.986 2.478 -15.588 1.00 89.69 345 CYS A CA 1
ATOM 2623 C C . CYS A 1 345 ? 7.174 3.366 -16.822 1.00 89.69 345 CYS A C 1
ATOM 2625 O O . CYS A 1 345 ? 8.169 3.226 -17.537 1.00 89.69 345 CYS A O 1
ATOM 2627 N N . ILE A 1 346 ? 6.227 4.269 -17.065 1.00 87.69 346 ILE A N 1
ATOM 2628 C CA . ILE A 1 346 ? 6.231 5.202 -18.197 1.00 87.69 346 ILE A CA 1
ATOM 2629 C C . ILE A 1 346 ? 6.449 6.619 -17.668 1.00 87.69 346 ILE A C 1
ATOM 2631 O O . ILE A 1 346 ? 5.964 6.970 -16.596 1.00 87.69 346 ILE A O 1
ATOM 2635 N N . GLN A 1 347 ? 7.212 7.432 -18.398 1.00 88.38 347 GLN A N 1
ATOM 2636 C CA . GLN A 1 347 ? 7.487 8.825 -18.035 1.00 88.38 347 GLN A CA 1
ATOM 2637 C C . GLN A 1 347 ? 6.190 9.642 -18.031 1.00 88.38 347 GLN A C 1
ATOM 2639 O O . GLN A 1 347 ? 5.411 9.552 -18.979 1.00 88.38 347 GLN A O 1
ATOM 2644 N N . ASP A 1 348 ? 5.956 10.442 -16.986 1.00 81.75 348 ASP A N 1
ATOM 2645 C CA . ASP A 1 348 ? 4.798 11.339 -16.958 1.00 81.75 348 ASP A CA 1
ATOM 2646 C C . ASP A 1 348 ? 4.955 12.413 -18.044 1.00 81.75 348 ASP A C 1
ATOM 2648 O O . ASP A 1 348 ? 6.010 13.037 -18.177 1.00 81.75 348 ASP A O 1
ATOM 2652 N N . ALA A 1 349 ? 3.891 12.651 -18.813 1.00 77.69 349 ALA A N 1
ATOM 2653 C CA . ALA A 1 349 ? 3.873 13.664 -19.864 1.00 77.69 349 ALA A CA 1
ATOM 2654 C C . ALA A 1 349 ? 4.150 15.083 -19.333 1.00 77.69 349 ALA A C 1
ATOM 2656 O O . ALA A 1 349 ? 4.644 15.928 -20.077 1.00 77.69 349 ALA A O 1
ATOM 2657 N N . ASN A 1 350 ? 3.843 15.346 -18.058 1.00 79.94 350 ASN A N 1
ATOM 2658 C CA . ASN A 1 350 ? 3.982 16.669 -17.446 1.00 79.94 350 ASN A CA 1
ATOM 2659 C C . ASN A 1 350 ? 5.277 16.844 -16.642 1.00 79.94 350 ASN A C 1
ATOM 2661 O O . ASN A 1 350 ? 5.633 17.975 -16.315 1.00 79.94 350 ASN A O 1
ATOM 2665 N N . ASP A 1 351 ? 5.971 15.756 -16.303 1.00 81.50 351 ASP A N 1
ATOM 2666 C CA . ASP A 1 351 ? 7.190 15.800 -15.498 1.00 81.50 351 ASP A CA 1
ATOM 2667 C C . ASP A 1 351 ? 8.167 14.715 -15.949 1.00 81.50 351 ASP A C 1
ATOM 2669 O O . ASP A 1 351 ? 8.032 13.535 -15.621 1.00 81.50 351 ASP A O 1
ATOM 2673 N N . VAL A 1 352 ? 9.212 15.161 -16.652 1.00 79.44 352 VAL A N 1
ATOM 2674 C CA . VAL A 1 352 ? 10.275 14.307 -17.189 1.00 79.44 352 VAL A CA 1
ATOM 2675 C C . VAL A 1 352 ? 11.057 13.553 -16.115 1.00 79.44 352 VAL A C 1
ATOM 2677 O O . VAL A 1 352 ? 11.755 12.589 -16.434 1.00 79.44 352 VAL A O 1
ATOM 2680 N N . THR A 1 353 ? 10.981 13.988 -14.861 1.00 84.25 353 THR A N 1
ATOM 2681 C CA . THR A 1 353 ? 11.660 13.334 -13.747 1.00 84.25 353 THR A CA 1
ATOM 2682 C C . THR A 1 353 ? 10.792 12.295 -13.059 1.00 84.25 353 THR A C 1
ATOM 2684 O O . THR A 1 353 ? 11.346 11.459 -12.358 1.00 84.25 353 THR A O 1
ATOM 2687 N N . SER A 1 354 ? 9.479 12.285 -13.290 1.00 87.62 354 SER A N 1
ATOM 2688 C CA . SER A 1 354 ? 8.560 11.330 -12.675 1.00 87.62 354 SER A CA 1
ATOM 2689 C C . SER A 1 354 ? 8.144 10.232 -13.658 1.00 87.62 354 SER A C 1
ATOM 2691 O O . SER A 1 354 ? 8.019 10.451 -14.866 1.00 87.62 354 SER A O 1
ATOM 2693 N N . GLY A 1 355 ? 7.945 9.024 -13.141 1.00 90.00 355 GLY A N 1
ATOM 2694 C CA . GLY A 1 355 ? 7.293 7.939 -13.863 1.00 90.00 355 GLY A CA 1
ATOM 2695 C C . GLY A 1 355 ? 5.977 7.569 -13.194 1.00 90.00 355 GLY A C 1
ATOM 2696 O O . GLY A 1 355 ? 5.814 7.781 -11.992 1.00 90.00 355 GLY A O 1
ATOM 2697 N N . LYS A 1 356 ? 5.054 6.985 -13.956 1.00 93.50 356 LYS A N 1
ATOM 2698 C CA . LYS A 1 356 ? 3.843 6.335 -13.450 1.00 93.50 356 LYS A CA 1
ATOM 2699 C C . LYS A 1 356 ? 3.754 4.908 -13.958 1.00 93.50 356 LYS A C 1
ATOM 2701 O O . LYS A 1 356 ? 4.111 4.612 -15.098 1.00 93.50 356 LYS A O 1
ATOM 2706 N N . CYS A 1 357 ? 3.273 4.019 -13.103 1.00 92.94 357 CYS A N 1
ATOM 2707 C CA . CYS A 1 357 ? 3.002 2.647 -13.482 1.00 92.94 357 CYS A CA 1
ATOM 2708 C C . CYS A 1 357 ? 1.745 2.602 -14.329 1.00 92.94 357 CYS A C 1
ATOM 2710 O O . CYS A 1 357 ? 0.652 2.829 -13.823 1.00 92.94 357 CYS A O 1
ATOM 2712 N N . LEU A 1 358 ? 1.883 2.296 -15.608 1.00 87.19 358 LEU A N 1
ATOM 2713 C CA . LEU A 1 358 ? 0.749 2.156 -16.505 1.00 87.19 358 LEU A CA 1
ATOM 2714 C C . LEU A 1 358 ? 0.703 0.737 -17.039 1.00 87.19 358 LEU A C 1
ATOM 2716 O O . LEU A 1 358 ? 1.703 0.021 -17.066 1.00 87.19 358 LEU A O 1
ATOM 2720 N N . SER A 1 359 ? -0.497 0.279 -17.365 1.00 80.06 359 SER A N 1
ATOM 2721 C CA . SER A 1 359 ? -0.654 -1.054 -17.914 1.00 80.06 359 SER A CA 1
ATOM 2722 C C . SER A 1 359 ? -0.038 -1.084 -19.291 1.00 80.06 359 SER A C 1
ATOM 2724 O O . SER A 1 359 ? -0.246 -0.165 -20.072 1.00 80.06 359 SER A O 1
ATOM 2726 N N . ASN A 1 360 ? 0.586 -2.204 -19.632 1.00 60.56 360 ASN A N 1
ATOM 2727 C CA . ASN A 1 360 ? 0.948 -2.500 -21.011 1.00 60.56 360 ASN A CA 1
ATOM 2728 C C . ASN A 1 360 ? -0.282 -2.566 -21.946 1.00 60.56 360 ASN A C 1
ATOM 2730 O O . ASN A 1 360 ? -0.164 -2.943 -23.082 1.00 60.56 360 ASN A O 1
ATOM 2734 N N . TRP A 1 361 ? -1.486 -2.201 -21.517 1.00 48.97 361 TRP A N 1
ATOM 2735 C CA . TRP A 1 361 ? -2.630 -1.944 -22.396 1.00 48.97 361 TRP A CA 1
ATOM 2736 C C . TRP A 1 361 ? -2.596 -0.523 -22.989 1.00 48.97 361 TRP A C 1
ATOM 2738 O O . TRP A 1 361 ? -3.392 -0.203 -23.860 1.00 48.97 361 TRP A O 1
ATOM 2748 N N . ASP A 1 362 ? -1.600 0.285 -22.605 1.00 49.44 362 ASP A N 1
ATOM 2749 C CA . ASP A 1 362 ? -1.046 1.325 -23.478 1.00 49.44 362 ASP A CA 1
ATOM 2750 C C . ASP A 1 362 ? -0.256 0.699 -24.668 1.00 49.44 362 ASP A C 1
ATOM 2752 O O . ASP A 1 362 ? 0.090 1.397 -25.623 1.00 49.44 362 ASP A O 1
ATOM 2756 N N . GLU A 1 363 ? -0.018 -0.630 -24.664 1.00 49.38 363 GLU A N 1
ATOM 2757 C CA . GLU A 1 363 ? 0.264 -1.484 -25.841 1.00 49.38 363 GLU A CA 1
ATOM 2758 C C . GLU A 1 363 ? -1.040 -1.928 -26.525 1.00 49.38 363 GLU A C 1
ATOM 2760 O O . GLU A 1 363 ? -1.237 -3.100 -26.854 1.00 49.38 363 GLU A O 1
ATOM 2765 N N . ALA A 1 364 ? -1.955 -0.995 -26.758 1.00 60.75 364 ALA A N 1
ATOM 2766 C CA . ALA A 1 364 ? -3.007 -1.214 -27.732 1.00 60.75 364 ALA A CA 1
ATOM 2767 C C . ALA A 1 364 ? -2.393 -1.760 -29.035 1.00 60.75 364 ALA A C 1
ATOM 2769 O O . ALA A 1 364 ? -1.408 -1.206 -29.553 1.00 60.75 364 ALA A O 1
ATOM 2770 N N . THR A 1 365 ? -2.940 -2.870 -29.534 1.00 76.38 365 THR A N 1
ATOM 2771 C CA . THR A 1 365 ? -2.583 -3.375 -30.854 1.00 76.38 365 THR A CA 1
ATOM 2772 C C . THR A 1 365 ? -2.964 -2.315 -31.874 1.00 76.38 365 THR A C 1
ATOM 2774 O O . THR A 1 365 ? -3.978 -1.631 -31.778 1.00 76.38 365 THR A O 1
ATOM 2777 N N . TRP A 1 366 ? -2.077 -2.089 -32.826 1.00 89.88 366 TRP A N 1
ATOM 2778 C CA . TRP A 1 366 ? -2.286 -1.093 -33.857 1.00 89.88 366 TRP A CA 1
ATOM 2779 C C . TRP A 1 366 ? -3.082 -1.728 -34.980 1.00 89.88 366 TRP A C 1
ATOM 2781 O O . TRP A 1 366 ? -2.741 -2.823 -35.409 1.00 89.88 366 TRP A O 1
ATOM 2791 N N . TYR A 1 367 ? -4.088 -1.047 -35.498 1.00 94.06 367 TYR A N 1
ATOM 2792 C CA . TYR A 1 367 ? -4.774 -1.458 -36.713 1.00 94.06 367 TYR A CA 1
ATOM 2793 C C . TYR A 1 367 ? -4.853 -0.295 -37.691 1.00 94.06 367 TYR A C 1
ATOM 2795 O O . TYR A 1 367 ? -4.650 0.868 -37.340 1.00 94.06 367 TYR A O 1
ATOM 2803 N N . VAL A 1 368 ? -5.126 -0.617 -38.951 1.00 96.19 368 VAL A N 1
ATOM 2804 C CA . VAL A 1 368 ? -5.315 0.397 -39.986 1.00 96.19 368 VAL A CA 1
ATOM 2805 C C . VAL A 1 368 ? -6.753 0.894 -39.933 1.00 96.19 368 VAL A C 1
ATOM 2807 O O . VAL A 1 368 ? -7.689 0.150 -40.232 1.00 96.19 368 VAL A O 1
ATOM 2810 N N . ASP A 1 369 ? -6.924 2.163 -39.588 1.00 95.12 369 ASP A N 1
ATOM 2811 C CA . ASP A 1 369 ? -8.131 2.915 -39.895 1.00 95.12 369 ASP A CA 1
ATOM 2812 C C . ASP A 1 369 ? -8.081 3.291 -41.381 1.00 95.12 369 ASP A C 1
ATOM 2814 O O . ASP A 1 369 ? -7.352 4.196 -41.802 1.00 95.12 369 ASP A O 1
ATOM 2818 N N . TRP A 1 370 ? -8.824 2.537 -42.191 1.00 93.31 370 TRP A N 1
ATOM 2819 C CA . TRP A 1 370 ? -8.851 2.687 -43.644 1.00 93.31 370 TRP A CA 1
ATOM 2820 C C . TRP A 1 370 ? -9.545 3.968 -44.112 1.00 93.31 370 TRP A C 1
ATOM 2822 O O . TRP A 1 370 ? -9.188 4.481 -45.174 1.00 93.31 370 TRP A O 1
ATOM 2832 N N . ASP A 1 371 ? -10.476 4.512 -43.325 1.00 93.75 371 ASP A N 1
ATOM 2833 C CA . ASP A 1 371 ? -11.194 5.741 -43.672 1.00 93.75 371 ASP A CA 1
ATOM 2834 C C . ASP A 1 371 ? -10.258 6.948 -43.573 1.00 93.75 371 ASP A C 1
ATOM 2836 O O . ASP A 1 371 ? -10.224 7.811 -44.457 1.00 93.75 371 ASP A O 1
ATOM 2840 N N . ASN A 1 372 ? -9.423 6.964 -42.533 1.00 92.81 372 ASN A N 1
ATOM 2841 C CA . ASN A 1 372 ? -8.435 8.018 -42.321 1.00 92.81 372 ASN A CA 1
ATOM 2842 C C . ASN A 1 372 ? -7.060 7.704 -42.929 1.00 92.81 372 ASN A C 1
ATOM 2844 O O . ASN A 1 372 ? -6.223 8.604 -43.036 1.00 92.81 372 ASN A O 1
ATOM 2848 N N . ARG A 1 373 ? -6.839 6.458 -43.374 1.00 94.00 373 ARG A N 1
ATOM 2849 C CA . ARG A 1 373 ? -5.557 5.915 -43.862 1.00 94.00 373 ARG A CA 1
ATOM 2850 C C . ARG A 1 373 ? -4.434 6.084 -42.841 1.00 94.00 373 ARG A C 1
ATOM 2852 O O . ARG A 1 373 ? -3.341 6.530 -43.186 1.00 94.00 373 ARG A O 1
ATOM 2859 N N . LYS A 1 374 ? -4.725 5.751 -41.583 1.00 94.62 374 LYS A N 1
ATOM 2860 C CA . LYS A 1 374 ? -3.777 5.856 -40.471 1.00 94.62 374 LYS A CA 1
ATOM 2861 C C . LYS A 1 374 ? -3.708 4.564 -39.673 1.00 94.62 374 LYS A C 1
ATOM 2863 O O . LYS A 1 374 ? -4.710 3.879 -39.514 1.00 94.62 374 LYS A O 1
ATOM 2868 N N . CYS A 1 375 ? -2.536 4.260 -39.136 1.00 94.44 375 CYS A N 1
ATOM 2869 C CA . CYS A 1 375 ? -2.398 3.260 -38.090 1.00 94.44 375 CYS A CA 1
ATOM 2870 C C . CYS A 1 375 ? -2.776 3.896 -36.753 1.00 94.44 375 CYS A C 1
ATOM 2872 O O . CYS A 1 375 ? -2.158 4.874 -36.330 1.00 94.44 375 CYS A O 1
ATOM 2874 N N . VAL A 1 376 ? -3.791 3.337 -36.107 1.00 93.25 376 VAL A N 1
ATOM 2875 C CA . VAL A 1 376 ? -4.356 3.797 -34.836 1.00 93.25 376 VAL A CA 1
ATOM 2876 C C . VAL A 1 376 ? -4.356 2.651 -33.829 1.00 93.25 376 VAL A C 1
ATOM 2878 O O . VAL A 1 376 ? -4.291 1.484 -34.206 1.00 93.25 376 VAL A O 1
ATOM 2881 N N . GLN A 1 377 ? -4.377 2.984 -32.548 1.00 90.00 377 GLN A N 1
ATOM 2882 C CA . GLN A 1 377 ? -4.390 2.028 -31.452 1.00 90.00 377 GLN A CA 1
ATOM 2883 C C . GLN A 1 377 ? -5.808 1.524 -31.163 1.00 90.00 377 GLN A C 1
ATOM 2885 O O . GLN A 1 377 ? -6.752 2.317 -31.122 1.00 90.00 377 GLN A O 1
ATOM 2890 N N . ASP A 1 378 ? -5.929 0.218 -30.928 1.00 89.38 378 ASP A N 1
ATOM 2891 C CA . ASP A 1 378 ? -7.095 -0.427 -30.326 1.00 89.38 378 ASP A CA 1
ATOM 2892 C C . ASP A 1 378 ? -7.242 -0.016 -28.858 1.00 89.38 378 ASP A C 1
ATOM 2894 O O . ASP A 1 378 ? -6.693 -0.622 -27.937 1.00 89.38 378 ASP A O 1
ATOM 2898 N N . CYS A 1 379 ? -7.930 1.097 -28.646 1.00 86.00 379 CYS A N 1
ATOM 2899 C CA . CYS A 1 379 ? -8.164 1.660 -27.328 1.00 86.00 379 CYS A CA 1
ATOM 2900 C C . CYS A 1 379 ? -9.463 2.470 -27.308 1.00 86.00 379 CYS A C 1
ATOM 2902 O O . CYS A 1 379 ? -10.109 2.694 -28.335 1.00 86.00 379 CYS A O 1
ATOM 2904 N N . VAL A 1 380 ? -9.816 2.997 -26.132 1.00 77.62 380 VAL A N 1
ATOM 2905 C CA . VAL A 1 380 ? -10.914 3.957 -25.968 1.00 77.62 380 VAL A CA 1
ATOM 2906 C C . VAL A 1 380 ? -10.376 5.253 -25.353 1.00 77.62 380 VAL A C 1
ATOM 2908 O O . VAL A 1 380 ? -10.188 5.351 -24.142 1.00 77.62 380 VAL A O 1
ATOM 2911 N N . GLY A 1 381 ? -10.167 6.267 -26.199 1.00 70.50 381 GLY A N 1
ATOM 2912 C CA . GLY A 1 381 ? -9.670 7.596 -25.819 1.00 70.50 381 GLY A CA 1
ATOM 2913 C C . GLY A 1 381 ? -8.139 7.737 -25.803 1.00 70.50 381 GLY A C 1
ATOM 2914 O O . GLY A 1 381 ? -7.409 6.762 -25.696 1.00 70.50 381 GLY A O 1
ATOM 2915 N N . GLY A 1 382 ? -7.657 8.981 -25.911 1.00 71.00 382 GLY A N 1
ATOM 2916 C CA . GLY A 1 382 ? -6.226 9.317 -25.977 1.00 71.00 382 GLY A CA 1
ATOM 2917 C C . GLY A 1 382 ? -5.738 9.696 -27.386 1.00 71.00 382 GLY A C 1
ATOM 2918 O O . GLY A 1 382 ? -6.466 9.510 -28.366 1.00 71.00 382 GLY A O 1
ATOM 2919 N N . PRO A 1 383 ? -4.532 10.282 -27.508 1.00 64.00 383 PRO A N 1
ATOM 2920 C CA . PRO A 1 383 ? -3.908 10.525 -28.806 1.00 64.00 383 PRO A CA 1
ATOM 2921 C C . PRO A 1 383 ? -3.642 9.188 -29.510 1.00 64.00 383 PRO A C 1
ATOM 2923 O O . PRO A 1 383 ? -3.220 8.226 -28.879 1.00 64.00 383 PRO A O 1
ATOM 2926 N N . ASN A 1 384 ? -3.894 9.136 -30.819 1.00 78.31 384 ASN A N 1
ATOM 2927 C CA . ASN A 1 384 ? -3.737 7.953 -31.685 1.00 78.31 384 ASN A CA 1
ATOM 2928 C C . ASN A 1 384 ? -4.721 6.812 -31.466 1.00 78.31 384 ASN A C 1
ATOM 2930 O O . ASN A 1 384 ? -4.556 5.745 -32.054 1.00 78.31 384 ASN A O 1
ATOM 2934 N N . CYS A 1 385 ? -5.772 7.059 -30.695 1.00 87.56 385 CYS A N 1
ATOM 2935 C CA . CYS A 1 385 ? -6.792 6.071 -30.436 1.00 87.56 385 CYS A CA 1
ATOM 2936 C C . CYS A 1 385 ? -7.812 5.970 -31.576 1.00 87.56 385 CYS A C 1
ATOM 2938 O O . CYS A 1 385 ? -8.434 6.970 -31.939 1.00 87.56 385 CYS A O 1
ATOM 2940 N N . GLY A 1 386 ? -7.987 4.767 -32.124 1.00 89.75 386 GLY A N 1
ATOM 2941 C CA . GLY A 1 386 ? -8.925 4.488 -33.216 1.00 89.75 386 GLY A CA 1
ATOM 2942 C C . GLY A 1 386 ? -10.337 4.125 -32.761 1.00 89.75 386 GLY A C 1
ATOM 2943 O O . GLY A 1 386 ? -11.259 4.118 -33.571 1.00 89.75 386 GLY A O 1
ATOM 2944 N N . GLY A 1 387 ? -10.513 3.831 -31.470 1.00 88.38 387 GLY A N 1
ATOM 2945 C CA . GLY A 1 387 ? -11.665 3.080 -30.972 1.00 88.38 387 GLY A CA 1
ATOM 2946 C C . GLY A 1 387 ? -11.378 1.577 -30.945 1.00 88.38 387 GLY A C 1
ATOM 2947 O O . GLY A 1 387 ? -10.340 1.139 -31.448 1.00 88.38 387 GLY A O 1
ATOM 2948 N N . GLU A 1 388 ? -12.307 0.808 -30.370 1.00 87.50 388 GLU A N 1
ATOM 2949 C CA . GLU A 1 388 ? -12.192 -0.652 -30.282 1.00 87.50 388 GLU A CA 1
ATOM 2950 C C . GLU A 1 388 ? -12.084 -1.268 -31.686 1.00 87.50 388 GLU A C 1
ATOM 2952 O O . GLU A 1 388 ? -12.968 -1.084 -32.531 1.00 87.50 388 GLU A O 1
ATOM 2957 N N . ALA A 1 389 ? -10.990 -1.986 -31.939 1.00 88.88 389 ALA A N 1
ATOM 2958 C CA . ALA A 1 389 ? -10.759 -2.692 -33.186 1.00 88.88 389 ALA A CA 1
ATOM 2959 C C . ALA A 1 389 ? -11.887 -3.704 -33.411 1.00 88.88 389 ALA A C 1
ATOM 2961 O O . ALA A 1 389 ? -12.262 -4.484 -32.532 1.00 88.88 389 ALA A O 1
ATOM 2962 N N . SER A 1 390 ? -12.460 -3.704 -34.614 1.00 89.75 390 SER A N 1
ATOM 2963 C CA . SER A 1 390 ? -13.434 -4.731 -34.962 1.00 89.75 390 SER A CA 1
ATOM 2964 C C . SER A 1 390 ? -12.720 -6.048 -35.248 1.00 89.75 390 SER A C 1
ATOM 2966 O O . SER A 1 390 ? -11.555 -6.087 -35.626 1.00 89.75 390 SER A O 1
ATOM 2968 N N . ASN A 1 391 ? -13.438 -7.161 -35.140 1.00 84.25 391 ASN A N 1
ATOM 2969 C CA . ASN A 1 391 ? -12.863 -8.499 -35.318 1.00 84.25 391 ASN A CA 1
ATOM 2970 C C . ASN A 1 391 ? -12.332 -8.808 -36.737 1.00 84.25 391 ASN A C 1
ATOM 2972 O O . ASN A 1 391 ? -11.778 -9.885 -36.953 1.00 84.25 391 ASN A O 1
ATOM 2976 N N . TRP A 1 392 ? -12.536 -7.917 -37.709 1.00 84.06 392 TRP A N 1
ATOM 2977 C CA . TRP A 1 392 ? -11.967 -8.005 -39.058 1.00 84.06 392 TRP A CA 1
ATOM 2978 C C . TRP A 1 392 ? -10.723 -7.130 -39.249 1.00 84.06 392 TRP A C 1
ATOM 2980 O O . TRP A 1 392 ? -10.124 -7.159 -40.324 1.00 84.06 392 TRP A O 1
ATOM 2990 N N . ASN A 1 393 ? -10.351 -6.326 -38.254 1.00 92.06 393 ASN A N 1
ATOM 2991 C CA . ASN A 1 393 ? -9.142 -5.525 -38.295 1.00 92.06 393 ASN A CA 1
ATOM 2992 C C . ASN A 1 393 ? -7.923 -6.427 -38.081 1.00 92.06 393 ASN A C 1
ATOM 2994 O O . ASN A 1 393 ? -7.902 -7.281 -37.198 1.00 92.06 393 ASN A O 1
ATOM 2998 N N . GLU A 1 394 ? -6.902 -6.240 -38.913 1.00 90.94 394 GLU A N 1
ATOM 2999 C CA . GLU A 1 394 ? -5.608 -6.870 -38.685 1.00 90.94 394 GLU A CA 1
ATOM 3000 C C . GLU A 1 394 ? -4.830 -6.038 -37.667 1.00 90.94 394 GLU A C 1
ATOM 3002 O O . GLU A 1 394 ? -4.631 -4.833 -37.846 1.00 90.94 394 GLU A O 1
ATOM 3007 N N . GLU A 1 395 ? -4.426 -6.697 -36.589 1.00 90.19 395 GLU A N 1
ATOM 3008 C CA . GLU A 1 395 ? -3.790 -6.085 -35.434 1.00 90.19 395 GLU A CA 1
ATOM 3009 C C . GLU A 1 395 ? -2.272 -6.299 -35.446 1.00 90.19 395 GLU A C 1
ATOM 3011 O O . GLU A 1 395 ? -1.763 -7.390 -35.715 1.00 90.19 395 GLU A O 1
ATOM 3016 N N . PHE A 1 396 ? -1.532 -5.251 -35.098 1.00 88.88 396 PHE A N 1
ATOM 3017 C CA . PHE A 1 396 ? -0.078 -5.199 -35.136 1.00 88.88 396 PHE A CA 1
ATOM 3018 C C . PHE A 1 396 ? 0.490 -4.817 -33.772 1.00 88.88 396 PHE A C 1
ATOM 3020 O O . PHE A 1 396 ? 0.029 -3.888 -33.119 1.00 88.88 396 PHE A O 1
ATOM 3027 N N . ALA A 1 397 ? 1.577 -5.472 -33.362 1.00 77.94 397 ALA A N 1
ATOM 3028 C CA . ALA A 1 397 ? 2.218 -5.196 -32.072 1.00 77.94 397 ALA A CA 1
ATOM 3029 C C . ALA A 1 397 ? 2.839 -3.787 -31.970 1.00 77.94 397 ALA A C 1
ATOM 3031 O O . ALA A 1 397 ? 3.108 -3.304 -30.877 1.00 77.94 397 ALA A O 1
ATOM 3032 N N . THR A 1 398 ? 3.122 -3.132 -33.101 1.00 81.25 398 THR A N 1
ATOM 3033 C CA . THR A 1 398 ? 3.701 -1.781 -33.135 1.00 81.25 398 THR A CA 1
ATOM 3034 C C . THR A 1 398 ? 3.147 -0.996 -34.320 1.00 81.25 398 THR A C 1
ATOM 3036 O O . THR A 1 398 ? 2.908 -1.578 -35.382 1.00 81.25 398 THR A O 1
ATOM 3039 N N . TYR A 1 399 ? 3.037 0.331 -34.186 1.00 85.94 399 TYR A N 1
ATOM 3040 C CA . TYR A 1 399 ? 2.644 1.201 -35.302 1.00 85.94 399 TYR A CA 1
ATOM 3041 C C . TYR A 1 399 ? 3.569 1.035 -36.510 1.00 85.94 399 TYR A C 1
ATOM 3043 O O . TYR A 1 399 ? 3.117 1.090 -37.647 1.00 85.94 399 TYR A O 1
ATOM 3051 N N . LYS A 1 400 ? 4.865 0.792 -36.271 1.00 83.81 400 LYS A N 1
ATOM 3052 C CA . LYS A 1 400 ? 5.866 0.638 -37.328 1.00 83.81 400 LYS A CA 1
ATOM 3053 C C . LYS A 1 400 ? 5.528 -0.542 -38.233 1.00 83.81 400 LYS A C 1
ATOM 3055 O O . LYS A 1 400 ? 5.519 -0.398 -39.449 1.00 83.81 400 LYS A O 1
ATOM 3060 N N . LEU A 1 401 ? 5.180 -1.677 -37.627 1.00 84.69 401 LEU A N 1
ATOM 3061 C CA . LEU A 1 401 ? 4.782 -2.876 -38.357 1.00 84.69 401 LEU A CA 1
ATOM 3062 C C . LEU A 1 401 ? 3.459 -2.672 -39.112 1.00 84.69 401 LEU A C 1
ATOM 3064 O O . LEU A 1 401 ? 3.358 -3.096 -40.259 1.00 84.69 401 LEU A O 1
ATOM 3068 N N . CYS A 1 402 ? 2.488 -1.983 -38.505 1.00 94.19 402 CYS A N 1
ATOM 3069 C CA . CYS A 1 402 ? 1.234 -1.607 -39.167 1.00 94.19 402 CYS A CA 1
ATOM 3070 C C . CYS A 1 402 ? 1.496 -0.745 -40.418 1.00 94.19 402 CYS A C 1
ATOM 3072 O O . CYS A 1 402 ? 1.029 -1.065 -41.514 1.00 94.19 402 CYS A O 1
ATOM 3074 N N . CYS A 1 403 ? 2.323 0.296 -40.277 1.00 93.94 403 CYS A N 1
ATOM 3075 C CA . CYS A 1 403 ? 2.677 1.207 -41.361 1.00 93.94 403 CYS A CA 1
ATOM 3076 C C . CYS A 1 403 ? 3.444 0.514 -42.485 1.00 93.94 403 CYS A C 1
ATOM 3078 O O . CYS A 1 403 ? 3.093 0.672 -43.650 1.00 93.94 403 CYS A O 1
ATOM 3080 N N . ASP A 1 404 ? 4.464 -0.276 -42.149 1.00 92.31 404 ASP A N 1
ATOM 3081 C CA . ASP A 1 404 ? 5.294 -0.965 -43.141 1.00 92.31 404 ASP A CA 1
ATOM 3082 C C . ASP A 1 404 ? 4.480 -1.988 -43.948 1.00 92.31 404 ASP A C 1
ATOM 3084 O O . ASP A 1 404 ? 4.706 -2.162 -45.147 1.00 92.31 404 ASP A O 1
ATOM 3088 N N . THR A 1 405 ? 3.510 -2.640 -43.301 1.00 93.50 405 THR A N 1
ATOM 3089 C CA . THR A 1 405 ? 2.693 -3.689 -43.924 1.00 93.50 405 THR A CA 1
ATOM 3090 C C . THR A 1 405 ? 1.631 -3.108 -44.854 1.00 93.50 405 THR A C 1
ATOM 3092 O O . THR A 1 405 ? 1.508 -3.564 -45.989 1.00 93.50 405 THR A O 1
ATOM 3095 N N . HIS A 1 406 ? 0.885 -2.095 -44.404 1.00 95.31 406 HIS A N 1
ATOM 3096 C CA . HIS A 1 406 ? -0.326 -1.645 -45.107 1.00 95.31 406 HIS A CA 1
ATOM 3097 C C . HIS A 1 406 ? -0.260 -0.236 -45.682 1.00 95.31 406 HIS A C 1
ATOM 3099 O O . HIS A 1 406 ? -0.996 0.070 -46.617 1.00 95.31 406 HIS A O 1
ATOM 3105 N N . LEU A 1 407 ? 0.615 0.625 -45.162 1.00 94.44 407 LEU A N 1
ATOM 3106 C CA . LEU A 1 407 ? 0.680 2.045 -45.525 1.00 94.44 407 LEU A CA 1
ATOM 3107 C C . LEU A 1 407 ? 2.069 2.466 -46.035 1.00 94.44 407 LEU A C 1
ATOM 3109 O O . LEU A 1 407 ? 2.388 3.652 -46.085 1.00 94.44 407 LEU A O 1
ATOM 3113 N N . SER A 1 408 ? 2.889 1.511 -46.484 1.00 93.69 408 SER A N 1
ATOM 3114 C CA . SER A 1 408 ? 4.248 1.764 -46.990 1.00 93.69 408 SER A CA 1
ATOM 3115 C C . SER A 1 408 ? 4.297 2.566 -48.296 1.00 93.69 408 SER A C 1
ATOM 3117 O O . SER A 1 408 ? 5.359 3.051 -48.678 1.00 93.69 408 SER A O 1
ATOM 3119 N N . TYR A 1 409 ? 3.158 2.740 -48.975 1.00 90.75 409 TYR A N 1
ATOM 3120 C CA . TYR A 1 409 ? 3.034 3.554 -50.187 1.00 90.75 409 TYR A CA 1
ATOM 3121 C C . TYR A 1 409 ? 2.918 5.065 -49.912 1.00 90.75 409 TYR A C 1
ATOM 3123 O O . TYR A 1 409 ? 2.961 5.853 -50.860 1.00 90.75 409 TYR A O 1
ATOM 3131 N N . LEU A 1 410 ? 2.739 5.485 -48.653 1.00 91.75 410 LEU A N 1
ATOM 3132 C CA . LEU A 1 410 ? 2.673 6.901 -48.284 1.00 91.75 410 LEU A CA 1
ATOM 3133 C C . LEU A 1 410 ? 4.060 7.553 -48.390 1.00 91.75 410 LEU A C 1
ATOM 3135 O O . LEU A 1 410 ? 5.048 7.058 -47.848 1.00 91.75 410 LEU A O 1
ATOM 3139 N N . SER A 1 411 ? 4.142 8.685 -49.092 1.00 87.19 411 SER A N 1
ATOM 3140 C CA . SER A 1 411 ? 5.407 9.368 -49.384 1.00 87.19 411 SER A CA 1
ATOM 3141 C C . SER A 1 411 ? 6.023 10.091 -48.182 1.00 87.19 411 SER A C 1
ATOM 3143 O O . SER A 1 411 ? 7.233 10.311 -48.177 1.00 87.19 411 SER A O 1
ATOM 3145 N N . GLY A 1 412 ? 5.232 10.446 -47.163 1.00 82.62 412 GLY A N 1
ATOM 3146 C CA . GLY A 1 412 ? 5.707 11.135 -45.957 1.00 82.62 412 GLY A CA 1
ATOM 3147 C C . GLY A 1 412 ? 6.224 10.220 -44.841 1.00 82.62 412 GLY A C 1
ATOM 3148 O O . GLY A 1 412 ? 6.454 10.684 -43.724 1.00 82.62 412 GLY A O 1
ATOM 3149 N N . GLY A 1 413 ? 6.413 8.922 -45.105 1.00 84.75 413 GLY A N 1
ATOM 3150 C CA . GLY A 1 413 ? 6.926 7.964 -44.120 1.00 84.75 413 GLY A CA 1
ATOM 3151 C C . GLY A 1 413 ? 5.996 7.782 -42.912 1.00 84.75 413 GLY A C 1
ATOM 3152 O O . GLY A 1 413 ? 4.779 7.928 -43.011 1.00 84.75 413 GLY A O 1
ATOM 3153 N N . TYR A 1 414 ? 6.559 7.465 -41.739 1.00 81.25 414 TYR A N 1
ATOM 3154 C CA . TYR A 1 414 ? 5.757 7.178 -40.537 1.00 81.25 414 TYR A CA 1
ATOM 3155 C C . TYR A 1 414 ? 4.920 8.371 -40.043 1.00 81.25 414 TYR A C 1
ATOM 3157 O O . TYR A 1 414 ? 3.914 8.155 -39.373 1.00 81.25 414 TYR A O 1
ATOM 3165 N N . GLN A 1 415 ? 5.300 9.608 -40.385 1.00 80.75 415 GLN A N 1
ATOM 3166 C CA . GLN A 1 415 ? 4.607 10.832 -39.956 1.00 80.75 415 GLN A CA 1
ATOM 3167 C C . GLN A 1 415 ? 3.233 11.009 -40.617 1.00 80.75 415 GLN A C 1
ATOM 3169 O O . GLN A 1 415 ? 2.326 11.552 -39.996 1.00 80.75 415 GLN A O 1
ATOM 3174 N N . GLU A 1 416 ? 3.059 10.538 -41.855 1.00 87.75 416 GLU A N 1
ATOM 3175 C CA . GLU A 1 416 ? 1.740 10.510 -42.506 1.00 87.75 416 GLU A CA 1
ATOM 3176 C C . GLU A 1 416 ? 0.901 9.311 -42.045 1.00 87.75 416 GLU A C 1
ATOM 3178 O O . GLU A 1 416 ? -0.328 9.381 -42.043 1.00 87.75 416 GLU A O 1
ATOM 3183 N N . CYS A 1 417 ? 1.564 8.227 -41.634 1.00 89.44 417 CYS A N 1
ATOM 3184 C CA . CYS A 1 417 ? 0.922 6.970 -41.274 1.00 89.44 417 CYS A CA 1
ATOM 3185 C C . CYS A 1 417 ? 0.307 6.964 -39.865 1.00 89.44 417 CYS A C 1
ATOM 3187 O O . CYS A 1 417 ? -0.747 6.368 -39.663 1.00 89.44 417 CYS A O 1
ATOM 3189 N N . VAL A 1 418 ? 0.940 7.599 -38.878 1.00 87.00 418 VAL A N 1
ATOM 3190 C CA . VAL A 1 418 ? 0.445 7.625 -37.492 1.00 87.00 418 VAL A CA 1
ATOM 3191 C C . VAL A 1 418 ? -0.056 9.031 -37.177 1.00 87.00 418 VAL A C 1
ATOM 3193 O O . VAL A 1 418 ? 0.652 9.996 -37.479 1.00 87.00 418 VAL A O 1
ATOM 3196 N N . PRO A 1 419 ? -1.252 9.204 -36.586 1.00 75.19 419 PRO A N 1
ATOM 3197 C CA . PRO A 1 419 ? -1.665 10.523 -36.126 1.00 75.19 419 PRO A CA 1
ATOM 3198 C C . PRO A 1 419 ? -0.647 11.047 -35.093 1.00 75.19 419 PRO A C 1
ATOM 3200 O O . PRO A 1 419 ? 0.016 10.266 -34.420 1.00 75.19 419 PRO A O 1
ATOM 3203 N N . ASP A 1 420 ? -0.423 12.361 -35.042 1.00 71.06 420 ASP A N 1
ATOM 3204 C CA . ASP A 1 420 ? 0.408 13.023 -34.022 1.00 71.06 420 ASP A CA 1
ATOM 3205 C C . ASP A 1 420 ? 1.730 12.315 -33.640 1.00 71.06 420 ASP A C 1
ATOM 3207 O O . ASP A 1 420 ? 2.165 12.356 -32.488 1.00 71.06 420 ASP A O 1
ATOM 3211 N N . LEU A 1 421 ? 2.425 11.686 -34.601 1.00 69.31 421 LEU A N 1
ATOM 3212 C CA . LEU A 1 421 ? 3.737 11.068 -34.349 1.00 69.31 421 LEU A CA 1
ATOM 3213 C C . LEU A 1 421 ? 4.755 12.111 -33.853 1.00 69.31 421 LEU A C 1
ATOM 3215 O O . LEU A 1 421 ? 5.670 11.802 -33.090 1.00 69.31 421 LEU A O 1
ATOM 3219 N N . ASP A 1 422 ? 4.537 13.364 -34.245 1.00 66.44 422 ASP A N 1
ATOM 3220 C CA . ASP A 1 422 ? 5.254 14.548 -33.791 1.00 66.44 422 ASP A CA 1
ATOM 3221 C C . ASP A 1 422 ? 5.233 14.693 -32.253 1.00 66.44 422 ASP A C 1
ATOM 3223 O O . ASP A 1 422 ? 6.259 15.045 -31.670 1.00 66.44 422 ASP A O 1
ATOM 3227 N N . PHE A 1 423 ? 4.143 14.308 -31.573 1.00 64.00 423 PHE A N 1
ATOM 3228 C CA . PHE A 1 423 ? 4.070 14.286 -30.105 1.00 64.00 423 PHE A CA 1
ATOM 3229 C C . PHE A 1 423 ? 5.030 13.247 -29.498 1.00 64.00 423 PHE A C 1
ATOM 3231 O O . PHE A 1 423 ? 5.772 13.549 -28.562 1.00 64.00 423 PHE A O 1
ATOM 3238 N N . TYR A 1 424 ? 5.089 12.040 -30.073 1.00 59.62 424 TYR A N 1
ATOM 3239 C CA . TYR A 1 424 ? 5.973 10.958 -29.614 1.00 59.62 424 TYR A CA 1
ATOM 3240 C C . TYR A 1 424 ? 7.451 11.203 -29.931 1.00 59.62 424 TYR A C 1
ATOM 3242 O O . TYR A 1 424 ? 8.333 10.744 -29.203 1.00 59.62 424 TYR A O 1
ATOM 3250 N N . LEU A 1 425 ? 7.743 11.931 -31.010 1.00 64.00 425 LEU A N 1
ATOM 3251 C CA . LEU A 1 425 ? 9.111 12.282 -31.388 1.00 64.00 425 LEU A CA 1
ATOM 3252 C C . LEU A 1 425 ? 9.672 13.455 -30.573 1.00 64.00 425 LEU A C 1
ATOM 3254 O O . LEU A 1 425 ? 10.880 13.688 -30.628 1.00 64.00 425 LEU A O 1
ATOM 3258 N N . GLY A 1 426 ? 8.834 14.125 -29.774 1.00 63.03 426 GLY A N 1
ATOM 3259 C CA . GLY A 1 426 ? 9.207 15.278 -28.956 1.00 63.03 426 GLY A CA 1
ATOM 3260 C C . GLY A 1 426 ? 9.141 16.606 -29.711 1.00 63.03 426 GLY A C 1
ATOM 3261 O O . GLY A 1 426 ? 9.684 17.605 -29.243 1.00 63.03 426 GLY A O 1
ATOM 3262 N N . LYS A 1 427 ? 8.485 16.645 -30.872 1.00 71.81 427 LYS A N 1
ATOM 3263 C CA . LYS A 1 427 ? 8.272 17.876 -31.629 1.00 71.81 427 LYS A CA 1
ATOM 3264 C C . LYS A 1 427 ? 7.275 18.757 -30.874 1.00 71.81 427 LYS A C 1
ATOM 3266 O O . LYS A 1 427 ? 6.231 18.296 -30.421 1.00 71.81 427 LYS A O 1
ATOM 3271 N N . GLY A 1 428 ? 7.626 20.021 -30.677 1.00 73.19 428 GLY A N 1
ATOM 3272 C CA . GLY A 1 428 ? 6.917 20.952 -29.802 1.00 73.19 428 GLY A CA 1
ATOM 3273 C C . GLY A 1 428 ? 7.356 20.917 -28.332 1.00 73.19 428 GLY A C 1
ATOM 3274 O O . GLY A 1 428 ? 6.863 21.736 -27.559 1.00 73.19 428 GLY A O 1
ATOM 3275 N N . GLN A 1 429 ? 8.287 20.040 -27.922 1.00 81.06 429 GLN A N 1
ATOM 3276 C CA . GLN A 1 429 ? 8.860 20.101 -26.569 1.00 81.06 429 GLN A CA 1
ATOM 3277 C C . GLN A 1 429 ? 9.680 21.380 -26.382 1.00 81.06 429 GLN A C 1
ATOM 3279 O O . GLN A 1 429 ? 10.458 21.754 -27.260 1.00 81.06 429 GLN A O 1
ATOM 3284 N N . ASP A 1 430 ? 9.516 22.038 -25.232 1.00 84.50 430 ASP A N 1
ATOM 3285 C CA . ASP A 1 430 ? 10.273 23.238 -24.877 1.00 84.50 430 ASP A CA 1
ATOM 3286 C C . ASP A 1 430 ? 11.747 22.873 -24.635 1.00 84.50 430 ASP A C 1
ATOM 3288 O O . ASP A 1 430 ? 12.084 22.088 -23.749 1.00 84.50 430 ASP A O 1
ATOM 3292 N N . CYS A 1 431 ? 12.629 23.439 -25.449 1.00 90.94 431 CYS A N 1
ATOM 3293 C CA . CYS A 1 431 ? 14.076 23.250 -25.388 1.00 90.94 431 CYS A CA 1
ATOM 3294 C C . CYS A 1 431 ? 14.801 24.563 -25.054 1.00 90.94 431 CYS A C 1
ATOM 3296 O O . CYS A 1 431 ? 15.993 24.721 -25.342 1.00 90.94 431 CYS A O 1
ATOM 3298 N N . SER A 1 432 ? 14.093 25.521 -24.441 1.00 92.75 432 SER A N 1
ATOM 3299 C CA . SER A 1 432 ? 14.629 26.840 -24.081 1.00 92.75 432 SER A CA 1
ATOM 3300 C C . SER A 1 432 ? 15.862 26.756 -23.185 1.00 92.75 432 SER A C 1
ATOM 3302 O O . SER A 1 432 ? 16.780 27.559 -23.350 1.00 92.75 432 SER A O 1
ATOM 3304 N N . GLU A 1 433 ? 15.904 25.776 -22.279 1.00 88.19 433 GLU A N 1
ATOM 3305 C CA . GLU A 1 433 ? 17.006 25.599 -21.326 1.00 88.19 433 GLU A CA 1
ATOM 3306 C C . GLU A 1 433 ? 18.126 24.705 -21.866 1.00 88.19 433 GLU A C 1
ATOM 3308 O O . GLU A 1 433 ? 19.302 25.046 -21.749 1.00 88.19 433 GLU A O 1
ATOM 3313 N N . SER A 1 434 ? 17.782 23.565 -22.473 1.00 88.88 434 SER A N 1
ATOM 3314 C CA . SER A 1 434 ? 18.770 22.551 -22.857 1.00 88.88 434 SER A CA 1
ATOM 3315 C C . SER A 1 434 ? 19.428 22.818 -24.207 1.00 88.88 434 SER A C 1
ATOM 3317 O O . SER A 1 434 ? 20.543 22.353 -24.428 1.00 88.88 434 SER A O 1
ATOM 3319 N N . ARG A 1 435 ? 18.738 23.514 -25.128 1.00 91.50 435 ARG A N 1
ATOM 3320 C CA . ARG A 1 435 ? 19.105 23.624 -26.555 1.00 91.50 435 ARG A CA 1
ATOM 3321 C C . ARG A 1 435 ? 19.304 22.278 -27.266 1.00 91.50 435 ARG A C 1
ATOM 3323 O O . ARG A 1 435 ? 19.864 22.247 -28.358 1.00 91.50 435 ARG A O 1
ATOM 3330 N N . VAL A 1 436 ? 18.855 21.173 -26.672 1.00 89.50 436 VAL A N 1
ATOM 3331 C CA . VAL A 1 436 ? 19.052 19.815 -27.191 1.00 89.50 436 VAL A CA 1
ATOM 3332 C C . VAL A 1 436 ? 17.704 19.124 -27.290 1.00 89.50 436 VAL A C 1
ATOM 3334 O O . VAL A 1 436 ? 16.971 19.033 -26.306 1.00 89.50 436 VAL A O 1
ATOM 3337 N N . CYS A 1 437 ? 17.419 18.599 -28.476 1.00 82.50 437 CYS A N 1
ATOM 3338 C CA . CYS A 1 437 ? 16.224 17.825 -28.769 1.00 82.50 437 CYS A CA 1
ATOM 3339 C C . CYS A 1 437 ? 16.590 16.361 -29.027 1.00 82.50 437 CYS A C 1
ATOM 3341 O O . CYS A 1 437 ? 17.689 16.046 -29.491 1.00 82.50 437 CYS A O 1
ATOM 3343 N N . LYS A 1 438 ? 15.679 15.444 -28.692 1.00 81.69 438 LYS A N 1
ATOM 3344 C CA . LYS A 1 438 ? 15.856 14.011 -28.965 1.00 81.69 438 LYS A CA 1
ATOM 3345 C C . LYS A 1 438 ? 15.582 13.717 -30.445 1.00 81.69 438 LYS A C 1
ATOM 3347 O O . LYS A 1 438 ? 14.986 14.522 -31.152 1.00 81.69 438 LYS A O 1
ATOM 3352 N N . ASN A 1 439 ? 16.024 12.548 -30.907 1.00 73.81 439 ASN A N 1
ATOM 3353 C CA . ASN A 1 439 ? 15.687 11.997 -32.228 1.00 73.81 439 ASN A CA 1
ATOM 3354 C C . ASN A 1 439 ? 16.115 12.848 -33.441 1.00 73.81 439 ASN A C 1
ATOM 3356 O O . ASN A 1 439 ? 15.550 12.703 -34.519 1.00 73.81 439 ASN A O 1
ATOM 3360 N N . GLY A 1 440 ? 17.133 13.701 -33.284 1.00 77.75 440 GLY A N 1
ATOM 3361 C CA . GLY A 1 440 ? 17.674 14.510 -34.383 1.00 77.75 440 GLY A CA 1
ATOM 3362 C C . GLY A 1 440 ? 16.851 15.752 -34.737 1.00 77.75 440 GLY A C 1
ATOM 3363 O O . GLY A 1 440 ? 17.157 16.391 -35.739 1.00 77.75 440 GLY A O 1
ATOM 3364 N N . LEU A 1 441 ? 15.846 16.100 -33.926 1.00 82.88 441 LEU A N 1
ATOM 3365 C CA . LEU A 1 441 ? 15.109 17.360 -34.044 1.00 82.88 441 LEU A CA 1
ATOM 3366 C C . LEU A 1 441 ? 16.017 18.555 -33.717 1.00 82.88 441 LEU A C 1
ATOM 3368 O O . LEU A 1 441 ? 17.000 18.421 -32.976 1.00 82.88 441 LEU A O 1
ATOM 3372 N N . VAL A 1 442 ? 15.685 19.730 -34.249 1.00 92.25 442 VAL A N 1
ATOM 3373 C CA . VAL A 1 442 ? 16.458 20.958 -34.023 1.00 92.25 442 VAL A CA 1
ATOM 3374 C C . VAL A 1 442 ? 15.682 21.866 -33.079 1.00 92.25 442 VAL A C 1
ATOM 3376 O O . VAL A 1 442 ? 14.481 22.058 -33.215 1.00 92.25 442 VAL A O 1
ATOM 3379 N N . CYS A 1 443 ? 16.367 22.416 -32.081 1.00 93.38 443 CYS A N 1
ATOM 3380 C CA . CYS A 1 443 ? 15.763 23.393 -31.187 1.00 93.38 443 CYS A CA 1
ATOM 3381 C C . CYS A 1 443 ? 15.697 24.751 -31.897 1.00 93.38 443 CYS A C 1
ATOM 3383 O O . CYS A 1 443 ? 16.739 25.383 -32.090 1.00 93.38 443 CYS A O 1
ATOM 3385 N N . GLU A 1 444 ? 14.502 25.220 -32.258 1.00 95.69 444 GLU A N 1
ATOM 3386 C CA . GLU A 1 444 ? 14.301 26.515 -32.921 1.00 95.69 444 GLU A CA 1
ATOM 3387 C C . GLU A 1 444 ? 13.516 27.498 -32.050 1.00 95.69 444 GLU A C 1
ATOM 3389 O O . GLU A 1 444 ? 12.704 27.121 -31.203 1.00 95.69 444 GLU A O 1
ATOM 3394 N N . LYS A 1 445 ? 13.777 28.798 -32.238 1.00 94.12 445 LYS A N 1
ATOM 3395 C CA . LYS A 1 445 ? 13.095 29.858 -31.491 1.00 94.12 445 LYS A CA 1
ATOM 3396 C C . LYS A 1 445 ? 11.651 29.973 -31.969 1.00 94.12 445 LYS A C 1
ATOM 3398 O O . LYS A 1 445 ? 11.390 29.979 -33.168 1.00 94.12 445 LYS A O 1
ATOM 3403 N N . SER A 1 446 ? 10.725 30.120 -31.026 1.00 87.62 446 SER A N 1
ATOM 3404 C CA . SER A 1 446 ? 9.306 30.306 -31.313 1.00 87.62 446 SER A CA 1
ATOM 3405 C C . SER A 1 446 ? 9.081 31.457 -32.308 1.00 87.62 446 SER A C 1
ATOM 3407 O O . SER A 1 446 ? 9.589 32.558 -32.077 1.00 87.62 446 SER A O 1
ATOM 3409 N N . PRO A 1 447 ? 8.286 31.258 -33.377 1.00 83.50 447 PRO A N 1
ATOM 3410 C CA . PRO A 1 447 ? 7.976 32.309 -34.347 1.00 83.50 447 PRO A CA 1
ATOM 3411 C C . PRO A 1 447 ? 7.004 33.368 -33.798 1.00 83.50 447 PRO A C 1
ATOM 3413 O O . PRO A 1 447 ? 6.732 34.369 -34.460 1.00 83.50 447 PRO A O 1
ATOM 3416 N N . LEU A 1 448 ? 6.462 33.174 -32.590 1.00 83.81 448 LEU A N 1
ATOM 3417 C CA . LEU A 1 448 ? 5.613 34.164 -31.935 1.00 83.81 448 LEU A CA 1
ATOM 3418 C C . LEU A 1 448 ? 6.462 35.366 -31.501 1.00 83.81 448 LEU A C 1
ATOM 3420 O O . LEU A 1 448 ? 7.281 35.264 -30.585 1.00 83.81 448 LEU A O 1
ATOM 3424 N N . ASN A 1 449 ? 6.244 36.509 -32.159 1.00 67.75 449 ASN A N 1
ATOM 3425 C CA . ASN A 1 449 ? 6.940 37.768 -31.888 1.00 67.75 449 ASN A CA 1
ATOM 3426 C C . ASN A 1 449 ? 6.989 38.078 -30.380 1.00 67.75 449 ASN A C 1
ATOM 3428 O O . ASN A 1 449 ? 5.957 38.280 -29.744 1.00 67.75 449 ASN A O 1
ATOM 3432 N N . GLY A 1 450 ? 8.206 38.135 -29.828 1.00 78.31 450 GLY A N 1
ATOM 3433 C CA . GLY A 1 450 ? 8.468 38.458 -28.420 1.00 78.31 450 GLY A CA 1
ATOM 3434 C C . GLY A 1 450 ? 8.570 37.261 -27.469 1.00 78.31 450 GLY A C 1
ATOM 3435 O O . GLY A 1 450 ? 8.800 37.463 -26.281 1.00 78.31 450 GLY A O 1
ATOM 3436 N N . SER A 1 451 ? 8.428 36.023 -27.951 1.00 81.62 451 SER A N 1
ATOM 3437 C CA . SER A 1 451 ? 8.660 34.836 -27.126 1.00 81.62 451 SER A CA 1
ATOM 3438 C C . SER A 1 451 ? 10.145 34.469 -27.097 1.00 81.62 451 SER A C 1
ATOM 3440 O O . SER A 1 451 ? 10.761 34.245 -28.137 1.00 81.62 451 SER A O 1
ATOM 3442 N N . ASP A 1 452 ? 10.721 34.350 -25.900 1.00 88.56 452 ASP A N 1
ATOM 3443 C CA . ASP A 1 452 ? 12.062 33.780 -25.711 1.00 88.56 452 ASP A CA 1
ATOM 3444 C C . ASP A 1 452 ? 12.062 32.253 -25.608 1.00 88.56 452 ASP A C 1
ATOM 3446 O O . ASP A 1 452 ? 13.104 31.657 -25.337 1.00 88.56 452 ASP A O 1
ATOM 3450 N N . ARG A 1 453 ? 10.913 31.616 -25.865 1.00 89.12 453 ARG A N 1
ATOM 3451 C CA . ARG A 1 453 ? 10.790 30.161 -25.845 1.00 89.12 453 ARG A CA 1
ATOM 3452 C C . ARG A 1 453 ? 11.290 29.530 -27.132 1.00 89.12 453 ARG A C 1
ATOM 3454 O O . ARG A 1 453 ? 11.168 30.108 -28.212 1.00 89.12 453 ARG A O 1
ATOM 3461 N N . TRP A 1 454 ? 11.851 28.341 -26.999 1.00 94.50 454 TRP A N 1
ATOM 3462 C CA . TRP A 1 454 ? 12.339 27.526 -28.098 1.00 94.50 454 TRP A CA 1
ATOM 3463 C C . TRP A 1 454 ? 11.708 26.153 -28.022 1.00 94.50 454 TRP A C 1
ATOM 3465 O O . TRP A 1 454 ? 11.510 25.628 -26.931 1.00 94.50 454 TRP A O 1
ATOM 3475 N N . TYR A 1 455 ? 11.418 25.580 -29.179 1.00 89.81 455 TYR A N 1
ATOM 3476 C CA . TYR A 1 455 ? 10.765 24.290 -29.278 1.00 89.81 455 TYR A CA 1
ATOM 3477 C C . TYR A 1 455 ? 11.534 23.384 -30.230 1.00 89.81 455 TYR A C 1
ATOM 3479 O O . TYR A 1 455 ? 12.149 23.848 -31.190 1.00 89.81 455 TYR A O 1
ATOM 3487 N N . CYS A 1 456 ? 11.509 22.089 -29.945 1.00 88.38 456 CYS A N 1
ATOM 3488 C CA . CYS A 1 456 ? 12.045 21.075 -30.839 1.00 88.38 456 CYS A CA 1
ATOM 3489 C C . CYS A 1 456 ? 11.163 20.968 -32.083 1.00 88.38 456 CYS A C 1
ATOM 3491 O O . CYS A 1 456 ? 9.963 20.732 -31.952 1.00 88.38 456 CYS A O 1
ATOM 3493 N N . VAL A 1 457 ? 11.739 21.138 -33.270 1.00 85.31 457 VAL A N 1
ATOM 3494 C CA . VAL A 1 457 ? 11.045 21.058 -34.567 1.00 85.31 457 VAL A CA 1
ATOM 3495 C C . VAL A 1 457 ? 11.669 20.047 -35.505 1.00 85.31 457 VAL A C 1
ATOM 3497 O O . VAL A 1 457 ? 12.889 19.771 -35.378 1.00 85.31 457 VAL A O 1
#

pLDDT: mean 80.92, std 17.04, range [33.72, 97.44]

Secondary structure (DSSP, 8-state):
--------------------------PPPP--------PPPPPPP--EEGGGS-HHHHHHHHHH-TT-SSEE-HHHHHHHHH-SSSSSS--HHHHHHHHHHHHHHHHHHHHHHHHHHHHHHHHHHHHHHHHHHHHHHHHHHHHEEE-TTT--EEETTT--B--SS---EEEEEEEPPHHHHHHHHHHHHHHHHH-TTSTTGGGB-SS-GGG--SS---S-BPPP-EEEEHHHHHHHHHHHHTT--EEEEEE-TTS-EEEEE---TT-EEEEEE---------------------EEEEEEETTEEEEEEEETTEEEEESGGG-B-TTSEE-GGGGGGGBPTTEEEEEETTEEEEEEEEEGGGSPPEEEETTTTEEEEEBSSSTTEEESPPTTSPEESSHHHHHHHHSTT-TTTHHHHSTTHHHHHTTT-B-TTT---GGG--EEE-SSTT---EEE-

Radius of gyration: 44.1 Å; chains: 1; bounding box: 123×71×108 Å

Foldseek 3Di:
DDDDDDDDDDDDDDDDDDDDDDDDDDDDDDDDDDPDDDPDDPDDFDKDALVVDDPVCSLLLCLLPPVNPRIDTPVSVVVSVLPPPSPSDQDPVSVVVVVVVVVVVVVVVVVVVVVVVVVVVVVVVVVVVVVVVVVVVVVVVVQWDQDPPPRFTAGPPPRDTDDPAQPAAEAEWAFDDLVVQVVQVVVLVVVCVVPVCDPNVVQQDDPDPVVPPDDDSPQGGAGFGTKDWPVVVVVVVVCLVVQGWHWYWYAAFVGDIDIFIQRHPPKDKDKAWDDPPPPPPDDPDPDPDPQPTWMWMWIADPNWIWIWGGDGGMTTIIIPSQADEAFGKDAVSCFCNNHHPQWTWAADPVDNRITGTHGCCVQFFWWQPPVLQATAGCDDDDARHPHHDDPPTDTHSDRQCNCVPRVVPDPVPNPSHTGPVCVVQQFFPWCLPPQDGPPPFGWAADPPPPDSTTTTD

Organism: NCBI:txid29204

Sequence (457 aa):
MEKATFDDSFTVDMSDTSNEERTMKRKGRQHGPSFLKKRGRGRSPKSINIADLPEEQRAKAVKFDMDNNGTLDEIEMAMMHYDIDGDGNLGLEEIHAIVQEHLRDQNNIGAMRRVIAGLACFTLILALSNLGTSLASAILVKETTADANTGEMKLKGTMNVMGTQSSAETFEAQEMDVETRRARRAMVVQSLMGDPFGEHAHRRLGRGVSACQGKKCDKDIMFDTNFMNQEDVEKIKAKCDLGRVVNVKRSFPGGSVDTSSLCKAGTSIVIKEKKTSSASKRSRGKGKSKARLGFDMVVVSDGKDTVFDCNGRNCFLSGSNLRQKHGEPCNLSHGSDDCEAGLVCIQDANDVTSGKCLSNWDEATWYVDWDNRKCVQDCVGGPNCGGEASNWNEEFATYKLCCDTHLSYLSGGYQECVPDLDFYLGKGQDCSESRVCKNGLVCEKSPLNGSDRWYCV